Protein AF-A0A9K3LK68-F1 (afdb_monomer)

Foldseek 3Di:
DDDDDDDDDDDDDDDDDDDDDDDDDDPDDDDDPPPDPDPDDPPDDPPVVVPPPPDDDPPCQLLNLQVQLLVQPDLVSLLVSLVVNCVQQVQDLVVLDGPHDVVSLVVCVVNCNLLSLLVVLVVLLVVCPPDPPSSLSSNLSSLSVLLCNLVPPLCCQDQVNCVDVSNLSVLVRLLSNLVSLVVVCVVCVVPDPPDPPVSNLSSLLSSLSSLLSNLQALNSLVSQLVDPSNLVSLLVQLVVLVVVVPDPSSVSSLLSSLSNLLSNLQNVVVRLQVNLVSPSSVLSLLVQLPDPDLSSLLSSLSNLLSSLVDPVRLLSLLVDLSSLVSLLSLLVVLLPDPDPVCVVSSVSSLLSSLSSLLSSLLDVNSLLSCLPRPPRSLVVSLLSCLVRPPPPSSLLSSLSSLLSSLPDDVDPVSLCSVQVPLSNLVSLLCQLQPPPDLSNNQSSLSSNLSSLLNDAPPDPSPVVSLVSLLVLLLVCLPDHQQSSLLSSLQSLLSHLQDPRRLLVQLPDLSSLLSLLSLLQDPRHDPNSVLSSLSNLLSSLVDLVSLVSCLALSNLVSLLVNLVVLLVVCVPDDDPVNVSSLSSNVSSLSSVLSSLVDPVSLLSNLVNVRNLVSLVSVLPDPPDDPVSSVSSVVSSVSSVVSD

Mean predicted aligned error: 9.56 Å

Secondary structure (DSSP, 8-state):
----------------------------S--------PPPP-S---TTTTTS--S------HHHHHHHHHT--SHHHHHHHHHHHHHHTTEETTTTEE---HHHHHHHHHTTHHHHHHHHHHHHHHSTTS-HHHHHHHHHHHHHHHHHHHHH-GGGTSHHHHTSHHHHHHHHHHHHHHHHHHHHHHHHHTT-SSSSHHHHHHHHHHHHHHHHHHTTSHHHHHHHHTSTTHHHHHHHHHHHHHHH-SSHHHHHHHHHHHHHHHHHHHH-GGGHHHHHH-HHHHHHHHHGGG-S-HHHHHHHHHHHHHHTTSHHHHHHHHT-HHHHHHHHHHHHHHHH---HHHHHHHHHHHHHHHHHHHHHTTSHHHHHHHHHTTTTHHHHHHHHHHHH---HHHHHHHHHHHHHHT---S-HHHHHHHHS-HHHHHHHHHHHHH-S-HHHHHHHHHHHHHHHTT--TTSTTHHHHHHHHHHHHHHHHHH--HHHHHHHHHHHHHHHHSHHHHHHHHT-HHHHHHHHHHHH-SSS-HHHHHHHHHHHHHHTTSGGGHHHHTSHHHHHHHHHHHHHHHHHHTT--HHHHHHHHHHHHHHHHHHHHHTTSGGGHHHHHT-TTHHHHHHHHHH-TTS-HHHHHHHHHHHHHHTT--

Solvent-accessible surface area (backbone atoms only — not comparable to full-atom values): 35527 Å² total; per-residue (Å²): 132,84,87,87,85,84,89,83,87,88,86,88,86,81,87,84,90,87,82,89,84,92,77,94,82,92,85,84,91,85,89,78,86,85,74,77,86,63,82,71,77,74,91,76,66,64,78,74,69,78,71,70,84,84,73,91,71,87,78,74,48,71,66,58,43,50,54,50,44,78,65,34,83,48,69,68,50,39,45,55,37,46,52,52,46,38,56,71,34,43,53,40,85,88,79,69,42,70,74,47,55,72,70,56,56,55,47,43,68,74,71,49,44,67,58,50,49,45,51,54,52,52,50,52,69,70,59,61,86,80,54,67,66,68,46,49,58,43,50,51,49,48,39,52,56,46,31,52,45,44,71,75,35,68,73,60,38,37,60,79,50,54,70,39,65,67,52,54,46,46,69,65,43,54,64,54,52,50,53,52,46,50,55,55,45,62,69,41,62,83,72,55,91,82,84,66,72,61,62,54,54,51,50,53,34,38,51,32,45,36,49,28,36,34,16,73,27,50,60,36,13,42,66,45,66,75,36,84,62,46,63,59,49,54,29,49,56,51,50,54,36,65,76,64,69,79,51,79,69,40,56,51,38,47,50,30,47,42,50,25,46,34,28,32,32,60,45,16,59,92,48,36,52,62,55,64,67,38,58,64,39,47,50,49,57,23,60,47,53,72,55,92,48,64,74,55,37,35,41,50,24,48,28,51,27,37,38,27,68,41,77,88,30,20,51,64,49,43,73,30,65,56,50,52,49,26,45,42,47,50,51,49,54,48,74,68,62,85,49,75,84,54,44,62,57,29,51,53,25,36,48,25,37,35,49,20,51,33,42,28,22,70,40,73,82,19,25,48,45,56,48,57,40,76,84,27,44,48,57,57,45,46,51,48,40,66,78,72,48,86,52,62,69,47,35,32,36,41,34,46,27,52,29,37,55,48,62,69,76,90,55,66,74,61,49,46,67,64,68,72,33,59,67,54,53,51,51,31,43,48,34,34,74,65,46,92,45,67,75,35,15,55,40,17,38,50,26,37,30,48,52,47,49,76,53,47,58,90,45,88,62,30,62,66,49,49,50,46,53,31,53,50,44,49,49,43,76,76,78,53,67,44,70,55,46,41,40,54,28,46,24,48,23,52,39,19,67,39,75,71,31,21,68,67,56,45,68,35,62,66,40,52,54,24,45,23,52,46,47,61,38,86,74,47,42,70,65,22,38,47,23,39,37,50,21,50,31,37,28,38,72,40,76,86,23,24,64,62,58,42,33,72,68,38,46,50,21,49,44,50,50,46,48,53,49,54,64,50,66,77,73,66,62,80,77,63,47,59,61,52,49,53,45,48,51,32,43,50,52,23,55,54,41,33,64,72,42,73,90,29,36,56,54,53,38,68,38,80,60,42,60,60,50,51,51,59,54,53,68,41,83,90,54,58,68,67,62,35,51,56,48,53,56,49,48,58,54,33,64,72,62,109

Radius of gyration: 35.64 Å; Cα contacts (8 Å, |Δi|>4): 757; chains: 1; bounding box: 71×71×108 Å

Sequence (642 aa):
MECESPFKRQRKTVATSLNVHRLDASSSRYGTYCTSSYPYPPTEIDDNIAKIDHHYHHSVSIDSTIDSLKQAFTTQQRVCTLQTLLQQLRYDPSTKSCYCSPNVLSRLLQTGFVPTLCFHLASCLHNGDGDRFSSTQVIELLLQALDVAYRYIPELVHEEALTDDHRKDLLKFLPKIYQQAQYTFHNHQSAMHHNRSNNHGLTTSLILSIWHSISSSSLGSSLLLQRPETLPLISEMLSIEQRHAAAACEKEIIMAGLGLLKNLTFYGEDHRHSIVEHTDLVSTLSSLTNSPNDKTVERLSAIFRNLALSSDVRLKMAQRSDVLTALAVMVGKSIMSGDEENENNSKHILRNALSTLSNLAIETSATNLLLFHGDGILIKQLAKILLQVDDTVVRKRSIKTLRLLARDTATVSPMMILLQNHHLLEILSNCAMYDSNDGVRMEAQEAFAKCATLIRSPMEQYQSVLDALTHMTVKTIHNIPSSSADVVTRALREQASHPENRLCMGRRTELIEGLAKILSSASTSQLAKENVCATFLDLSKDPVNHLSLASPVILGALVGSLLDVHAQVSNEIASTTSRRVHLRESIVRCLLNLSQTPDTWKTMASQTSLLQSLLQFASNRSTDPNLKTQVKNVILRLAAEL

Structure (mmCIF, N/CA/C/O backbone):
data_AF-A0A9K3LK68-F1
#
_entry.id   AF-A0A9K3LK68-F1
#
loop_
_atom_site.group_PDB
_atom_site.id
_atom_site.type_symbol
_atom_site.label_atom_id
_atom_site.label_alt_id
_atom_site.label_comp_id
_atom_site.label_asym_id
_atom_site.label_entity_id
_atom_site.label_seq_id
_atom_site.pdbx_PDB_ins_code
_atom_site.Cartn_x
_atom_site.Cartn_y
_atom_site.Cartn_z
_atom_site.occupancy
_atom_site.B_iso_or_equiv
_atom_site.auth_seq_id
_atom_site.auth_comp_id
_atom_site.auth_asym_id
_atom_site.auth_atom_id
_atom_site.pdbx_PDB_model_num
ATOM 1 N N . MET A 1 1 ? -27.251 -47.153 8.536 1.00 34.69 1 MET A N 1
ATOM 2 C CA . MET A 1 1 ? -26.652 -46.519 7.335 1.00 34.69 1 MET A CA 1
ATOM 3 C C . MET A 1 1 ? -25.803 -45.315 7.773 1.00 34.69 1 MET A C 1
ATOM 5 O O . MET A 1 1 ? -26.288 -44.194 7.723 1.00 34.69 1 MET A O 1
ATOM 9 N N . GLU A 1 2 ? -24.595 -45.441 8.337 1.00 24.06 2 GLU A N 1
ATOM 10 C CA . GLU A 1 2 ? -23.555 -46.494 8.187 1.00 24.06 2 GLU A CA 1
ATOM 11 C C . GLU A 1 2 ? -23.198 -46.727 6.703 1.00 24.06 2 GLU A C 1
ATOM 13 O O . GLU A 1 2 ? -24.108 -46.921 5.906 1.00 24.06 2 GLU A O 1
ATOM 18 N N . CYS A 1 3 ? -21.949 -46.762 6.229 1.00 22.33 3 CYS A N 1
ATOM 19 C CA . CYS A 1 3 ? -20.619 -46.511 6.816 1.00 22.33 3 CYS A CA 1
ATOM 20 C C . CYS A 1 3 ? -19.630 -46.237 5.636 1.00 22.33 3 CYS A C 1
ATOM 22 O O . CYS A 1 3 ? -20.009 -46.446 4.488 1.00 22.33 3 CYS A O 1
ATOM 24 N N . GLU A 1 4 ? -18.384 -45.758 5.762 1.00 24.69 4 GLU A N 1
ATOM 25 C CA . GLU A 1 4 ? -17.511 -45.474 6.918 1.00 24.69 4 GLU A CA 1
ATOM 26 C C . GLU A 1 4 ? -16.448 -44.397 6.543 1.00 24.69 4 GLU A C 1
ATOM 28 O O . GLU A 1 4 ? -16.534 -43.761 5.495 1.00 24.69 4 GLU A O 1
ATOM 33 N N . SER A 1 5 ? -15.392 -44.236 7.352 1.00 24.59 5 SER A N 1
ATOM 34 C CA . SER A 1 5 ? -14.069 -43.748 6.909 1.00 24.59 5 SER A CA 1
ATOM 35 C C . SER A 1 5 ? -13.012 -44.811 7.234 1.00 24.59 5 SER A C 1
ATOM 37 O O . SER A 1 5 ? -13.286 -45.682 8.058 1.00 24.59 5 SER A O 1
ATOM 39 N N . PRO A 1 6 ? -11.773 -44.704 6.722 1.00 30.88 6 PRO A N 1
ATOM 40 C CA . PRO A 1 6 ? -10.675 -44.990 7.646 1.00 30.88 6 PRO A CA 1
ATOM 41 C C . PRO A 1 6 ? -9.480 -44.033 7.544 1.00 30.88 6 PRO A C 1
ATOM 43 O O . PRO A 1 6 ? -8.778 -43.951 6.539 1.00 30.88 6 PRO A O 1
ATOM 46 N N . PHE A 1 7 ? -9.158 -43.414 8.680 1.00 24.41 7 PHE A N 1
ATOM 47 C CA . PHE A 1 7 ? -7.816 -42.915 8.984 1.00 24.41 7 PHE A CA 1
ATOM 48 C C . PHE A 1 7 ? -6.870 -44.085 9.313 1.00 24.41 7 PHE A C 1
ATOM 50 O O . PHE A 1 7 ? -7.218 -44.948 10.118 1.00 24.41 7 PHE A O 1
ATOM 57 N N . LYS A 1 8 ? -5.609 -44.032 8.860 1.00 25.83 8 LYS A N 1
ATOM 58 C CA . LYS A 1 8 ? -4.489 -44.688 9.565 1.00 25.83 8 LYS A CA 1
ATOM 59 C C . LYS A 1 8 ? -3.295 -43.745 9.710 1.00 25.83 8 LYS A C 1
ATOM 61 O O . LYS A 1 8 ? -2.766 -43.220 8.739 1.00 25.83 8 LYS A O 1
ATOM 66 N N . ARG A 1 9 ? -2.869 -43.550 10.962 1.00 25.91 9 ARG A N 1
ATOM 67 C CA . ARG A 1 9 ? -1.617 -42.882 11.352 1.00 25.91 9 ARG A CA 1
ATOM 68 C C . ARG A 1 9 ? -0.477 -43.902 11.396 1.00 25.91 9 ARG A C 1
ATOM 70 O O . ARG A 1 9 ? -0.697 -45.017 11.861 1.00 25.91 9 ARG A O 1
ATOM 77 N N . GLN A 1 10 ? 0.755 -43.452 11.168 1.00 24.11 10 GLN A N 1
ATOM 78 C CA . GLN A 1 10 ? 1.887 -43.888 11.993 1.00 24.11 10 GLN A CA 1
ATOM 79 C C . GLN A 1 10 ? 2.724 -42.684 12.443 1.00 24.11 10 GLN A C 1
ATOM 81 O O . GLN A 1 10 ? 2.892 -41.711 11.714 1.00 24.11 10 GLN A O 1
ATOM 86 N N . ARG A 1 11 ? 3.205 -42.750 13.688 1.00 25.38 11 ARG A N 1
ATOM 87 C CA . ARG A 1 11 ? 4.143 -41.802 14.305 1.00 25.38 11 ARG A CA 1
ATOM 88 C C . ARG A 1 11 ? 5.536 -42.432 14.333 1.00 25.38 11 ARG A C 1
ATOM 90 O O . ARG A 1 11 ? 5.643 -43.619 14.631 1.00 25.38 11 ARG A O 1
ATOM 97 N N . LYS A 1 12 ? 6.579 -41.607 14.245 1.00 24.86 12 LYS A N 1
ATOM 98 C CA . LYS A 1 12 ? 7.787 -41.762 15.072 1.00 24.86 12 LYS A CA 1
ATOM 99 C C . LYS A 1 12 ? 8.191 -40.395 15.629 1.00 24.86 12 LYS A C 1
ATOM 101 O O . LYS A 1 12 ? 7.920 -39.364 15.020 1.00 24.86 12 LYS A O 1
ATOM 106 N N . THR A 1 13 ? 8.746 -40.395 16.834 1.00 24.20 13 THR A N 1
ATOM 107 C CA . THR A 1 13 ? 9.073 -39.210 17.645 1.00 24.20 13 THR A CA 1
ATOM 108 C C . THR A 1 13 ? 10.274 -39.554 18.533 1.00 24.20 13 THR A C 1
ATOM 110 O O . THR A 1 13 ? 10.468 -40.741 18.785 1.00 24.20 13 THR A O 1
ATOM 113 N N . VAL A 1 14 ? 10.997 -38.518 18.996 1.00 24.27 14 VAL A N 1
ATOM 114 C CA . VAL A 1 14 ? 12.146 -38.421 19.944 1.00 24.27 14 VAL A CA 1
ATOM 115 C C . VAL A 1 14 ? 13.255 -37.635 19.214 1.00 24.27 14 VAL A C 1
ATOM 117 O O . VAL A 1 14 ? 13.777 -38.123 18.220 1.00 24.27 14 VAL A O 1
ATOM 120 N N . ALA A 1 15 ? 13.410 -36.316 19.423 1.00 23.97 15 ALA A N 1
ATOM 121 C CA . ALA A 1 15 ? 14.016 -35.615 20.582 1.00 23.97 15 ALA A CA 1
ATOM 122 C C . ALA A 1 15 ? 15.521 -35.953 20.723 1.00 23.97 15 ALA A C 1
ATOM 124 O O . ALA A 1 15 ? 15.871 -37.121 20.672 1.00 23.97 15 ALA A O 1
ATOM 125 N N . THR A 1 16 ? 16.464 -35.007 20.834 1.00 25.03 16 THR A N 1
ATOM 126 C CA . THR A 1 16 ? 16.526 -33.911 21.827 1.00 25.03 16 THR A CA 1
ATOM 127 C C . THR A 1 16 ? 17.308 -32.654 21.381 1.00 25.03 16 THR A C 1
ATOM 129 O O . THR A 1 16 ? 18.432 -32.748 20.905 1.00 25.03 16 THR A O 1
ATOM 132 N N . SER A 1 17 ? 16.700 -31.486 21.629 1.00 22.98 17 SER A N 1
ATOM 133 C CA . SER A 1 17 ? 17.239 -30.231 22.214 1.00 22.98 17 SER A CA 1
ATOM 134 C C . SER A 1 17 ? 18.723 -29.815 22.107 1.00 22.98 17 SER A C 1
ATOM 136 O O . SER A 1 17 ? 19.591 -30.467 22.683 1.00 22.98 17 SER A O 1
ATOM 138 N N . LEU A 1 18 ? 18.947 -28.566 21.665 1.00 23.47 18 LEU A N 1
ATOM 139 C CA . LEU A 1 18 ? 19.725 -27.550 22.407 1.00 23.47 18 LEU A CA 1
ATOM 140 C C . LEU A 1 18 ? 19.340 -26.119 21.959 1.00 23.47 18 LEU A C 1
ATOM 142 O O . LEU A 1 18 ? 18.470 -25.955 21.106 1.00 23.47 18 LEU A O 1
ATOM 146 N N . ASN A 1 19 ? 19.868 -25.097 22.638 1.00 22.22 19 ASN A N 1
ATOM 147 C CA . ASN A 1 19 ? 19.157 -23.841 22.921 1.00 22.22 19 ASN A CA 1
ATOM 148 C C . ASN A 1 19 ? 19.700 -22.586 22.198 1.00 22.22 19 ASN A C 1
ATOM 150 O O . ASN A 1 19 ? 20.893 -22.484 21.953 1.00 22.22 19 ASN A O 1
ATOM 154 N N . VAL A 1 20 ? 18.812 -21.593 22.026 1.00 23.50 20 VAL A N 1
ATOM 155 C CA . VAL A 1 20 ? 19.079 -20.133 21.950 1.00 23.50 20 VAL A CA 1
ATOM 156 C C . VAL A 1 20 ? 20.027 -19.611 20.849 1.00 23.50 20 VAL A C 1
ATOM 158 O O . VAL A 1 20 ? 21.239 -19.593 21.005 1.00 23.50 20 VAL A O 1
ATOM 161 N N . HIS A 1 21 ? 19.447 -18.957 19.834 1.00 24.19 21 HIS A N 1
ATOM 162 C CA . HIS A 1 21 ? 19.515 -17.487 19.717 1.00 24.19 21 HIS A CA 1
ATOM 163 C C . HIS A 1 21 ? 18.398 -16.955 18.797 1.00 24.19 21 HIS A C 1
ATOM 165 O O . HIS A 1 21 ? 18.195 -17.450 17.692 1.00 24.19 21 HIS A O 1
ATOM 171 N N . ARG A 1 22 ? 17.654 -15.940 19.262 1.00 25.09 22 ARG A N 1
ATOM 172 C CA . ARG A 1 22 ? 16.717 -15.160 18.432 1.00 25.09 22 ARG A CA 1
ATOM 173 C C . ARG A 1 22 ? 17.490 -14.060 17.708 1.00 25.09 22 ARG A C 1
ATOM 175 O O . ARG A 1 22 ? 18.117 -13.251 18.384 1.00 25.09 22 ARG A O 1
ATOM 182 N N . LEU A 1 23 ? 17.341 -13.981 16.389 1.00 23.92 23 LEU A N 1
ATOM 183 C CA . LEU A 1 23 ? 17.504 -12.757 15.603 1.00 23.92 23 LEU A CA 1
ATOM 184 C C . LEU A 1 23 ? 16.428 -12.742 14.512 1.00 23.92 23 LEU A C 1
ATOM 186 O O . LEU A 1 23 ? 16.134 -13.776 13.908 1.00 23.92 23 LEU A O 1
ATOM 190 N N . ASP A 1 24 ? 15.801 -11.585 14.313 1.00 25.23 24 ASP A N 1
ATOM 191 C CA . ASP A 1 24 ? 14.660 -11.423 13.416 1.00 25.23 24 ASP A CA 1
ATOM 192 C C . ASP A 1 24 ? 15.087 -11.361 11.944 1.00 25.23 24 ASP A C 1
ATOM 194 O O . ASP A 1 24 ? 15.834 -10.474 11.538 1.00 25.23 24 ASP A O 1
ATOM 198 N N . ALA A 1 25 ? 14.549 -12.267 11.124 1.00 24.50 25 ALA A N 1
ATOM 199 C CA . ALA A 1 25 ? 14.598 -12.179 9.665 1.00 24.50 25 ALA A CA 1
ATOM 200 C C . ALA A 1 25 ? 13.417 -12.946 9.041 1.00 24.50 25 ALA A C 1
ATOM 202 O O . ALA A 1 25 ? 13.528 -14.117 8.686 1.00 24.50 25 ALA A O 1
ATOM 203 N N . SER A 1 26 ? 12.259 -12.290 8.903 1.00 23.36 26 SER A N 1
ATOM 204 C CA . SER A 1 26 ? 11.096 -12.841 8.183 1.00 23.36 26 SER A CA 1
ATOM 205 C C . SER A 1 26 ? 10.636 -11.914 7.053 1.00 23.36 26 SER A C 1
ATOM 207 O O . SER A 1 26 ? 9.525 -11.395 7.040 1.00 23.36 26 SER A O 1
ATOM 209 N N . SER A 1 27 ? 11.518 -11.729 6.065 1.00 25.81 27 SER A N 1
ATOM 210 C CA . SER A 1 27 ? 11.218 -11.031 4.807 1.00 25.81 27 SER A CA 1
ATOM 211 C C . SER A 1 27 ? 11.862 -11.723 3.596 1.00 25.81 27 SER A C 1
ATOM 213 O O . SER A 1 27 ? 12.589 -11.111 2.818 1.00 25.81 27 SER A O 1
ATOM 215 N N . SER A 1 28 ? 11.582 -13.014 3.408 1.00 28.31 28 SER A N 1
ATOM 216 C CA . SER A 1 28 ? 11.805 -13.690 2.123 1.00 28.31 28 SER A CA 1
ATOM 217 C C . SER A 1 28 ? 10.765 -14.793 1.905 1.00 28.31 28 SER A C 1
ATOM 219 O O . SER A 1 28 ? 10.823 -15.844 2.539 1.00 28.31 28 SER A O 1
ATOM 221 N N . ARG A 1 29 ? 9.767 -14.518 1.042 1.00 26.02 29 ARG A N 1
ATOM 222 C CA . ARG A 1 29 ? 8.864 -15.492 0.371 1.00 26.02 29 ARG A CA 1
ATOM 223 C C . ARG A 1 29 ? 7.774 -14.822 -0.492 1.00 26.02 29 ARG A C 1
ATOM 225 O O . ARG A 1 29 ? 6.617 -15.203 -0.424 1.00 26.02 29 ARG A O 1
ATOM 232 N N . TYR A 1 30 ? 8.137 -13.851 -1.330 1.00 26.20 30 TYR A N 1
ATOM 233 C CA . TYR A 1 30 ? 7.360 -13.466 -2.523 1.00 26.20 30 TYR A CA 1
ATOM 234 C C . TYR A 1 30 ? 8.339 -12.858 -3.533 1.00 26.20 30 TYR A C 1
ATOM 236 O O . TYR A 1 30 ? 8.723 -11.702 -3.400 1.00 26.20 30 TYR A O 1
ATOM 244 N N . GLY A 1 31 ? 8.812 -13.674 -4.478 1.00 26.28 31 GLY A N 1
ATOM 245 C CA . GLY A 1 31 ? 9.957 -13.340 -5.337 1.00 26.28 31 GLY A CA 1
ATOM 246 C C . GLY A 1 31 ? 10.103 -14.247 -6.560 1.00 26.28 31 GLY A C 1
ATOM 247 O O . GLY A 1 31 ? 11.210 -14.517 -7.006 1.00 26.28 31 GLY A O 1
ATOM 248 N N . THR A 1 32 ? 8.985 -14.739 -7.086 1.00 27.20 32 THR A N 1
ATOM 249 C CA . THR A 1 32 ? 8.877 -15.351 -8.418 1.00 27.20 32 THR A CA 1
ATOM 250 C C . THR A 1 32 ? 7.840 -14.563 -9.222 1.00 27.20 32 THR A C 1
ATOM 252 O O . THR A 1 32 ? 7.013 -13.869 -8.631 1.00 27.20 32 THR A O 1
ATOM 255 N N . TYR A 1 33 ? 7.913 -14.643 -10.557 1.00 27.27 33 TYR A N 1
ATOM 256 C CA . TYR A 1 33 ? 7.223 -13.772 -11.533 1.00 27.27 33 TYR A CA 1
ATOM 257 C C . TYR A 1 33 ? 7.859 -12.387 -11.773 1.00 27.27 33 TYR A C 1
ATOM 259 O O . TYR A 1 33 ? 7.195 -11.354 -11.735 1.00 27.27 33 TYR A O 1
ATOM 267 N N . CYS A 1 34 ? 9.141 -12.395 -12.154 1.00 28.62 34 CYS A N 1
ATOM 268 C CA . CYS A 1 34 ? 9.688 -11.430 -13.118 1.00 28.62 34 CYS A CA 1
ATOM 269 C C . CYS A 1 34 ? 10.004 -12.135 -14.449 1.00 28.62 34 CYS A C 1
ATOM 271 O O . CYS A 1 34 ? 11.118 -12.073 -14.956 1.00 28.62 34 CYS A O 1
ATOM 273 N N . THR A 1 35 ? 9.014 -12.815 -15.032 1.00 27.66 35 THR A N 1
ATOM 274 C CA . THR A 1 35 ? 9.037 -13.116 -16.467 1.00 27.66 35 THR A CA 1
ATOM 275 C C . THR A 1 35 ? 8.577 -11.866 -17.208 1.00 27.66 35 THR A C 1
ATOM 277 O O . THR A 1 35 ? 7.386 -11.557 -17.261 1.00 27.66 35 THR A O 1
ATOM 280 N N . SER A 1 36 ? 9.519 -11.112 -17.776 1.00 31.44 36 SER A N 1
ATOM 281 C CA . SER A 1 36 ? 9.177 -10.218 -18.877 1.00 31.44 36 SER A CA 1
ATOM 282 C C . SER A 1 36 ? 8.608 -11.079 -20.000 1.00 31.44 36 SER A C 1
ATOM 284 O O . SER A 1 36 ? 9.274 -11.981 -20.502 1.00 31.44 36 SER A O 1
ATOM 286 N N . SER A 1 37 ? 7.365 -10.812 -20.393 1.00 27.91 37 SER A N 1
ATOM 287 C CA . SER A 1 37 ? 6.754 -11.412 -21.574 1.00 27.91 37 SER A CA 1
ATOM 288 C C . SER A 1 37 ? 7.375 -10.804 -22.837 1.00 27.91 37 SER A C 1
ATOM 290 O O . SER A 1 37 ? 6.743 -10.020 -23.547 1.00 27.91 37 SER A O 1
ATOM 292 N N . TYR A 1 38 ? 8.642 -11.130 -23.086 1.00 40.31 38 TYR A N 1
ATOM 293 C CA . TYR A 1 38 ? 9.149 -11.194 -24.447 1.00 40.31 38 TYR A CA 1
ATOM 294 C C . TYR A 1 38 ? 8.424 -12.340 -25.160 1.00 40.31 38 TYR A C 1
ATOM 296 O O . TYR A 1 38 ? 8.078 -13.331 -24.507 1.00 40.31 38 TYR A O 1
ATOM 304 N N . PRO A 1 39 ? 8.163 -12.232 -26.472 1.00 31.55 39 PRO A N 1
ATOM 305 C CA . PRO A 1 39 ? 7.704 -13.385 -27.222 1.00 31.55 39 PRO A CA 1
ATOM 306 C C . PRO A 1 39 ? 8.767 -14.481 -27.104 1.00 31.55 39 PRO A C 1
ATOM 308 O O . PRO A 1 39 ? 9.933 -14.265 -27.443 1.00 31.55 39 PRO A O 1
ATOM 311 N N . TYR A 1 40 ? 8.361 -15.665 -26.641 1.00 30.66 40 TYR A N 1
ATOM 312 C CA . TYR A 1 40 ? 9.083 -16.875 -27.020 1.00 30.66 40 TYR A CA 1
ATOM 313 C C . TYR A 1 40 ? 9.142 -16.905 -28.557 1.00 30.66 40 TYR A C 1
ATOM 315 O O . TYR A 1 40 ? 8.167 -16.483 -29.193 1.00 30.66 40 TYR A O 1
ATOM 323 N N . PRO A 1 41 ? 10.249 -17.361 -29.173 1.00 35.03 41 PRO A N 1
ATOM 324 C CA . PRO A 1 41 ? 10.276 -17.542 -30.620 1.00 35.03 41 PRO A CA 1
ATOM 325 C C . PRO A 1 41 ? 9.083 -18.426 -31.018 1.00 35.03 41 PRO A C 1
ATOM 327 O O . PRO A 1 41 ? 8.817 -19.401 -30.308 1.00 35.03 41 PRO A O 1
ATOM 330 N N . PRO A 1 42 ? 8.336 -18.086 -32.085 1.00 32.53 42 PRO A N 1
ATOM 331 C CA . PRO A 1 42 ? 7.145 -18.836 -32.461 1.00 32.53 42 PRO A CA 1
ATOM 332 C C . PRO A 1 42 ? 7.524 -20.301 -32.688 1.00 32.53 42 PRO A C 1
ATOM 334 O O . PRO A 1 42 ? 8.313 -20.618 -33.575 1.00 32.53 42 PRO A O 1
ATOM 337 N N . THR A 1 43 ? 6.981 -21.191 -31.855 1.00 36.88 43 THR A N 1
ATOM 338 C CA . THR A 1 43 ? 7.268 -22.635 -31.894 1.00 36.88 43 THR A CA 1
ATOM 339 C C . THR A 1 43 ? 6.614 -23.347 -33.075 1.00 36.88 43 THR A C 1
ATOM 341 O O . THR A 1 43 ? 6.896 -24.517 -33.304 1.00 36.88 43 THR A O 1
ATOM 344 N N . GLU A 1 44 ? 5.782 -22.638 -33.834 1.00 36.78 44 GLU A N 1
ATOM 345 C CA . GLU A 1 44 ? 5.168 -23.086 -35.080 1.00 36.78 44 GLU A CA 1
ATOM 346 C C . GLU A 1 44 ? 5.479 -22.049 -36.169 1.00 36.78 44 GLU A C 1
ATOM 348 O O . GLU A 1 44 ? 4.715 -21.120 -36.425 1.00 36.78 44 GLU A O 1
ATOM 353 N N . ILE A 1 45 ? 6.654 -22.188 -36.785 1.00 42.53 45 ILE A N 1
ATOM 354 C CA . ILE A 1 45 ? 6.897 -21.667 -38.133 1.00 42.53 45 ILE A CA 1
ATOM 355 C C . ILE A 1 45 ? 6.464 -22.773 -39.092 1.00 42.53 45 ILE A C 1
ATOM 357 O O . ILE A 1 45 ? 6.895 -23.913 -38.929 1.00 42.53 45 ILE A O 1
ATOM 361 N N . ASP A 1 46 ? 5.645 -22.433 -40.088 1.00 40.12 46 ASP A N 1
ATOM 362 C CA . ASP A 1 46 ? 5.250 -23.340 -41.168 1.00 40.12 46 ASP A CA 1
ATOM 363 C C . ASP A 1 46 ? 6.458 -24.118 -41.727 1.00 40.12 46 ASP A C 1
ATOM 365 O O . ASP A 1 46 ? 7.379 -23.528 -42.306 1.00 40.12 46 ASP A O 1
ATOM 369 N N . ASP A 1 47 ? 6.403 -25.453 -41.661 1.00 42.34 47 ASP A N 1
ATOM 370 C CA . ASP A 1 47 ? 7.398 -26.385 -42.232 1.00 42.34 47 ASP A CA 1
ATOM 371 C C . ASP A 1 47 ? 7.621 -26.189 -43.752 1.00 42.34 47 ASP A C 1
ATOM 373 O O . ASP A 1 47 ? 8.555 -26.737 -44.348 1.00 42.34 47 ASP A O 1
ATOM 377 N N . ASN A 1 48 ? 6.759 -25.395 -44.394 1.00 43.06 48 ASN A N 1
ATOM 378 C CA . ASN A 1 48 ? 6.844 -25.001 -45.795 1.00 43.06 48 ASN A CA 1
ATOM 379 C C . ASN A 1 48 ? 7.840 -23.854 -46.059 1.00 43.06 48 ASN A C 1
ATOM 381 O O . ASN A 1 48 ? 8.362 -23.769 -47.169 1.00 43.06 48 ASN A O 1
ATOM 385 N N . ILE A 1 49 ? 8.167 -23.009 -45.071 1.00 47.47 49 ILE A N 1
ATOM 386 C CA . ILE A 1 49 ? 9.184 -21.948 -45.235 1.00 47.47 49 ILE A CA 1
ATOM 387 C C . ILE A 1 49 ? 10.603 -22.531 -45.114 1.00 47.47 49 ILE A C 1
ATOM 389 O O . ILE A 1 49 ? 11.520 -22.102 -45.813 1.00 47.47 49 ILE A O 1
ATOM 393 N N . ALA A 1 50 ? 10.786 -23.579 -44.304 1.00 44.53 50 ALA A N 1
ATOM 394 C CA . ALA A 1 50 ? 12.087 -24.215 -44.078 1.00 44.53 50 ALA A CA 1
ATOM 395 C C . ALA A 1 50 ? 12.668 -24.967 -45.299 1.00 44.53 50 ALA A C 1
ATOM 397 O O . ALA A 1 50 ? 13.838 -25.346 -45.276 1.00 44.53 50 ALA A O 1
ATOM 398 N N . LYS A 1 51 ? 11.883 -25.202 -46.363 1.00 42.41 51 LYS A N 1
ATOM 399 C CA . LYS A 1 51 ? 12.263 -26.073 -47.497 1.00 42.41 51 LYS A CA 1
ATOM 400 C C . LYS A 1 51 ? 12.657 -25.359 -48.795 1.00 42.41 51 LYS A C 1
ATOM 402 O O . LYS A 1 51 ? 13.042 -26.038 -49.743 1.00 42.41 51 LYS A O 1
ATOM 407 N N . ILE A 1 52 ? 12.590 -24.028 -48.856 1.00 45.19 52 ILE A N 1
ATOM 408 C CA . ILE A 1 52 ? 12.879 -23.264 -50.090 1.00 45.19 52 ILE A CA 1
ATOM 409 C C . ILE A 1 52 ? 14.327 -22.722 -50.129 1.00 45.19 52 ILE A C 1
ATOM 411 O O . ILE A 1 52 ? 14.869 -22.476 -51.203 1.00 45.19 52 ILE A O 1
ATOM 415 N N . ASP A 1 53 ? 15.008 -22.625 -48.984 1.00 44.03 53 ASP A N 1
ATOM 416 C CA . ASP A 1 53 ? 16.257 -21.853 -48.813 1.00 44.03 53 ASP A CA 1
ATOM 417 C C . ASP A 1 53 ? 17.560 -22.667 -49.050 1.00 44.03 53 ASP A C 1
ATOM 419 O O . ASP A 1 53 ? 18.608 -22.394 -48.463 1.00 44.03 53 ASP A O 1
ATOM 423 N N . HIS A 1 54 ? 17.515 -23.714 -49.888 1.00 41.72 54 HIS A N 1
ATOM 424 C CA . HIS A 1 54 ? 18.624 -24.675 -50.077 1.00 41.72 54 HIS A CA 1
ATOM 425 C C . HIS A 1 54 ? 19.419 -24.532 -51.391 1.00 41.72 54 HIS A C 1
ATOM 427 O O . HIS A 1 54 ? 20.142 -25.451 -51.789 1.00 41.72 54 HIS A O 1
ATOM 433 N N . HIS A 1 55 ? 19.347 -23.379 -52.065 1.00 39.34 55 HIS A N 1
ATOM 434 C CA . HIS A 1 55 ? 20.149 -23.097 -53.261 1.00 39.34 55 HIS A CA 1
ATOM 435 C C . HIS A 1 55 ? 20.977 -21.808 -53.159 1.00 39.34 55 HIS A C 1
ATOM 437 O O . HIS A 1 55 ? 20.458 -20.702 -53.193 1.00 39.34 55 HIS A O 1
ATOM 443 N N . TYR A 1 56 ? 22.301 -22.005 -53.132 1.00 41.88 56 TYR A N 1
ATOM 444 C CA . TYR A 1 56 ? 23.332 -21.071 -53.597 1.00 41.88 56 TYR A CA 1
ATOM 445 C C . TYR A 1 56 ? 23.294 -19.620 -53.081 1.00 41.88 56 TYR A C 1
ATOM 447 O O . TYR A 1 56 ? 23.122 -18.670 -53.839 1.00 41.88 56 TYR A O 1
ATOM 455 N N . HIS A 1 57 ? 23.727 -19.440 -51.833 1.00 43.19 57 HIS A N 1
ATOM 456 C CA . HIS A 1 57 ? 24.606 -18.315 -51.504 1.00 43.19 57 HIS A CA 1
ATOM 457 C C . HIS A 1 57 ? 25.841 -18.818 -50.754 1.00 43.19 57 HIS A C 1
ATOM 459 O O . HIS A 1 57 ? 25.736 -19.664 -49.867 1.00 43.19 57 HIS A O 1
ATOM 465 N N . HIS A 1 58 ? 27.021 -18.290 -51.100 1.00 45.47 58 HIS A N 1
ATOM 466 C CA . HIS A 1 58 ? 28.219 -18.456 -50.278 1.00 45.47 58 HIS A CA 1
ATOM 467 C C . HIS A 1 58 ? 27.932 -17.864 -48.895 1.00 45.47 58 HIS A C 1
ATOM 469 O O . HIS A 1 58 ? 27.892 -16.643 -48.742 1.00 45.47 58 HIS A O 1
ATOM 475 N N . SER A 1 59 ? 27.724 -18.717 -47.892 1.00 57.25 59 SER A N 1
ATOM 476 C CA . SER A 1 59 ? 27.521 -18.286 -46.512 1.00 57.25 59 SER A CA 1
ATOM 477 C C . SER A 1 59 ? 28.843 -17.762 -45.950 1.00 57.25 59 SER A C 1
ATOM 479 O O . SER A 1 59 ? 29.611 -18.505 -45.336 1.00 57.25 59 SER A O 1
ATOM 481 N N . VAL A 1 60 ? 29.119 -16.479 -46.198 1.00 71.56 60 VAL A N 1
ATOM 482 C CA . VAL A 1 60 ? 30.173 -15.714 -45.522 1.00 71.56 60 VAL A CA 1
ATOM 483 C C . VAL A 1 60 ? 30.021 -15.965 -44.022 1.00 71.56 60 VAL A C 1
ATOM 485 O O . VAL A 1 60 ? 28.933 -15.764 -43.480 1.00 71.56 60 VAL A O 1
ATOM 488 N N . SER A 1 61 ? 31.068 -16.466 -43.359 1.00 90.31 61 SER A N 1
ATOM 489 C CA . SER A 1 61 ? 30.970 -16.772 -41.929 1.00 90.31 61 SER A CA 1
ATOM 490 C C . SER A 1 61 ? 30.771 -15.481 -41.142 1.00 90.31 61 SER A C 1
ATOM 492 O O . SER A 1 61 ? 31.393 -14.464 -41.459 1.00 90.31 61 SER A O 1
ATOM 494 N N . ILE A 1 62 ? 29.974 -15.539 -40.074 1.00 92.75 62 ILE A N 1
ATOM 495 C CA . ILE A 1 62 ? 29.805 -14.417 -39.142 1.00 92.75 62 ILE A CA 1
ATOM 496 C C . ILE A 1 62 ? 31.166 -13.915 -38.628 1.00 92.75 62 ILE A C 1
ATOM 498 O O . ILE A 1 62 ? 31.391 -12.712 -38.535 1.00 92.75 62 ILE A O 1
ATOM 502 N N . ASP A 1 63 ? 32.116 -14.834 -38.420 1.00 93.88 63 ASP A N 1
ATOM 503 C CA . ASP A 1 63 ? 33.486 -14.528 -37.995 1.00 93.88 63 ASP A CA 1
ATOM 504 C C . ASP A 1 63 ? 34.214 -13.670 -39.050 1.00 93.88 63 ASP A C 1
ATOM 506 O O . ASP A 1 63 ? 34.791 -12.637 -38.722 1.00 93.88 63 ASP A O 1
ATOM 510 N N . SER A 1 64 ? 34.099 -14.025 -40.338 1.00 95.25 64 SER A N 1
ATOM 511 C CA . SER A 1 64 ? 34.706 -13.257 -41.437 1.00 95.25 64 SER A CA 1
ATOM 512 C C . SER A 1 64 ? 34.061 -11.884 -41.646 1.00 95.25 64 SER A C 1
ATOM 514 O O . SER A 1 64 ? 34.756 -10.941 -42.026 1.00 95.25 64 SER A O 1
ATOM 516 N N . THR A 1 65 ? 32.769 -11.726 -41.343 1.00 95.56 65 THR A N 1
ATOM 517 C CA . THR A 1 65 ? 32.108 -10.410 -41.329 1.00 95.56 65 THR A CA 1
ATOM 518 C C . THR A 1 65 ? 32.645 -9.540 -40.192 1.00 95.56 65 THR A C 1
ATOM 520 O O . THR A 1 65 ? 32.890 -8.352 -40.382 1.00 95.56 65 THR A O 1
ATOM 523 N N . ILE A 1 66 ? 32.884 -10.124 -39.015 1.00 95.50 66 ILE A N 1
ATOM 524 C CA . ILE A 1 66 ? 33.422 -9.411 -37.848 1.00 95.50 66 ILE A CA 1
ATOM 525 C C . ILE A 1 66 ? 34.891 -9.038 -38.057 1.00 95.50 66 ILE A C 1
ATOM 527 O O . ILE A 1 66 ? 35.288 -7.924 -37.723 1.00 95.50 66 ILE A O 1
ATOM 531 N N . ASP A 1 67 ? 35.693 -9.907 -38.669 1.00 95.81 67 ASP A N 1
ATOM 532 C CA . ASP A 1 67 ? 37.077 -9.578 -39.016 1.00 95.81 67 ASP A CA 1
ATOM 533 C C . ASP A 1 67 ? 37.158 -8.541 -40.149 1.00 95.81 67 ASP A C 1
ATOM 535 O O . ASP A 1 67 ? 38.000 -7.643 -40.094 1.00 95.81 67 ASP A O 1
ATOM 539 N N . SER A 1 68 ? 36.220 -8.568 -41.103 1.00 96.44 68 SER A N 1
ATOM 540 C CA . SER A 1 68 ? 36.045 -7.481 -42.082 1.00 96.44 68 SER A CA 1
ATOM 541 C C . SER A 1 68 ? 35.661 -6.161 -41.405 1.00 96.44 68 SER A C 1
ATOM 543 O O . SER A 1 68 ? 36.125 -5.102 -41.823 1.00 96.44 68 SER A O 1
ATOM 545 N N . LEU A 1 69 ? 34.867 -6.208 -40.326 1.00 96.44 69 LEU A N 1
ATOM 546 C CA . LEU A 1 69 ? 34.484 -5.022 -39.560 1.00 96.44 69 LEU A CA 1
ATOM 547 C C . LEU A 1 69 ? 35.693 -4.445 -38.815 1.00 96.44 69 LEU A C 1
ATOM 549 O O . LEU A 1 69 ? 35.968 -3.260 -38.964 1.00 96.44 69 LEU A O 1
ATOM 553 N N . LYS A 1 70 ? 36.488 -5.281 -38.130 1.00 95.94 70 LYS A N 1
ATOM 554 C CA . LYS A 1 70 ? 37.762 -4.873 -37.496 1.00 95.94 70 LYS A CA 1
ATOM 555 C C . LYS A 1 70 ? 38.718 -4.181 -38.483 1.00 95.94 70 LYS A C 1
ATOM 557 O O . LYS A 1 70 ? 39.492 -3.318 -38.077 1.00 95.94 70 LYS A O 1
ATOM 562 N N . GLN A 1 71 ? 38.654 -4.537 -39.769 1.00 96.38 71 GLN A N 1
ATOM 563 C CA . GLN A 1 71 ? 39.450 -3.954 -40.860 1.00 96.38 71 GLN A CA 1
ATOM 564 C C . GLN A 1 71 ? 38.742 -2.796 -41.606 1.00 96.38 71 GLN A C 1
ATOM 566 O O . GLN A 1 71 ? 39.281 -2.262 -42.576 1.00 96.38 71 GLN A O 1
ATOM 571 N N . ALA A 1 72 ? 37.546 -2.372 -41.179 1.00 94.62 72 ALA A N 1
ATOM 572 C CA . ALA A 1 72 ? 36.748 -1.344 -41.849 1.00 94.62 72 ALA A CA 1
ATOM 573 C C . ALA A 1 72 ? 37.196 0.084 -41.475 1.00 94.62 72 ALA A C 1
ATOM 575 O O . ALA A 1 72 ? 36.616 0.767 -40.618 1.00 94.62 72 ALA A O 1
ATOM 576 N N . PHE A 1 73 ? 38.238 0.562 -42.153 1.00 90.56 73 PHE A N 1
ATOM 577 C CA . PHE A 1 73 ? 38.795 1.896 -41.931 1.00 90.56 73 PHE A CA 1
ATOM 578 C C . PHE A 1 73 ? 37.898 3.018 -42.474 1.00 90.56 73 PHE A C 1
ATOM 580 O O . PHE A 1 73 ? 37.749 4.036 -41.796 1.00 90.56 73 PHE A O 1
ATOM 587 N N . THR A 1 74 ? 37.258 2.834 -43.636 1.00 91.06 74 THR A N 1
ATOM 588 C CA . THR A 1 74 ? 36.404 3.857 -44.272 1.00 91.06 74 THR A CA 1
ATOM 589 C C . THR A 1 74 ? 34.930 3.745 -43.879 1.00 91.06 74 THR A C 1
ATOM 591 O O . THR A 1 74 ? 34.432 2.670 -43.542 1.00 91.06 74 THR A O 1
ATOM 594 N N . THR A 1 75 ? 34.188 4.852 -43.987 1.00 89.94 75 THR A N 1
ATOM 595 C CA . THR A 1 75 ? 32.735 4.879 -43.747 1.00 89.94 75 THR A CA 1
ATOM 596 C C . THR A 1 75 ? 31.985 3.874 -44.624 1.00 89.94 75 THR A C 1
ATOM 598 O O . THR A 1 75 ? 31.162 3.120 -44.116 1.00 89.94 75 THR A O 1
ATOM 601 N N . GLN A 1 76 ? 32.313 3.794 -45.919 1.00 92.81 76 GLN A N 1
ATOM 602 C CA . GLN A 1 76 ? 31.664 2.863 -46.848 1.00 92.81 76 GLN A CA 1
ATOM 603 C C . GLN A 1 76 ? 31.912 1.395 -46.465 1.00 92.81 76 GLN A C 1
ATOM 605 O O . GLN A 1 76 ? 30.970 0.607 -46.454 1.00 92.81 76 GLN A O 1
ATOM 610 N N . GLN A 1 77 ? 33.144 1.033 -46.081 1.00 94.38 77 GLN A N 1
ATOM 611 C CA . GLN A 1 77 ? 33.454 -0.318 -45.591 1.00 94.38 77 GLN A CA 1
ATOM 612 C C . GLN A 1 77 ? 32.630 -0.668 -44.345 1.00 94.38 77 GLN A C 1
ATOM 614 O O . GLN A 1 77 ? 32.092 -1.774 -44.259 1.00 94.38 77 GLN A O 1
ATOM 619 N N . ARG A 1 78 ? 32.483 0.278 -43.404 1.00 94.94 78 ARG A N 1
ATOM 620 C CA . ARG A 1 78 ? 31.667 0.092 -42.192 1.00 94.94 78 ARG A CA 1
ATOM 621 C C . ARG A 1 78 ? 30.197 -0.121 -42.547 1.00 94.94 78 ARG A C 1
ATOM 623 O O . ARG A 1 78 ? 29.619 -1.093 -42.076 1.00 94.94 78 ARG A O 1
ATOM 630 N N . VAL A 1 79 ? 29.614 0.718 -43.411 1.00 94.69 79 VAL A N 1
ATOM 631 C CA . VAL A 1 79 ? 28.214 0.575 -43.861 1.00 94.69 79 VAL A CA 1
ATOM 632 C C . VAL A 1 79 ? 27.980 -0.793 -44.507 1.00 94.69 79 VAL A C 1
ATOM 634 O O . VAL A 1 79 ? 27.118 -1.533 -44.041 1.00 94.69 79 VAL A O 1
ATOM 637 N N . CYS A 1 80 ? 28.771 -1.172 -45.518 1.00 95.88 80 CYS A N 1
ATOM 638 C CA . CYS A 1 80 ? 28.590 -2.446 -46.222 1.00 95.88 80 CYS A CA 1
ATOM 639 C C . CYS A 1 80 ? 28.742 -3.659 -45.288 1.00 95.88 80 CYS A C 1
ATOM 641 O O . CYS A 1 80 ? 27.955 -4.605 -45.360 1.00 95.88 80 CYS A O 1
ATOM 643 N N . THR A 1 81 ? 29.721 -3.627 -44.379 1.00 96.31 81 THR A N 1
ATOM 644 C CA . THR A 1 81 ? 29.960 -4.737 -43.445 1.00 96.31 81 THR A CA 1
ATOM 645 C C . THR A 1 81 ? 28.863 -4.836 -42.384 1.00 96.31 81 THR A C 1
ATOM 647 O O . THR A 1 81 ? 28.390 -5.934 -42.105 1.00 96.31 81 THR A O 1
ATOM 650 N N . LEU A 1 82 ? 28.396 -3.709 -41.833 1.00 96.94 82 LEU A N 1
ATOM 651 C CA . LEU A 1 82 ? 27.302 -3.691 -40.855 1.00 96.94 82 LEU A CA 1
ATOM 652 C C . LEU A 1 82 ? 25.955 -4.090 -41.478 1.00 96.94 82 LEU A C 1
ATOM 654 O O . LEU A 1 82 ? 25.177 -4.791 -40.840 1.00 96.94 82 LEU A O 1
ATOM 658 N N . GLN A 1 83 ? 25.691 -3.716 -42.732 1.00 96.44 83 GLN A N 1
ATOM 659 C CA . GLN A 1 83 ? 24.517 -4.195 -43.471 1.00 96.44 83 GLN A CA 1
ATOM 660 C C . GLN A 1 83 ? 24.579 -5.711 -43.703 1.00 96.44 83 GLN A C 1
ATOM 662 O O . GLN A 1 83 ? 23.608 -6.409 -43.421 1.00 96.44 83 GLN A O 1
ATOM 667 N N . THR A 1 84 ? 25.735 -6.232 -44.132 1.00 96.19 84 THR A N 1
ATOM 668 C CA . THR A 1 84 ? 25.965 -7.680 -44.309 1.00 96.19 84 THR A CA 1
ATOM 669 C C . THR A 1 84 ? 25.762 -8.441 -42.995 1.00 96.19 84 THR A C 1
ATOM 671 O O . THR A 1 84 ? 25.094 -9.472 -42.962 1.00 96.19 84 THR A O 1
ATOM 674 N N . LEU A 1 85 ? 26.284 -7.901 -41.893 1.00 96.12 85 LEU A N 1
ATOM 675 C CA . LEU A 1 85 ? 26.112 -8.422 -40.540 1.00 96.12 85 LEU A CA 1
ATOM 676 C C . LEU A 1 85 ? 24.635 -8.459 -40.115 1.00 96.12 85 LEU A C 1
ATOM 678 O O . LEU A 1 85 ? 24.154 -9.500 -39.678 1.00 96.12 85 LEU A O 1
ATOM 682 N N . LEU A 1 86 ? 23.897 -7.354 -40.253 1.00 96.44 86 LEU A N 1
ATOM 683 C CA . LEU A 1 86 ? 22.475 -7.298 -39.886 1.00 96.44 86 LEU A CA 1
ATOM 684 C C . LEU A 1 86 ? 21.621 -8.233 -40.760 1.00 96.44 86 LEU A C 1
ATOM 686 O O . LEU A 1 86 ? 20.691 -8.863 -40.255 1.00 96.44 86 LEU A O 1
ATOM 690 N N . GLN A 1 87 ? 21.983 -8.406 -42.035 1.00 95.31 87 GLN A N 1
ATOM 691 C CA . GLN A 1 87 ? 21.371 -9.390 -42.930 1.00 95.31 87 GLN A CA 1
ATOM 692 C C . GLN A 1 87 ? 21.659 -10.836 -42.484 1.00 95.31 87 GLN A C 1
ATOM 694 O O . GLN A 1 87 ? 20.741 -11.653 -42.443 1.00 95.31 87 GLN A O 1
ATOM 699 N N . GLN A 1 88 ? 22.897 -11.157 -42.087 1.00 94.00 88 GLN A N 1
ATOM 700 C CA . GLN A 1 88 ? 23.262 -12.465 -41.513 1.00 94.00 88 GLN A CA 1
ATOM 701 C C . GLN A 1 88 ? 22.539 -12.746 -40.190 1.00 94.00 88 GLN A C 1
ATOM 703 O O . GLN A 1 88 ? 22.161 -13.885 -39.915 1.00 94.00 88 GLN A O 1
ATOM 708 N N . LEU A 1 89 ? 22.302 -11.706 -39.388 1.00 94.75 89 LEU A N 1
ATOM 709 C CA . LEU A 1 89 ? 21.494 -11.778 -38.172 1.00 94.75 89 LEU A CA 1
ATOM 710 C C . LEU A 1 89 ? 19.987 -11.867 -38.462 1.00 94.75 89 LEU A C 1
ATOM 712 O O . LEU A 1 89 ? 19.205 -12.097 -37.543 1.00 94.75 89 LEU A O 1
ATOM 716 N N . ARG A 1 90 ? 19.564 -11.728 -39.727 1.00 95.25 90 ARG A N 1
ATOM 717 C CA . ARG A 1 90 ? 18.151 -11.658 -40.125 1.00 95.25 90 ARG A CA 1
ATOM 718 C C . ARG A 1 90 ? 17.408 -10.615 -39.277 1.00 95.25 90 ARG A C 1
ATOM 720 O O . ARG A 1 90 ? 16.341 -10.902 -38.740 1.00 95.25 90 ARG A O 1
ATOM 727 N N . TYR A 1 91 ? 18.022 -9.442 -39.094 1.00 95.06 91 TYR A N 1
ATOM 728 C CA . TYR A 1 91 ? 17.438 -8.344 -38.330 1.00 95.06 91 TYR A CA 1
ATOM 729 C C . TYR A 1 91 ? 16.384 -7.616 -39.161 1.00 95.06 91 TYR A C 1
ATOM 731 O O . TYR A 1 91 ? 16.693 -7.029 -40.199 1.00 95.06 91 TYR A O 1
ATOM 739 N N . ASP A 1 92 ? 15.147 -7.628 -38.681 1.00 92.31 92 ASP A N 1
ATOM 740 C CA . ASP A 1 92 ? 14.062 -6.825 -39.229 1.00 92.31 92 ASP A CA 1
ATOM 741 C C . ASP A 1 92 ? 14.003 -5.475 -38.490 1.00 92.31 92 ASP A C 1
ATOM 743 O O . ASP A 1 92 ? 13.633 -5.456 -37.314 1.00 92.31 92 ASP A O 1
ATOM 747 N N . PRO A 1 93 ? 14.323 -4.334 -39.131 1.00 86.19 93 PRO A N 1
ATOM 748 C CA . PRO A 1 93 ? 14.302 -3.029 -38.473 1.00 86.19 93 PRO A CA 1
ATOM 749 C C . PRO A 1 93 ? 12.886 -2.531 -38.139 1.00 86.19 93 PRO A C 1
ATOM 751 O O . PRO A 1 93 ? 12.757 -1.606 -37.338 1.00 86.19 93 PRO A O 1
ATOM 754 N N . SER A 1 94 ? 11.832 -3.116 -38.724 1.00 84.38 94 SER A N 1
ATOM 755 C CA . SER A 1 94 ? 10.439 -2.715 -38.475 1.00 84.38 94 SER A CA 1
ATOM 756 C C . SER A 1 94 ? 9.872 -3.321 -37.187 1.00 84.38 94 SER A C 1
ATOM 758 O O . SER A 1 94 ? 9.167 -2.639 -36.445 1.00 84.38 94 SER A O 1
ATOM 760 N N . THR A 1 95 ? 10.238 -4.569 -36.877 1.00 85.88 95 THR A N 1
ATOM 761 C CA . THR A 1 95 ? 9.881 -5.260 -35.623 1.00 85.88 95 THR A CA 1
ATOM 762 C C . THR A 1 95 ? 11.027 -5.303 -34.605 1.00 85.88 95 THR A C 1
ATOM 764 O O . THR A 1 95 ? 10.840 -5.760 -33.478 1.00 85.88 95 THR A O 1
ATOM 767 N N . LYS A 1 96 ? 12.226 -4.857 -35.004 1.00 87.88 96 LYS A N 1
ATOM 768 C CA . LYS A 1 96 ? 13.506 -4.952 -34.278 1.00 87.88 96 LYS A CA 1
ATOM 769 C C . LYS A 1 96 ? 13.827 -6.374 -33.800 1.00 87.88 96 LYS A C 1
ATOM 771 O O . LYS A 1 96 ? 14.403 -6.561 -32.726 1.00 87.88 96 LYS A O 1
ATOM 776 N N . SER A 1 97 ? 13.441 -7.373 -34.591 1.00 91.06 97 SER A N 1
ATOM 777 C CA . SER A 1 97 ? 13.597 -8.791 -34.249 1.00 91.06 97 SER A CA 1
ATOM 778 C C . SER A 1 97 ? 14.796 -9.430 -34.949 1.00 91.06 97 SER A C 1
ATOM 780 O O . SER A 1 97 ? 15.031 -9.164 -36.124 1.00 91.06 97 SER A O 1
ATOM 782 N N . CYS A 1 98 ? 15.544 -10.279 -34.234 1.00 93.19 98 CYS A N 1
ATOM 783 C CA . CYS A 1 98 ? 16.581 -11.154 -34.799 1.00 93.19 98 CYS A CA 1
ATOM 784 C C . CYS A 1 98 ? 15.988 -12.547 -35.030 1.00 93.19 98 CYS A C 1
ATOM 786 O O . CYS A 1 98 ? 15.518 -13.170 -34.079 1.00 93.19 98 CYS A O 1
ATOM 788 N N . TYR A 1 99 ? 16.054 -13.055 -36.262 1.00 93.38 99 TYR A N 1
ATOM 789 C CA . TYR A 1 99 ? 15.685 -14.444 -36.597 1.00 93.38 99 TYR A CA 1
ATOM 790 C C . TYR A 1 99 ? 16.925 -15.330 -36.832 1.00 93.38 99 TYR A C 1
ATOM 792 O O . TYR A 1 99 ? 16.894 -16.340 -37.538 1.00 93.38 99 TYR A O 1
ATOM 800 N N . CYS A 1 100 ? 18.042 -14.902 -36.249 1.00 92.44 100 CYS A N 1
ATOM 801 C CA . CYS A 1 100 ? 19.315 -15.593 -36.151 1.00 92.44 100 CYS A CA 1
ATOM 802 C C . CYS A 1 100 ? 19.226 -16.865 -35.283 1.00 92.44 100 CYS A C 1
ATOM 804 O O . CYS A 1 100 ? 18.457 -16.930 -34.326 1.00 92.44 100 CYS A O 1
ATOM 806 N N . SER A 1 101 ? 20.050 -17.882 -35.570 1.00 92.31 101 SER A N 1
ATOM 807 C CA . SER A 1 101 ? 20.138 -19.058 -34.688 1.00 92.31 101 SER A CA 1
ATOM 808 C C . SER A 1 101 ? 20.959 -18.753 -33.419 1.00 92.31 101 SER A C 1
ATOM 810 O O . SER A 1 101 ? 21.905 -17.960 -33.491 1.00 92.31 101 SER A O 1
ATOM 812 N N . PRO A 1 102 ? 20.694 -19.421 -32.276 1.00 91.38 102 PRO A N 1
ATOM 813 C CA . PRO A 1 102 ? 21.473 -19.232 -31.045 1.00 91.38 102 PRO A CA 1
ATOM 814 C C . PRO A 1 102 ? 22.983 -19.461 -31.217 1.00 91.38 102 PRO A C 1
ATOM 816 O O . PRO A 1 102 ? 23.791 -18.802 -30.568 1.00 91.38 102 PRO A O 1
ATOM 819 N N . ASN A 1 103 ? 23.384 -20.329 -32.152 1.00 91.94 103 ASN A N 1
ATOM 820 C CA . ASN A 1 103 ? 24.793 -20.573 -32.476 1.00 91.94 103 ASN A CA 1
ATOM 821 C C . ASN A 1 103 ? 25.484 -19.339 -33.087 1.00 91.94 103 ASN A C 1
ATOM 823 O O . ASN A 1 103 ? 26.666 -19.116 -32.835 1.00 91.94 103 ASN A O 1
ATOM 827 N N . VAL A 1 104 ? 24.762 -18.524 -33.868 1.00 93.06 104 VAL A N 1
ATOM 828 C CA . VAL A 1 104 ? 25.290 -17.261 -34.418 1.00 93.06 104 VAL A CA 1
ATOM 829 C C . VAL A 1 104 ? 25.482 -16.245 -33.293 1.00 93.06 104 VAL A C 1
ATOM 831 O O . VAL A 1 104 ? 26.547 -15.640 -33.199 1.00 93.06 104 VAL A O 1
ATOM 834 N N . LEU A 1 105 ? 24.500 -16.119 -32.396 1.00 92.69 105 LEU A N 1
ATOM 835 C CA . LEU A 1 105 ? 24.569 -15.240 -31.223 1.00 92.69 105 LEU A CA 1
ATOM 836 C C . LEU A 1 105 ? 25.721 -15.621 -30.275 1.00 92.69 105 LEU A C 1
ATOM 838 O O . LEU A 1 105 ? 26.500 -14.760 -29.871 1.00 92.69 105 LEU A O 1
ATOM 842 N N . SER A 1 106 ? 25.905 -16.916 -29.998 1.00 90.62 106 SER A N 1
ATOM 843 C CA . SER A 1 106 ? 27.032 -17.415 -29.198 1.00 90.62 106 SER A CA 1
ATOM 844 C C . SER A 1 106 ? 28.392 -17.110 -29.851 1.00 90.62 106 SER A C 1
ATOM 846 O O . SER A 1 106 ? 29.337 -16.710 -29.168 1.00 90.62 106 SER A O 1
ATOM 848 N N . ARG A 1 107 ? 28.495 -17.195 -31.187 1.00 92.62 107 ARG A N 1
ATOM 849 C CA . ARG A 1 107 ? 29.710 -16.796 -31.922 1.00 92.62 107 ARG A CA 1
ATOM 850 C C . ARG A 1 107 ? 29.987 -15.292 -31.882 1.00 92.62 107 ARG A C 1
ATOM 852 O O . ARG A 1 107 ? 31.154 -14.910 -31.777 1.00 92.62 107 ARG A O 1
ATOM 859 N N . LEU A 1 108 ? 28.963 -14.429 -31.905 1.00 92.81 108 LEU A N 1
ATOM 860 C CA . LEU A 1 108 ? 29.160 -12.984 -31.695 1.00 92.81 108 LEU A CA 1
ATOM 861 C C . LEU A 1 108 ? 29.879 -12.717 -30.362 1.00 92.81 108 LEU A C 1
ATOM 863 O O . LEU A 1 108 ? 30.831 -11.940 -30.307 1.00 92.81 108 LEU A O 1
ATOM 867 N N . LEU A 1 109 ? 29.462 -13.396 -29.290 1.00 89.31 109 LEU A N 1
ATOM 868 C CA . LEU A 1 109 ? 30.078 -13.241 -27.971 1.00 89.31 109 LEU A CA 1
ATOM 869 C C . LEU A 1 109 ? 31.564 -13.654 -27.973 1.00 89.31 109 LEU A C 1
ATOM 871 O O . LEU A 1 109 ? 32.400 -12.947 -27.414 1.00 89.31 109 LEU A O 1
ATOM 875 N N . GLN A 1 110 ? 31.903 -14.759 -28.644 1.00 91.44 110 GLN A N 1
ATOM 876 C CA . GLN A 1 110 ? 33.263 -15.321 -28.683 1.00 91.44 110 GLN A CA 1
ATOM 877 C C . GLN A 1 110 ? 34.262 -14.510 -29.531 1.00 91.44 110 GLN A C 1
ATOM 879 O O . GLN A 1 110 ? 35.462 -14.545 -29.273 1.00 91.44 110 GLN A O 1
ATOM 884 N N . THR A 1 111 ? 33.795 -13.777 -30.542 1.00 91.44 111 THR A N 1
ATOM 885 C CA . THR A 1 111 ? 34.646 -13.108 -31.554 1.00 91.44 111 THR A CA 1
ATOM 886 C C . THR A 1 111 ? 35.115 -11.695 -31.174 1.00 91.44 111 THR A C 1
ATOM 888 O O . THR A 1 111 ? 35.818 -11.046 -31.960 1.00 91.44 111 THR A O 1
ATOM 891 N N . GLY A 1 112 ? 34.738 -11.200 -29.987 1.00 89.31 112 GLY A N 1
ATOM 892 C CA . GLY A 1 112 ? 35.018 -9.825 -29.554 1.00 89.31 112 GLY A CA 1
ATOM 893 C C . GLY A 1 112 ? 34.114 -8.782 -30.225 1.00 89.31 112 GLY A C 1
ATOM 894 O O . GLY A 1 112 ? 34.527 -7.640 -30.445 1.00 89.31 112 GLY A O 1
ATOM 895 N N . PHE A 1 113 ? 32.883 -9.169 -30.572 1.00 92.56 113 PHE A N 1
ATOM 896 C CA . PHE A 1 113 ? 31.934 -8.342 -31.318 1.00 92.56 113 PHE A CA 1
ATOM 897 C C . PHE A 1 113 ? 31.618 -6.998 -30.646 1.00 92.56 113 PHE A C 1
ATOM 899 O O . PHE A 1 113 ? 31.786 -5.950 -31.266 1.00 92.56 113 PHE A O 1
ATOM 906 N N . VAL A 1 114 ? 31.219 -7.004 -29.369 1.00 92.19 114 VAL A N 1
ATOM 907 C CA . VAL A 1 114 ? 30.841 -5.772 -28.648 1.00 92.19 114 VAL A CA 1
ATOM 908 C C . VAL A 1 114 ? 32.018 -4.792 -28.508 1.00 92.19 114 VAL A C 1
ATOM 910 O O . VAL A 1 114 ? 31.837 -3.637 -28.891 1.00 92.19 114 VAL A O 1
ATOM 913 N N . PRO A 1 115 ? 33.236 -5.201 -28.083 1.00 92.88 115 PRO A N 1
ATOM 914 C CA . PRO A 1 115 ? 34.414 -4.330 -28.133 1.00 92.88 115 PRO A CA 1
ATOM 915 C C . PRO A 1 115 ? 34.690 -3.741 -29.525 1.00 92.88 115 PRO A C 1
ATOM 917 O O . PRO A 1 115 ? 35.005 -2.557 -29.634 1.00 92.88 115 PRO A O 1
ATOM 920 N N . THR A 1 116 ? 34.508 -4.530 -30.593 1.00 94.75 116 THR A N 1
ATOM 921 C CA . THR A 1 116 ? 34.667 -4.061 -31.983 1.00 94.75 116 THR A CA 1
ATOM 922 C C . THR A 1 116 ? 33.648 -2.962 -32.316 1.00 94.75 116 THR A C 1
ATOM 924 O O . THR A 1 116 ? 34.025 -1.898 -32.808 1.00 94.75 116 THR A O 1
ATOM 927 N N . LEU A 1 117 ? 32.365 -3.160 -31.988 1.00 95.00 117 LEU A N 1
ATOM 928 C CA . LEU A 1 117 ? 31.324 -2.141 -32.180 1.00 95.00 117 LEU A CA 1
ATOM 929 C C . LEU A 1 117 ? 31.615 -0.868 -31.370 1.00 95.00 117 LEU A C 1
ATOM 931 O O . LEU A 1 117 ? 31.552 0.229 -31.925 1.00 95.00 117 LEU A O 1
ATOM 935 N N . CYS A 1 118 ? 31.998 -1.000 -30.095 1.00 93.50 118 CYS A N 1
ATOM 936 C CA . CYS A 1 118 ? 32.383 0.124 -29.236 1.00 93.50 118 CYS A CA 1
ATOM 937 C C . CYS A 1 118 ? 33.572 0.918 -29.805 1.00 93.50 118 CYS A C 1
ATOM 939 O O . CYS A 1 118 ? 33.556 2.148 -29.765 1.00 93.50 118 CYS A O 1
ATOM 941 N N . PHE A 1 119 ? 34.572 0.244 -30.382 1.00 93.75 119 PHE A N 1
ATOM 942 C CA . PHE A 1 119 ? 35.711 0.891 -31.039 1.00 93.75 119 PHE A CA 1
ATOM 943 C C . PHE A 1 119 ? 35.283 1.732 -32.253 1.00 93.75 119 PHE A C 1
ATOM 945 O O . PHE A 1 119 ? 35.653 2.906 -32.358 1.00 93.75 119 PHE A O 1
ATOM 952 N N . HIS A 1 120 ? 34.453 1.186 -33.150 1.00 93.88 120 HIS A N 1
ATOM 953 C CA . HIS A 1 120 ? 33.943 1.961 -34.288 1.00 93.88 120 HIS A CA 1
ATOM 954 C C . HIS A 1 120 ? 33.042 3.115 -33.846 1.00 93.88 120 HIS A C 1
ATOM 956 O O . HIS A 1 120 ? 33.100 4.190 -34.444 1.00 93.88 120 HIS A O 1
ATOM 962 N N . LEU A 1 121 ? 32.260 2.926 -32.784 1.00 92.88 121 LEU A N 1
ATOM 963 C CA . LEU A 1 121 ? 31.402 3.957 -32.208 1.00 92.88 121 LEU A CA 1
ATOM 964 C C . LEU A 1 121 ? 32.233 5.126 -31.654 1.00 92.88 121 LEU A C 1
ATOM 966 O O . LEU A 1 121 ? 31.967 6.281 -31.985 1.00 92.88 121 LEU A O 1
ATOM 970 N N . ALA A 1 122 ? 33.306 4.827 -30.916 1.00 91.94 122 ALA A N 1
ATOM 971 C CA . ALA A 1 122 ? 34.278 5.816 -30.455 1.00 91.94 122 ALA A CA 1
ATOM 972 C C . ALA A 1 122 ? 34.968 6.547 -31.625 1.00 91.94 122 ALA A C 1
ATOM 974 O O . ALA A 1 122 ? 35.083 7.772 -31.599 1.00 91.94 122 ALA A O 1
ATOM 975 N N . SER A 1 123 ? 35.362 5.826 -32.685 1.00 91.75 123 SER A N 1
ATOM 976 C CA . SER A 1 123 ? 35.932 6.427 -33.903 1.00 91.75 123 SER A CA 1
ATOM 977 C C . SER A 1 123 ? 34.956 7.386 -34.596 1.00 91.75 123 SER A C 1
ATOM 979 O O . SER A 1 123 ? 35.377 8.448 -35.052 1.00 91.75 123 SER A O 1
ATOM 981 N N . CYS A 1 124 ? 33.665 7.046 -34.670 1.00 90.75 124 CYS A N 1
ATOM 982 C CA . CYS A 1 124 ? 32.653 7.917 -35.276 1.00 90.75 124 CYS A CA 1
ATOM 983 C C . CYS A 1 124 ? 32.389 9.172 -34.430 1.00 90.75 124 CYS A C 1
ATOM 985 O O . CYS A 1 124 ? 32.214 10.248 -34.992 1.00 90.75 124 CYS A O 1
ATOM 987 N N . LEU A 1 125 ? 32.425 9.052 -33.097 1.00 89.31 125 LEU A N 1
ATOM 988 C CA . LEU A 1 125 ? 32.292 10.184 -32.173 1.00 89.31 125 LEU A CA 1
ATOM 989 C C . LEU A 1 125 ? 33.510 11.125 -32.175 1.00 89.31 125 LEU A C 1
ATOM 991 O O . LEU A 1 125 ? 33.357 12.307 -31.885 1.00 89.31 125 LEU A O 1
ATOM 995 N N . HIS A 1 126 ? 34.714 10.624 -32.471 1.00 88.25 126 HIS A N 1
ATOM 996 C CA . HIS A 1 126 ? 35.933 11.441 -32.467 1.00 88.25 126 HIS A CA 1
ATOM 997 C C . HIS A 1 126 ? 36.146 12.221 -33.777 1.00 88.25 126 HIS A C 1
ATOM 999 O O . HIS A 1 126 ? 36.622 13.350 -33.749 1.00 88.25 126 HIS A O 1
ATOM 1005 N N . ASN A 1 127 ? 35.748 11.658 -34.922 1.00 81.56 127 ASN A N 1
ATOM 1006 C CA . ASN A 1 127 ? 36.037 12.212 -36.254 1.00 81.56 127 ASN A CA 1
ATOM 1007 C C . ASN A 1 127 ? 34.959 13.202 -36.777 1.00 81.56 127 ASN A C 1
ATOM 1009 O O . ASN A 1 127 ? 34.793 13.359 -37.988 1.00 81.56 127 ASN A O 1
ATOM 1013 N N . GLY A 1 128 ? 34.192 13.842 -35.886 1.00 62.03 128 GLY A N 1
ATOM 1014 C CA . GLY A 1 128 ? 32.898 14.491 -36.180 1.00 62.03 128 GLY A CA 1
ATOM 1015 C C . GLY A 1 128 ? 32.885 15.777 -37.032 1.00 62.03 128 GLY A C 1
ATOM 1016 O O . GLY A 1 128 ? 31.803 16.317 -37.286 1.00 62.03 128 GLY A O 1
ATOM 1017 N N . ASP A 1 129 ? 34.041 16.271 -37.485 1.00 54.53 129 ASP A N 1
ATOM 1018 C CA . ASP A 1 129 ? 34.154 17.560 -38.190 1.00 54.53 129 ASP A CA 1
ATOM 1019 C C . ASP A 1 129 ? 34.226 17.465 -39.727 1.00 54.53 129 ASP A C 1
ATOM 1021 O O . ASP A 1 129 ? 34.051 18.479 -40.399 1.00 54.53 129 ASP A O 1
ATOM 1025 N N . GLY A 1 130 ? 34.447 16.275 -40.303 1.00 53.75 130 GLY A N 1
ATOM 1026 C CA . GLY A 1 130 ? 34.647 16.113 -41.755 1.00 53.75 130 GLY A CA 1
ATOM 1027 C C . GLY A 1 130 ? 33.378 15.856 -42.582 1.00 53.75 130 GLY A C 1
ATOM 1028 O O . GLY A 1 130 ? 33.165 16.498 -43.606 1.00 53.75 130 GLY A O 1
ATOM 1029 N N . ASP A 1 131 ? 32.538 14.907 -42.157 1.00 66.50 131 ASP A N 1
ATOM 1030 C CA . ASP A 1 131 ? 31.305 14.521 -42.860 1.00 66.50 131 ASP A CA 1
ATOM 1031 C C . ASP A 1 131 ? 30.256 14.002 -41.862 1.00 66.50 131 ASP A C 1
ATOM 1033 O O . ASP A 1 131 ? 30.331 12.886 -41.334 1.00 66.50 131 ASP A O 1
ATOM 1037 N N . ARG A 1 132 ? 29.268 14.854 -41.577 1.00 66.62 132 ARG A N 1
ATOM 1038 C CA . ARG A 1 132 ? 28.241 14.598 -40.558 1.00 66.62 132 ARG A CA 1
ATOM 1039 C C . ARG A 1 132 ? 27.103 13.701 -41.041 1.00 66.62 132 ARG A C 1
ATOM 1041 O O . ARG A 1 132 ? 26.415 13.141 -40.202 1.00 66.62 132 ARG A O 1
ATOM 1048 N N . PHE A 1 133 ? 26.896 13.539 -42.351 1.00 60.97 133 PHE A N 1
ATOM 1049 C CA . PHE A 1 133 ? 25.798 12.706 -42.859 1.00 60.97 133 PHE A CA 1
ATOM 1050 C C . PHE A 1 133 ? 26.187 11.231 -42.916 1.00 60.97 133 PHE A C 1
ATOM 1052 O O . PHE A 1 133 ? 25.435 10.375 -42.447 1.00 60.97 133 PHE A O 1
ATOM 1059 N N . SER A 1 134 ? 27.370 10.922 -43.453 1.00 66.56 134 SER A N 1
ATOM 1060 C CA . SER A 1 134 ? 27.806 9.529 -43.591 1.00 66.56 134 SER A CA 1
ATOM 1061 C C . SER A 1 134 ? 28.144 8.878 -42.240 1.00 66.56 134 SER A C 1
ATOM 1063 O O . SER A 1 134 ? 27.952 7.674 -42.059 1.00 66.56 134 SER A O 1
ATOM 1065 N N . SER A 1 135 ? 28.548 9.679 -41.247 1.00 79.75 135 SER A N 1
ATOM 1066 C CA . SER A 1 135 ? 28.744 9.229 -39.863 1.00 79.75 135 SER A CA 1
ATOM 1067 C C . SER A 1 135 ? 27.433 8.877 -39.143 1.00 79.75 135 SER A C 1
ATOM 1069 O O . SER A 1 135 ? 27.414 7.885 -38.414 1.00 79.75 135 SER A O 1
ATOM 1071 N N . THR A 1 136 ? 26.322 9.594 -39.378 1.00 86.06 136 THR A N 1
ATOM 1072 C CA . THR A 1 136 ? 25.012 9.262 -38.776 1.00 86.06 136 THR A CA 1
ATOM 1073 C C . THR A 1 136 ? 24.536 7.864 -39.175 1.00 86.06 136 THR A C 1
ATOM 1075 O O . THR A 1 136 ? 24.167 7.081 -38.303 1.00 86.06 136 THR A O 1
ATOM 1078 N N . GLN A 1 137 ? 24.620 7.504 -40.461 1.00 90.31 137 GLN A N 1
ATOM 1079 C CA . GLN A 1 137 ? 24.197 6.179 -40.936 1.00 90.31 137 GLN A CA 1
ATOM 1080 C C . GLN A 1 137 ? 25.025 5.041 -40.311 1.00 90.31 137 GLN A C 1
ATOM 1082 O O . GLN A 1 137 ? 24.478 4.000 -39.951 1.00 90.31 137 GLN A O 1
ATOM 1087 N N . VAL A 1 138 ? 26.342 5.228 -40.149 1.00 92.88 138 VAL A N 1
ATOM 1088 C CA . VAL A 1 138 ? 27.191 4.235 -39.467 1.00 92.88 138 VAL A CA 1
ATOM 1089 C C . VAL A 1 138 ? 26.807 4.102 -37.995 1.00 92.88 138 VAL A C 1
ATOM 1091 O O . VAL A 1 138 ? 26.729 2.982 -37.499 1.00 92.88 138 VAL A O 1
ATOM 1094 N N . ILE A 1 139 ? 26.533 5.210 -37.302 1.00 93.81 139 ILE A N 1
ATOM 1095 C CA . ILE A 1 139 ? 26.095 5.191 -35.900 1.00 93.81 139 ILE A CA 1
ATOM 1096 C C . ILE A 1 139 ? 24.759 4.445 -35.748 1.00 93.81 139 ILE A C 1
ATOM 1098 O O . ILE A 1 139 ? 24.650 3.598 -34.866 1.00 93.81 139 ILE A O 1
ATOM 1102 N N . GLU A 1 140 ? 23.77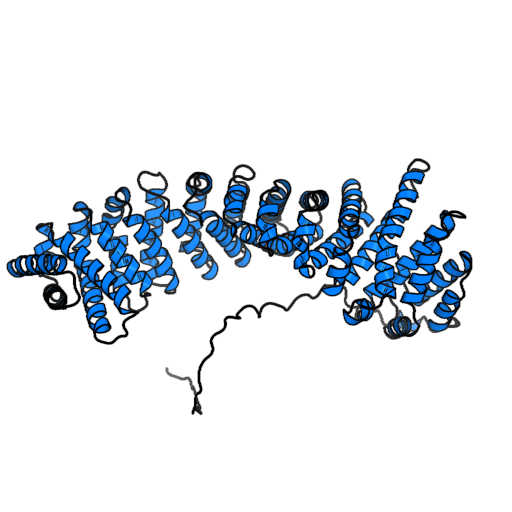6 4.690 -36.619 1.00 93.50 140 GLU A N 1
ATOM 1103 C CA . GLU A 1 140 ? 22.491 3.969 -36.614 1.00 93.50 140 GLU A CA 1
ATOM 1104 C C . GLU A 1 140 ? 22.686 2.451 -36.794 1.00 93.50 140 GLU A C 1
ATOM 1106 O O . GLU A 1 140 ? 22.157 1.664 -36.008 1.00 93.50 140 GLU A O 1
ATOM 1111 N N . LEU A 1 141 ? 23.505 2.028 -37.766 1.00 95.69 141 LEU A N 1
ATOM 1112 C CA . LEU A 1 141 ? 23.813 0.611 -38.011 1.00 95.69 141 LEU A CA 1
ATOM 1113 C C . LEU A 1 141 ? 24.588 -0.041 -36.846 1.00 95.69 141 LEU A C 1
ATOM 1115 O O . LEU A 1 141 ? 24.315 -1.187 -36.486 1.00 95.69 141 LEU A O 1
ATOM 1119 N N . LEU A 1 142 ? 25.528 0.684 -36.225 1.00 96.44 142 LEU A N 1
ATOM 1120 C CA . LEU A 1 142 ? 26.236 0.232 -35.019 1.00 96.44 142 LEU A CA 1
ATOM 1121 C C . LEU A 1 142 ? 25.271 0.059 -33.837 1.00 96.44 142 LEU A C 1
ATOM 1123 O O . LEU A 1 142 ? 25.366 -0.930 -33.112 1.00 96.44 142 LEU A O 1
ATOM 1127 N N . LEU A 1 143 ? 24.328 0.988 -33.651 1.00 96.62 143 LEU A N 1
ATOM 1128 C CA . LEU A 1 143 ? 23.309 0.902 -32.603 1.00 96.62 143 LEU A CA 1
ATOM 1129 C C . LEU A 1 143 ? 22.321 -0.246 -32.842 1.00 96.62 143 LEU A C 1
ATOM 1131 O O . LEU A 1 143 ? 21.950 -0.908 -31.880 1.00 96.62 143 LEU A O 1
ATOM 1135 N N . GLN A 1 144 ? 21.933 -0.534 -34.088 1.00 96.69 144 GLN A N 1
ATOM 1136 C CA . GLN A 1 144 ? 21.121 -1.716 -34.419 1.00 96.69 144 GLN A CA 1
ATOM 1137 C C . GLN A 1 144 ? 21.858 -3.018 -34.075 1.00 96.69 144 GLN A C 1
ATOM 1139 O O . GLN A 1 144 ? 21.291 -3.902 -33.434 1.00 96.69 144 GLN A O 1
ATOM 1144 N N . ALA A 1 145 ? 23.142 -3.119 -34.431 1.00 96.50 145 ALA A N 1
ATOM 1145 C CA . ALA A 1 145 ? 23.973 -4.275 -34.097 1.00 96.50 145 ALA A CA 1
ATOM 1146 C C . ALA A 1 145 ? 24.158 -4.450 -32.573 1.00 96.50 145 ALA A C 1
ATOM 1148 O O . ALA A 1 145 ? 24.106 -5.573 -32.067 1.00 96.50 145 ALA A O 1
ATOM 1149 N N . LEU A 1 146 ? 24.320 -3.346 -31.831 1.00 96.19 146 LEU A N 1
ATOM 1150 C CA . LEU A 1 146 ? 24.369 -3.344 -30.364 1.00 96.19 146 LEU A CA 1
ATOM 1151 C C . LEU A 1 146 ? 23.019 -3.707 -29.727 1.00 96.19 146 LEU A C 1
ATOM 1153 O O . LEU A 1 146 ? 23.007 -4.473 -28.768 1.00 96.19 146 LEU A O 1
ATOM 1157 N N . ASP A 1 147 ? 21.896 -3.203 -30.244 1.00 95.81 147 ASP A N 1
ATOM 1158 C CA . ASP A 1 147 ? 20.551 -3.541 -29.759 1.00 95.81 147 ASP A CA 1
ATOM 1159 C C . ASP A 1 147 ? 20.276 -5.041 -29.905 1.00 95.81 147 ASP A C 1
ATOM 1161 O O . ASP A 1 147 ? 19.858 -5.683 -28.944 1.00 95.81 147 ASP A O 1
ATOM 1165 N N . VAL A 1 148 ? 20.610 -5.634 -31.059 1.00 95.62 148 VAL A N 1
ATOM 1166 C CA . VAL A 1 148 ? 20.528 -7.091 -31.253 1.00 95.62 148 VAL A CA 1
ATOM 1167 C C . VAL A 1 148 ? 21.393 -7.835 -30.235 1.00 95.62 148 VAL A C 1
ATOM 1169 O O . VAL A 1 148 ? 20.912 -8.776 -29.604 1.00 95.62 148 VAL A O 1
ATOM 1172 N N . ALA A 1 149 ? 22.641 -7.407 -30.032 1.00 94.69 149 ALA A N 1
ATOM 1173 C CA . ALA A 1 149 ? 23.535 -8.043 -29.070 1.00 94.69 149 ALA A CA 1
ATOM 1174 C C . ALA A 1 149 ? 22.952 -8.006 -27.645 1.00 94.69 149 ALA A C 1
ATOM 1176 O O . ALA A 1 149 ? 22.736 -9.050 -27.035 1.00 94.69 149 ALA A O 1
ATOM 1177 N N . TYR A 1 150 ? 22.641 -6.816 -27.129 1.00 94.56 150 TYR A N 1
ATOM 1178 C CA . TYR A 1 150 ? 22.178 -6.637 -25.750 1.00 94.56 150 TYR A CA 1
ATOM 1179 C C . TYR A 1 150 ? 20.772 -7.194 -25.487 1.00 94.56 150 TYR A C 1
ATOM 1181 O O . TYR A 1 150 ? 20.477 -7.548 -24.347 1.00 94.56 150 TYR A O 1
ATOM 1189 N N . ARG A 1 151 ? 19.916 -7.305 -26.512 1.00 93.31 151 ARG A N 1
ATOM 1190 C CA . ARG A 1 151 ? 18.566 -7.877 -26.390 1.00 93.31 151 ARG A CA 1
ATOM 1191 C C . ARG A 1 151 ? 18.546 -9.406 -26.446 1.00 93.31 151 ARG A C 1
ATOM 1193 O O . ARG A 1 151 ? 17.720 -10.009 -25.766 1.00 93.31 151 ARG A O 1
ATOM 1200 N N . TYR A 1 152 ? 19.408 -10.025 -27.259 1.00 94.00 152 TYR A N 1
ATOM 1201 C CA . TYR A 1 152 ? 19.347 -11.465 -27.557 1.00 94.00 152 TYR A CA 1
ATOM 1202 C C . TYR A 1 152 ? 20.498 -12.304 -26.976 1.00 94.00 152 TYR A C 1
ATOM 1204 O O . TYR A 1 152 ? 20.447 -13.527 -27.085 1.00 94.00 152 TYR A O 1
ATOM 1212 N N . ILE A 1 153 ? 21.505 -11.691 -26.342 1.00 94.12 153 ILE A N 1
ATOM 1213 C CA . ILE A 1 153 ? 22.627 -12.388 -25.687 1.00 94.12 153 ILE A CA 1
ATOM 1214 C C . ILE A 1 153 ? 22.596 -12.080 -24.174 1.00 94.12 153 ILE A C 1
ATOM 1216 O O . ILE A 1 153 ? 23.148 -11.059 -23.752 1.00 94.12 153 ILE A O 1
ATOM 1220 N N . PRO A 1 154 ? 21.946 -12.913 -23.333 1.00 89.81 154 PRO A N 1
ATOM 1221 C CA . PRO A 1 154 ? 21.838 -12.687 -21.883 1.00 89.81 154 PRO A CA 1
ATOM 1222 C C . PRO A 1 154 ? 23.190 -12.515 -21.172 1.00 89.81 154 PRO A C 1
ATOM 1224 O O . PRO A 1 154 ? 23.316 -11.733 -20.228 1.00 89.81 154 PRO A O 1
ATOM 1227 N N . GLU A 1 155 ? 24.234 -13.170 -21.678 1.00 92.19 155 GLU A N 1
ATOM 1228 C CA . GLU A 1 155 ? 25.614 -13.073 -21.200 1.00 92.19 155 GLU A CA 1
ATOM 1229 C C . GLU A 1 155 ? 26.205 -11.657 -21.344 1.00 92.19 155 GLU A C 1
ATOM 1231 O O . GLU A 1 155 ? 27.224 -11.334 -20.727 1.00 92.19 155 GLU A O 1
ATOM 1236 N N . LEU A 1 156 ? 25.576 -10.775 -22.131 1.00 88.69 156 LEU A N 1
ATOM 1237 C CA . LEU A 1 156 ? 25.986 -9.376 -22.227 1.00 88.69 156 LEU A CA 1
ATOM 1238 C C . LEU A 1 156 ? 25.480 -8.490 -21.079 1.00 88.69 156 LEU A C 1
ATOM 1240 O O . LEU A 1 156 ? 26.099 -7.455 -20.816 1.00 88.69 156 LEU A O 1
ATOM 1244 N N . VAL A 1 157 ? 24.415 -8.907 -20.383 1.00 88.06 157 VAL A N 1
ATOM 1245 C CA . VAL A 1 157 ? 23.746 -8.145 -19.307 1.00 88.06 157 VAL A CA 1
ATOM 1246 C C . VAL A 1 157 ? 23.912 -8.758 -17.907 1.00 88.06 157 VAL A C 1
ATOM 1248 O O . VAL A 1 157 ? 23.509 -8.147 -16.915 1.00 88.06 157 VAL A O 1
ATOM 1251 N N . HIS A 1 158 ? 24.545 -9.932 -17.801 1.00 88.69 158 HIS A N 1
ATOM 1252 C CA . HIS A 1 158 ? 24.975 -10.513 -16.525 1.00 88.69 158 HIS A CA 1
ATOM 1253 C C . HIS A 1 158 ? 25.996 -9.628 -15.789 1.00 88.69 158 HIS A C 1
ATOM 1255 O O . HIS A 1 158 ? 26.817 -8.950 -16.407 1.00 88.69 158 HIS A O 1
ATOM 1261 N N . GLU A 1 159 ? 25.962 -9.654 -14.453 1.00 88.00 159 GLU A N 1
ATOM 1262 C CA . GLU A 1 159 ? 26.712 -8.707 -13.615 1.00 88.00 159 GLU A CA 1
ATOM 1263 C C . GLU A 1 159 ? 28.230 -8.837 -13.778 1.00 88.00 159 GLU A C 1
ATOM 1265 O O . GLU A 1 159 ? 28.886 -7.834 -14.040 1.00 88.00 159 GLU A O 1
ATOM 1270 N N . GLU A 1 160 ? 28.782 -10.057 -13.743 1.00 88.44 160 GLU A N 1
ATOM 1271 C CA . GLU A 1 160 ? 30.207 -10.315 -14.030 1.00 88.44 160 GLU A CA 1
ATOM 1272 C C . GLU A 1 160 ? 30.647 -9.635 -15.331 1.00 88.44 160 GLU A C 1
ATOM 1274 O O . GLU A 1 160 ? 31.676 -8.965 -15.407 1.00 88.44 160 GLU A O 1
ATOM 1279 N N . ALA A 1 161 ? 29.802 -9.753 -16.348 1.00 86.62 161 ALA A N 1
ATOM 1280 C CA . ALA A 1 161 ? 30.074 -9.309 -17.694 1.00 86.62 161 ALA A CA 1
ATOM 1281 C C . ALA A 1 161 ? 30.005 -7.771 -17.820 1.00 86.62 161 ALA A C 1
ATOM 1283 O O . ALA A 1 161 ? 30.733 -7.190 -18.619 1.00 86.62 161 ALA A O 1
ATOM 1284 N N . LEU A 1 162 ? 29.201 -7.093 -16.993 1.00 88.94 162 LEU A N 1
ATOM 1285 C CA . LEU A 1 162 ? 29.145 -5.626 -16.892 1.00 88.94 162 LEU A CA 1
ATOM 1286 C C . LEU A 1 162 ? 30.321 -5.009 -16.105 1.00 88.94 162 LEU A C 1
ATOM 1288 O O . LEU A 1 162 ? 30.490 -3.788 -16.130 1.00 88.94 162 LEU A O 1
ATOM 1292 N N . THR A 1 163 ? 31.157 -5.815 -15.436 1.00 88.44 163 THR A N 1
ATOM 1293 C CA . THR A 1 163 ? 32.385 -5.313 -14.784 1.00 88.44 163 THR A CA 1
ATOM 1294 C C . THR A 1 163 ? 33.517 -4.989 -15.769 1.00 88.44 163 THR A C 1
ATOM 1296 O O . THR A 1 163 ? 34.441 -4.263 -15.402 1.00 88.44 163 THR A O 1
ATOM 1299 N N . ASP A 1 164 ? 33.419 -5.461 -17.014 1.00 86.00 164 ASP A N 1
ATOM 1300 C CA . ASP A 1 164 ? 34.347 -5.212 -18.124 1.00 86.00 164 ASP A CA 1
ATOM 1301 C C . ASP A 1 164 ? 34.377 -3.722 -18.527 1.00 86.00 164 ASP A C 1
ATOM 1303 O O . ASP A 1 164 ? 33.344 -3.097 -18.803 1.00 86.00 164 ASP A O 1
ATOM 1307 N N . ASP A 1 165 ? 35.577 -3.137 -18.582 1.00 81.12 165 ASP A N 1
ATOM 1308 C CA . ASP A 1 165 ? 35.782 -1.722 -18.903 1.00 81.12 165 ASP A CA 1
ATOM 1309 C C . ASP A 1 165 ? 35.276 -1.352 -20.306 1.00 81.12 165 ASP A C 1
ATOM 1311 O O . ASP A 1 165 ? 34.705 -0.271 -20.481 1.00 81.12 165 ASP A O 1
ATOM 1315 N N . HIS A 1 166 ? 35.346 -2.270 -21.278 1.00 76.56 166 HIS A N 1
ATOM 1316 C CA . HIS A 1 166 ? 34.818 -2.042 -22.629 1.00 76.56 166 HIS A CA 1
ATOM 1317 C C . HIS A 1 166 ? 33.295 -1.830 -22.653 1.00 76.56 166 HIS A C 1
ATOM 1319 O O . HIS A 1 166 ? 32.761 -1.191 -23.566 1.00 76.56 166 HIS A O 1
ATOM 1325 N N . ARG A 1 167 ? 32.575 -2.334 -21.643 1.00 79.19 167 ARG A N 1
ATOM 1326 C CA . ARG A 1 167 ? 31.118 -2.166 -21.514 1.00 79.19 167 ARG A CA 1
ATOM 1327 C C . ARG A 1 167 ? 30.758 -0.922 -20.710 1.00 79.19 167 ARG A C 1
ATOM 1329 O O . ARG A 1 167 ? 29.775 -0.253 -21.029 1.00 79.19 167 ARG A O 1
ATOM 1336 N N . LYS A 1 168 ? 31.604 -0.530 -19.752 1.00 84.69 168 LYS A N 1
ATOM 1337 C CA . LYS A 1 168 ? 31.533 0.799 -19.118 1.00 84.69 168 LYS A CA 1
ATOM 1338 C C . LYS A 1 168 ? 31.762 1.914 -20.141 1.00 84.69 168 LYS A C 1
ATOM 1340 O O . LYS A 1 168 ? 31.152 2.976 -20.015 1.00 84.69 168 LYS A O 1
ATOM 1345 N N . ASP A 1 169 ? 32.594 1.679 -21.157 1.00 86.44 169 ASP A N 1
ATOM 1346 C CA . ASP A 1 169 ? 32.814 2.608 -22.271 1.00 86.44 169 ASP A CA 1
ATOM 1347 C C . ASP A 1 169 ? 31.566 2.816 -23.136 1.00 86.44 169 ASP A C 1
ATOM 1349 O O . ASP A 1 169 ? 31.239 3.963 -23.441 1.00 86.44 169 ASP A O 1
ATOM 1353 N N . LEU A 1 170 ? 30.786 1.768 -23.434 1.00 90.12 170 LEU A N 1
ATOM 1354 C CA . LEU A 1 170 ? 29.500 1.923 -24.130 1.00 90.12 170 LEU A CA 1
ATOM 1355 C C . LEU A 1 170 ? 28.574 2.910 -23.400 1.00 90.12 170 LEU A C 1
ATOM 1357 O O . LEU A 1 170 ? 27.994 3.805 -24.019 1.00 90.12 170 LEU A O 1
ATOM 1361 N N . LEU A 1 171 ? 28.506 2.818 -22.068 1.00 91.38 171 LEU A N 1
ATOM 1362 C CA . LEU A 1 171 ? 27.743 3.757 -21.241 1.00 91.38 171 LEU A CA 1
ATOM 1363 C C . LEU A 1 171 ? 28.279 5.203 -21.302 1.00 91.38 171 LEU A C 1
ATOM 1365 O O . LEU A 1 171 ? 27.522 6.131 -21.032 1.00 91.38 171 LEU A O 1
ATOM 1369 N N . LYS A 1 172 ? 29.552 5.426 -21.674 1.00 91.31 172 LYS A N 1
ATOM 1370 C CA . LYS A 1 172 ? 30.123 6.768 -21.937 1.00 91.31 172 LYS A CA 1
ATOM 1371 C C . LYS A 1 172 ? 29.736 7.305 -23.320 1.00 91.31 172 LYS A C 1
ATOM 1373 O O . LYS A 1 172 ? 29.742 8.521 -23.514 1.00 91.31 172 LYS A O 1
ATOM 1378 N N . PHE A 1 173 ? 29.447 6.428 -24.283 1.00 92.62 173 PHE A N 1
ATOM 1379 C CA . PHE A 1 173 ? 29.161 6.800 -25.671 1.00 92.62 173 PHE A CA 1
ATOM 1380 C C . PHE A 1 173 ? 27.680 7.103 -25.911 1.00 92.62 173 PHE A C 1
ATOM 1382 O O . PHE A 1 173 ? 27.376 8.096 -26.569 1.00 92.62 173 PHE A O 1
ATOM 1389 N N . LEU A 1 174 ? 26.763 6.314 -25.339 1.00 93.88 174 LEU A N 1
ATOM 1390 C CA . LEU A 1 174 ? 25.313 6.465 -25.550 1.00 93.88 174 LEU A CA 1
ATOM 1391 C C . LEU A 1 174 ? 24.776 7.892 -25.266 1.00 93.88 174 LEU A C 1
ATOM 1393 O O . LEU A 1 174 ? 24.080 8.421 -26.136 1.00 93.88 174 LEU A O 1
ATOM 1397 N N . PRO A 1 175 ? 25.160 8.586 -24.169 1.00 93.44 175 PRO A N 1
ATOM 1398 C CA . PRO A 1 175 ? 24.801 9.993 -23.953 1.00 93.44 175 PRO A CA 1
ATOM 1399 C C . PRO A 1 175 ? 25.253 10.940 -25.076 1.00 93.44 175 PRO A C 1
ATOM 1401 O O . PRO A 1 175 ? 24.491 11.795 -25.525 1.00 93.44 175 PRO A O 1
ATOM 1404 N N . LYS A 1 176 ? 26.489 10.768 -25.566 1.00 92.94 176 LYS A N 1
ATOM 1405 C CA . LYS A 1 176 ? 27.092 11.633 -26.595 1.00 92.94 176 LYS A CA 1
ATOM 1406 C C . LYS A 1 176 ? 26.436 11.440 -27.957 1.00 92.94 176 LYS A C 1
ATOM 1408 O O . LYS A 1 176 ? 26.225 12.407 -28.682 1.00 92.94 176 LYS A O 1
ATOM 1413 N N . ILE A 1 177 ? 26.087 10.197 -28.286 1.00 92.31 177 ILE A N 1
ATOM 1414 C CA . ILE A 1 177 ? 25.390 9.854 -29.531 1.00 92.31 177 ILE A CA 1
ATOM 1415 C C . ILE A 1 177 ? 24.016 10.514 -29.567 1.00 92.31 177 ILE A C 1
ATOM 1417 O O . ILE A 1 177 ? 23.656 11.108 -30.581 1.00 92.31 177 ILE A O 1
ATOM 1421 N N . TYR A 1 178 ? 23.276 10.463 -28.456 1.00 92.44 178 TYR A N 1
ATOM 1422 C CA . TYR A 1 178 ? 21.994 11.149 -28.359 1.00 92.44 178 TYR A CA 1
ATOM 1423 C C . TYR A 1 178 ? 22.143 12.664 -28.557 1.00 92.44 178 TYR A C 1
ATOM 1425 O O . TYR A 1 178 ? 21.456 13.231 -29.402 1.00 92.44 178 TYR A O 1
ATOM 1433 N N . GLN A 1 179 ? 23.091 13.307 -27.865 1.00 91.00 179 GLN A N 1
ATOM 1434 C CA . GLN A 1 179 ? 23.363 14.745 -28.021 1.00 91.00 179 GLN A CA 1
ATOM 1435 C C . GLN A 1 179 ? 23.724 15.118 -29.472 1.00 91.00 179 GLN A C 1
ATOM 1437 O O . GLN A 1 179 ? 23.226 16.112 -30.003 1.00 91.00 179 GLN A O 1
ATOM 1442 N N . GLN A 1 180 ? 24.536 14.302 -30.155 1.00 88.94 180 GLN A N 1
ATOM 1443 C CA . GLN A 1 180 ? 24.879 14.503 -31.566 1.00 88.94 180 GLN A CA 1
ATOM 1444 C C . GLN A 1 180 ? 23.666 14.323 -32.495 1.00 88.94 180 GLN A C 1
ATOM 1446 O O . GLN A 1 180 ? 23.474 15.121 -33.418 1.00 88.94 180 GLN A O 1
ATOM 1451 N N . ALA A 1 181 ? 22.832 13.307 -32.258 1.00 87.12 181 ALA A N 1
ATOM 1452 C CA . ALA A 1 181 ? 21.611 13.066 -33.025 1.00 87.12 181 ALA A CA 1
ATOM 1453 C C . ALA A 1 181 ? 20.600 14.211 -32.845 1.00 87.12 181 ALA A C 1
ATOM 1455 O O . ALA A 1 181 ? 20.064 14.721 -33.828 1.00 87.12 181 ALA A O 1
ATOM 1456 N N . GLN A 1 182 ? 20.419 14.683 -31.611 1.00 86.62 182 GLN A N 1
ATOM 1457 C CA . GLN A 1 182 ? 19.532 15.789 -31.265 1.00 86.62 182 GLN A CA 1
ATOM 1458 C C . GLN A 1 182 ? 20.004 17.121 -31.874 1.00 86.62 182 GLN A C 1
ATOM 1460 O O . GLN A 1 182 ? 19.216 17.837 -32.493 1.00 86.62 182 GLN A O 1
ATOM 1465 N N . TYR A 1 183 ? 21.302 17.439 -31.785 1.00 85.56 183 TYR A N 1
ATOM 1466 C CA . TYR A 1 183 ? 21.885 18.602 -32.466 1.00 85.56 183 TYR A CA 1
ATOM 1467 C C . TYR A 1 183 ? 21.688 18.513 -33.987 1.00 85.56 183 TYR A C 1
ATOM 1469 O O . TYR A 1 183 ? 21.350 19.502 -34.640 1.00 85.56 183 TYR A O 1
ATOM 1477 N N . THR A 1 184 ? 21.842 17.321 -34.567 1.00 82.62 184 THR A N 1
ATOM 1478 C CA . THR A 1 184 ? 21.594 17.097 -35.998 1.00 82.62 184 THR A CA 1
ATOM 1479 C C . THR A 1 184 ? 20.117 17.295 -36.348 1.00 82.62 184 THR A C 1
ATOM 1481 O O . THR A 1 184 ? 19.825 17.896 -37.380 1.00 82.62 184 THR A O 1
ATOM 1484 N N . PHE A 1 185 ? 19.186 16.859 -35.499 1.00 81.94 185 PHE A N 1
ATOM 1485 C CA . PHE A 1 185 ? 17.750 17.063 -35.689 1.00 81.94 185 PHE A CA 1
ATOM 1486 C C . PHE A 1 185 ? 17.367 18.550 -35.656 1.00 81.94 185 PHE A C 1
ATOM 1488 O O . PHE A 1 185 ? 16.807 19.047 -36.634 1.00 81.94 185 PHE A O 1
ATOM 1495 N N . HIS A 1 186 ? 17.743 19.281 -34.598 1.00 83.00 186 HIS A N 1
ATOM 1496 C CA . HIS A 1 186 ? 17.399 20.703 -34.426 1.00 83.00 186 HIS A CA 1
ATOM 1497 C C . HIS A 1 186 ? 17.878 21.576 -35.593 1.00 83.00 186 HIS A C 1
ATOM 1499 O O . HIS A 1 186 ? 17.113 22.384 -36.116 1.00 83.00 186 HIS A O 1
ATOM 1505 N N . ASN A 1 187 ? 19.112 21.376 -36.071 1.00 81.69 187 ASN A N 1
ATOM 1506 C CA . ASN A 1 187 ? 19.643 22.147 -37.203 1.00 81.69 187 ASN A CA 1
ATOM 1507 C C . ASN A 1 187 ? 18.928 21.856 -38.537 1.00 81.69 187 ASN A C 1
ATOM 1509 O O . ASN A 1 187 ? 18.927 22.700 -39.430 1.00 81.69 187 ASN A O 1
ATOM 1513 N N . HIS A 1 188 ? 18.320 20.675 -38.692 1.00 72.50 188 HIS A N 1
ATOM 1514 C CA . HIS A 1 188 ? 17.637 20.279 -39.926 1.00 72.50 188 HIS A CA 1
ATOM 1515 C C . HIS A 1 188 ? 16.121 20.486 -39.902 1.00 72.50 188 HIS A C 1
ATOM 1517 O O . HIS A 1 188 ? 15.516 20.563 -40.974 1.00 72.50 188 HIS A O 1
ATOM 1523 N N . GLN A 1 189 ? 15.513 20.626 -38.721 1.00 69.75 189 GLN A N 1
ATOM 1524 C CA . GLN A 1 189 ? 14.088 20.930 -38.578 1.00 69.75 189 GLN A CA 1
ATOM 1525 C C . GLN A 1 189 ? 13.723 22.273 -39.239 1.00 69.75 189 GLN A C 1
ATOM 1527 O O . GLN A 1 189 ? 12.653 22.393 -39.827 1.00 69.75 189 GLN A O 1
ATOM 1532 N N . SER A 1 190 ? 14.656 23.232 -39.249 1.00 61.44 190 SER A N 1
ATOM 1533 C CA . SER A 1 190 ? 14.535 24.523 -39.945 1.00 61.44 190 SER A CA 1
ATOM 1534 C C . SER A 1 190 ? 14.675 24.456 -41.476 1.00 61.44 190 SER A C 1
ATOM 1536 O O . SER A 1 190 ? 14.497 25.477 -42.134 1.00 61.44 190 SER A O 1
ATOM 1538 N N . ALA A 1 191 ? 15.042 23.304 -42.058 1.00 59.00 191 ALA A N 1
ATOM 1539 C CA . ALA A 1 191 ? 15.456 23.210 -43.464 1.00 59.00 191 ALA A CA 1
ATOM 1540 C C . ALA A 1 191 ? 14.507 22.405 -44.376 1.00 59.00 191 ALA A C 1
ATOM 1542 O O . ALA A 1 191 ? 14.364 22.759 -45.543 1.00 59.00 191 ALA A O 1
ATOM 1543 N N . MET A 1 192 ? 13.883 21.320 -43.891 1.00 54.09 192 MET A N 1
ATOM 1544 C CA . MET A 1 192 ? 13.001 20.445 -44.694 1.00 54.09 192 MET A CA 1
ATOM 1545 C C . MET A 1 192 ? 11.946 19.747 -43.821 1.00 54.09 192 MET A C 1
ATOM 1547 O O . MET A 1 192 ? 12.288 18.922 -42.976 1.00 54.09 192 MET A O 1
ATOM 1551 N N . HIS A 1 193 ? 10.657 20.006 -44.064 1.00 53.84 193 HIS A N 1
ATOM 1552 C CA . HIS A 1 193 ? 9.599 19.698 -43.089 1.00 53.84 193 HIS A CA 1
ATOM 1553 C C . HIS A 1 193 ? 9.016 18.267 -43.061 1.00 53.84 193 HIS A C 1
ATOM 1555 O O . HIS A 1 193 ? 8.269 17.986 -42.125 1.00 53.84 193 HIS A O 1
ATOM 1561 N N . HIS A 1 194 ? 9.269 17.372 -44.034 1.00 55.00 194 HIS A N 1
ATOM 1562 C CA . HIS A 1 194 ? 8.422 16.160 -44.181 1.00 55.00 194 HIS A CA 1
ATOM 1563 C C . HIS A 1 194 ? 9.084 14.766 -44.156 1.00 55.00 194 HIS A C 1
ATOM 1565 O O . HIS A 1 194 ? 8.390 13.824 -43.796 1.00 55.00 194 HIS A O 1
ATOM 1571 N N . ASN A 1 195 ? 10.385 14.591 -44.436 1.00 57.31 195 ASN A N 1
ATOM 1572 C CA . ASN A 1 195 ? 10.982 13.234 -44.536 1.00 57.31 195 ASN A CA 1
ATOM 1573 C C . ASN A 1 195 ? 12.086 12.892 -43.511 1.00 57.31 195 ASN A C 1
ATOM 1575 O O . ASN A 1 195 ? 12.617 11.787 -43.554 1.00 57.31 195 ASN A O 1
ATOM 1579 N N . ARG A 1 196 ? 12.466 13.799 -42.597 1.00 55.75 196 ARG A N 1
ATOM 1580 C CA . ARG A 1 196 ? 13.617 13.596 -41.680 1.00 55.75 196 ARG A CA 1
ATOM 1581 C C . ARG A 1 196 ? 13.270 13.278 -40.218 1.00 55.75 196 ARG A C 1
ATOM 1583 O O . ARG A 1 196 ? 14.180 13.084 -39.420 1.00 55.75 196 ARG A O 1
ATOM 1590 N N . SER A 1 197 ? 11.987 13.173 -39.863 1.00 60.12 197 SER A N 1
ATOM 1591 C CA . SER A 1 197 ? 11.569 12.922 -38.470 1.00 60.12 197 SER A CA 1
ATOM 1592 C C . SER A 1 197 ? 11.953 11.528 -37.945 1.00 60.12 197 SER A C 1
ATOM 1594 O O . SER A 1 197 ? 12.169 11.353 -36.749 1.00 60.12 197 SER A O 1
ATOM 1596 N N . ASN A 1 198 ? 12.063 10.533 -38.830 1.00 67.81 198 ASN A N 1
ATOM 1597 C CA . ASN A 1 198 ? 12.136 9.122 -38.432 1.00 67.81 198 ASN A CA 1
ATOM 1598 C C . ASN A 1 198 ? 13.503 8.708 -37.846 1.00 67.81 198 ASN A C 1
ATOM 1600 O O . ASN A 1 198 ? 13.559 7.845 -36.972 1.00 67.81 198 ASN A O 1
ATOM 1604 N N . ASN A 1 199 ? 14.603 9.330 -38.287 1.00 74.69 199 ASN A N 1
ATOM 1605 C CA . ASN A 1 199 ? 15.965 8.956 -37.878 1.00 74.69 199 ASN A CA 1
ATOM 1606 C C . ASN A 1 199 ? 16.259 9.266 -36.400 1.00 74.69 199 ASN A C 1
ATOM 1608 O O . ASN A 1 199 ? 16.900 8.467 -35.710 1.00 74.69 199 ASN A O 1
ATOM 1612 N N . HIS A 1 200 ? 15.756 10.398 -35.885 1.00 83.62 200 HIS A N 1
ATOM 1613 C CA . HIS A 1 200 ? 15.918 10.733 -34.467 1.00 83.62 200 HIS A CA 1
ATOM 1614 C C . HIS A 1 200 ? 15.183 9.717 -33.588 1.00 83.62 200 HIS A C 1
ATOM 1616 O O . HIS A 1 200 ? 15.794 9.175 -32.667 1.00 83.62 200 HIS A O 1
ATOM 1622 N N . GLY A 1 201 ? 13.920 9.408 -33.907 1.00 86.31 201 GLY A N 1
ATOM 1623 C CA . GLY A 1 201 ? 13.121 8.437 -33.155 1.00 86.31 201 GLY A CA 1
ATOM 1624 C C . GLY A 1 201 ? 13.765 7.047 -33.121 1.00 86.31 201 GLY A C 1
ATOM 1625 O O . GLY A 1 201 ? 13.881 6.443 -32.053 1.00 86.31 201 GLY A O 1
ATOM 1626 N N . LEU A 1 202 ? 14.288 6.570 -34.259 1.00 88.38 202 LEU A N 1
ATOM 1627 C CA . LEU A 1 202 ? 15.031 5.307 -34.322 1.00 88.38 202 LEU A CA 1
ATOM 1628 C C . LEU A 1 202 ? 16.260 5.318 -33.398 1.00 88.38 202 LEU A C 1
ATOM 1630 O O . LEU A 1 202 ? 16.424 4.400 -32.594 1.00 88.38 202 LEU A O 1
ATOM 1634 N N . THR A 1 203 ? 17.087 6.365 -33.468 1.00 91.31 203 THR A N 1
ATOM 1635 C CA . THR A 1 203 ? 18.290 6.500 -32.628 1.00 91.31 203 THR A CA 1
ATOM 1636 C C . THR A 1 203 ? 17.937 6.525 -31.138 1.00 91.31 203 THR A C 1
ATOM 1638 O O . THR A 1 203 ? 18.517 5.770 -30.357 1.00 91.31 203 THR A O 1
ATOM 1641 N N . THR A 1 204 ? 16.942 7.326 -30.739 1.00 92.38 204 THR A N 1
ATOM 1642 C CA . THR A 1 204 ? 16.451 7.392 -29.352 1.00 92.38 204 THR A CA 1
ATOM 1643 C C . THR A 1 204 ? 15.955 6.028 -28.869 1.00 92.38 204 THR A C 1
ATOM 1645 O O . THR A 1 204 ? 16.314 5.580 -27.780 1.00 92.38 204 THR A O 1
ATOM 1648 N N . SER A 1 205 ? 15.166 5.336 -29.696 1.00 92.38 205 SER A N 1
ATOM 1649 C CA . SER A 1 205 ? 14.608 4.022 -29.376 1.00 92.38 205 SER A CA 1
ATOM 1650 C C . SER A 1 205 ? 15.692 2.961 -29.157 1.00 92.38 205 SER A C 1
ATOM 1652 O O . SER A 1 205 ? 15.625 2.207 -28.185 1.00 92.38 205 SER A O 1
ATOM 1654 N N . LEU A 1 206 ? 16.721 2.928 -30.014 1.00 94.38 206 LEU A N 1
ATOM 1655 C CA . LEU A 1 206 ? 17.848 1.998 -29.884 1.00 94.38 206 LEU A CA 1
ATOM 1656 C C . LEU A 1 206 ? 18.653 2.263 -28.602 1.00 94.38 206 LEU A C 1
ATOM 1658 O O . LEU A 1 206 ? 18.953 1.323 -27.867 1.00 94.38 206 LEU A O 1
ATOM 1662 N N . ILE A 1 207 ? 18.937 3.531 -28.278 1.00 96.06 207 ILE A N 1
ATOM 1663 C CA . ILE A 1 207 ? 19.642 3.909 -27.040 1.00 96.06 207 ILE A CA 1
ATOM 1664 C C . ILE A 1 207 ? 18.850 3.463 -25.801 1.00 96.06 207 ILE A C 1
ATOM 1666 O O . ILE A 1 207 ? 19.408 2.800 -24.923 1.00 96.06 207 ILE A O 1
ATOM 1670 N N . LEU A 1 208 ? 17.545 3.757 -25.749 1.00 95.94 208 LEU A N 1
ATOM 1671 C CA . LEU A 1 208 ? 16.679 3.329 -24.646 1.00 95.94 208 LEU A CA 1
ATOM 1672 C C . LEU A 1 208 ? 16.564 1.804 -24.545 1.00 95.94 208 LEU A C 1
ATOM 1674 O O . LEU A 1 208 ? 16.502 1.284 -23.434 1.00 95.94 208 LEU A O 1
ATOM 1678 N N . SER A 1 209 ? 16.556 1.079 -25.666 1.00 94.94 209 SER A N 1
ATOM 1679 C CA . SER A 1 209 ? 16.512 -0.389 -25.676 1.00 94.94 209 SER A CA 1
ATOM 1680 C C . SER A 1 209 ? 17.805 -1.019 -25.141 1.00 94.94 209 SER A C 1
ATOM 1682 O O . SER A 1 209 ? 17.751 -1.936 -24.314 1.00 94.94 209 SER A O 1
ATOM 1684 N N . ILE A 1 210 ? 18.969 -0.488 -25.531 1.00 96.25 210 ILE A N 1
ATOM 1685 C CA . ILE A 1 210 ? 20.272 -0.922 -25.007 1.00 96.25 210 ILE A CA 1
ATOM 1686 C C . ILE A 1 210 ? 20.353 -0.635 -23.500 1.00 96.25 210 ILE A C 1
ATOM 1688 O O . ILE A 1 210 ? 20.665 -1.537 -22.721 1.00 96.25 210 ILE A O 1
ATOM 1692 N N . TRP A 1 211 ? 19.993 0.575 -23.053 1.00 97.44 211 TRP A N 1
ATOM 1693 C CA . TRP A 1 211 ? 19.933 0.902 -21.622 1.00 97.44 211 TRP A CA 1
ATOM 1694 C C . TRP A 1 211 ? 18.925 0.039 -20.856 1.00 97.44 211 TRP A C 1
ATOM 1696 O O . TRP A 1 211 ? 19.246 -0.441 -19.771 1.00 97.44 211 TRP A O 1
ATOM 1706 N N . HIS A 1 212 ? 17.731 -0.207 -21.404 1.00 96.50 212 HIS A N 1
ATOM 1707 C CA . HIS A 1 212 ? 16.728 -1.081 -20.791 1.00 96.50 212 HIS A CA 1
ATOM 1708 C C . HIS A 1 212 ? 17.285 -2.494 -20.579 1.00 96.50 212 HIS A C 1
ATOM 1710 O O . HIS A 1 212 ? 17.143 -3.048 -19.489 1.00 96.50 212 HIS A O 1
ATOM 1716 N N . SER A 1 213 ? 17.988 -3.032 -21.575 1.00 95.88 213 SER A N 1
ATOM 1717 C CA . SER A 1 213 ? 18.633 -4.344 -21.494 1.00 95.88 213 SER A CA 1
ATOM 1718 C C . SER A 1 213 ? 19.731 -4.366 -20.423 1.00 95.88 213 SER A C 1
ATOM 1720 O O . SER A 1 213 ? 19.724 -5.242 -19.560 1.00 95.88 213 SER A O 1
ATOM 1722 N N . ILE A 1 214 ? 20.608 -3.354 -20.387 1.00 96.12 214 ILE A N 1
ATOM 1723 C CA . ILE A 1 214 ? 21.656 -3.214 -19.356 1.00 96.12 214 ILE A CA 1
ATOM 1724 C C . ILE A 1 214 ? 21.051 -3.081 -17.949 1.00 96.12 214 ILE A C 1
ATOM 1726 O O . ILE A 1 214 ? 21.536 -3.709 -17.015 1.00 96.12 214 ILE A O 1
ATOM 1730 N 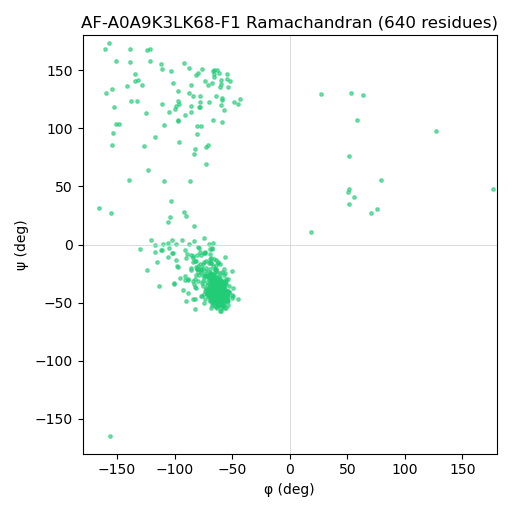N . SER A 1 215 ? 19.958 -2.332 -17.784 1.00 96.94 215 SER A N 1
ATOM 1731 C CA . SER A 1 215 ? 19.292 -2.127 -16.485 1.00 96.94 215 SER A CA 1
ATOM 1732 C C . SER A 1 215 ? 18.620 -3.376 -15.889 1.00 96.94 215 SER A C 1
ATOM 1734 O O . SER A 1 215 ? 18.098 -3.302 -14.781 1.00 96.94 215 SER A O 1
ATOM 1736 N N . SER A 1 216 ? 18.618 -4.520 -16.584 1.00 95.62 216 SER A N 1
ATOM 1737 C CA . SER A 1 216 ? 17.982 -5.767 -16.121 1.00 95.62 216 SER A CA 1
ATOM 1738 C C . SER A 1 216 ? 18.646 -6.427 -14.896 1.00 95.62 216 SER A C 1
ATOM 1740 O O . SER A 1 216 ? 18.116 -7.406 -14.371 1.00 95.62 216 SER A O 1
ATOM 1742 N N . SER A 1 217 ? 19.769 -5.882 -14.415 1.00 95.06 217 SER A N 1
ATOM 1743 C CA . SER A 1 217 ? 20.484 -6.300 -13.202 1.00 95.06 217 SER A CA 1
ATOM 1744 C C . SER A 1 217 ? 20.685 -5.150 -12.201 1.00 95.06 217 SER A C 1
ATOM 1746 O O . SER A 1 217 ? 20.502 -3.971 -12.533 1.00 95.06 217 SER A O 1
ATOM 1748 N N . SER A 1 218 ? 21.084 -5.485 -10.965 1.00 95.31 218 SER A N 1
ATOM 1749 C CA . SER A 1 218 ? 21.396 -4.494 -9.924 1.00 95.31 218 SER A CA 1
ATOM 1750 C C . SER A 1 218 ? 22.616 -3.674 -10.317 1.00 95.31 218 SER A C 1
ATOM 1752 O O . SER A 1 218 ? 22.543 -2.441 -10.366 1.00 95.31 218 SER A O 1
ATOM 1754 N N . LEU A 1 219 ? 23.698 -4.350 -10.718 1.00 95.12 219 LEU A N 1
ATOM 1755 C CA . LEU A 1 219 ? 24.902 -3.675 -11.190 1.00 95.12 219 LEU A CA 1
ATOM 1756 C C . LEU A 1 219 ? 24.621 -2.787 -12.410 1.00 95.12 219 LEU A C 1
ATOM 1758 O O . LEU A 1 219 ? 25.059 -1.640 -12.434 1.00 95.12 219 LEU A O 1
ATOM 1762 N N . GLY A 1 220 ? 23.860 -3.266 -13.398 1.00 95.81 220 GLY A N 1
ATOM 1763 C CA . GLY A 1 220 ? 23.540 -2.486 -14.595 1.00 95.81 220 GLY A CA 1
ATOM 1764 C C . GLY A 1 220 ? 22.691 -1.243 -14.319 1.00 95.81 220 GLY A C 1
ATOM 1765 O O . GLY A 1 220 ? 22.970 -0.175 -14.863 1.00 95.81 220 GLY A O 1
ATOM 1766 N N . SER A 1 221 ? 21.709 -1.339 -13.416 1.00 96.94 221 SER A N 1
ATOM 1767 C CA . SER A 1 221 ? 20.952 -0.169 -12.947 1.00 96.94 221 SER A CA 1
ATOM 1768 C C . SER A 1 221 ? 21.831 0.819 -12.172 1.00 96.94 221 SER A C 1
ATOM 1770 O O . SER A 1 221 ? 21.741 2.023 -12.403 1.00 96.94 221 SER A O 1
ATOM 1772 N N . SER A 1 222 ? 22.723 0.326 -11.306 1.00 95.88 222 SER A N 1
ATOM 1773 C CA . SER A 1 222 ? 23.671 1.154 -10.546 1.00 95.88 222 SER A CA 1
ATOM 1774 C C . SER A 1 222 ? 24.652 1.889 -11.471 1.00 95.88 222 SER A C 1
ATOM 1776 O O . SER A 1 222 ? 24.781 3.107 -11.390 1.00 95.88 222 SER A O 1
ATOM 1778 N N . LEU A 1 223 ? 25.259 1.191 -12.438 1.00 95.12 223 LEU A N 1
ATOM 1779 C CA . LEU A 1 223 ? 26.170 1.775 -13.435 1.00 95.12 223 LEU A CA 1
ATOM 1780 C C . LEU A 1 223 ? 25.510 2.844 -14.316 1.00 95.12 223 LEU A C 1
ATOM 1782 O O . LEU A 1 223 ? 26.201 3.742 -14.793 1.00 95.12 223 LEU A O 1
ATOM 1786 N N . LEU A 1 224 ? 24.198 2.751 -14.553 1.00 96.56 224 LEU A N 1
ATOM 1787 C CA . LEU A 1 224 ? 23.428 3.775 -15.260 1.00 96.56 224 LEU A CA 1
ATOM 1788 C C . LEU A 1 224 ? 23.131 4.985 -14.361 1.00 96.56 224 LEU A C 1
ATOM 1790 O O . LEU A 1 224 ? 23.302 6.120 -14.803 1.00 96.56 224 LEU A O 1
ATOM 1794 N N . LEU A 1 225 ? 22.723 4.760 -13.109 1.00 96.25 225 LEU A N 1
ATOM 1795 C CA . LEU A 1 225 ? 22.322 5.814 -12.164 1.00 96.25 225 LEU A CA 1
ATOM 1796 C C . LEU A 1 225 ? 23.504 6.579 -11.549 1.00 96.25 225 LEU A C 1
ATOM 1798 O O . LEU A 1 225 ? 23.349 7.741 -11.191 1.00 96.25 225 LEU A O 1
ATOM 1802 N N . GLN A 1 226 ? 24.698 5.982 -11.509 1.00 94.81 226 GLN A N 1
ATOM 1803 C CA . GLN A 1 226 ? 25.949 6.662 -11.141 1.00 94.81 226 GLN A CA 1
ATOM 1804 C C . GLN A 1 226 ? 26.380 7.746 -12.145 1.00 94.81 226 GLN A C 1
ATOM 1806 O O . GLN A 1 226 ? 27.289 8.524 -11.853 1.00 94.81 226 GLN A O 1
ATOM 1811 N N . ARG A 1 227 ? 25.770 7.800 -13.337 1.00 93.88 227 ARG A N 1
ATOM 1812 C CA . ARG A 1 227 ? 26.100 8.791 -14.366 1.00 93.88 227 ARG A CA 1
ATOM 1813 C C . ARG A 1 227 ? 25.129 9.971 -14.282 1.00 93.88 227 ARG A C 1
ATOM 1815 O O . ARG A 1 227 ? 23.926 9.757 -14.461 1.00 93.88 227 ARG A O 1
ATOM 1822 N N . PRO A 1 228 ? 25.610 11.209 -14.063 1.00 93.25 228 PRO A N 1
ATOM 1823 C CA . PRO A 1 228 ? 24.733 12.363 -13.879 1.00 93.25 228 PRO A CA 1
ATOM 1824 C C . PRO A 1 228 ? 23.898 12.688 -15.126 1.00 93.25 228 PRO A C 1
ATOM 1826 O O . PRO A 1 228 ? 22.858 13.327 -15.008 1.00 93.25 228 PRO A O 1
ATOM 1829 N N . GLU A 1 229 ? 24.312 12.240 -16.316 1.00 94.94 229 GLU A N 1
ATOM 1830 C CA . GLU A 1 229 ? 23.610 12.505 -17.574 1.00 94.94 229 GLU A CA 1
ATOM 1831 C C . GLU A 1 229 ? 22.405 11.577 -17.814 1.00 94.94 229 GLU A C 1
ATOM 1833 O O . GLU A 1 229 ? 21.512 11.930 -18.582 1.00 94.94 229 GLU A O 1
ATOM 1838 N N . THR A 1 230 ? 22.338 10.403 -17.173 1.00 95.50 230 THR A N 1
ATOM 1839 C CA . THR A 1 230 ? 21.332 9.372 -17.499 1.00 95.50 230 THR A CA 1
ATOM 1840 C C . THR A 1 230 ? 19.898 9.844 -17.249 1.00 95.50 230 THR A C 1
ATOM 1842 O O . THR A 1 230 ? 19.047 9.721 -18.129 1.00 95.50 230 THR A O 1
ATOM 1845 N N . LEU A 1 231 ? 19.607 10.388 -16.061 1.00 96.62 231 LEU A N 1
ATOM 1846 C CA . LEU A 1 231 ? 18.246 10.814 -15.705 1.00 96.62 231 LEU A CA 1
ATOM 1847 C C . LEU A 1 231 ? 17.768 12.048 -16.498 1.00 96.62 231 LEU A C 1
ATOM 1849 O O . LEU A 1 231 ? 16.648 11.979 -17.013 1.00 96.62 231 LEU A O 1
ATOM 1853 N N . PRO A 1 232 ? 18.585 13.108 -16.694 1.00 95.75 232 PRO A N 1
ATOM 1854 C CA . PRO A 1 232 ? 18.251 14.205 -17.602 1.00 95.75 232 PRO A CA 1
ATOM 1855 C C . PRO A 1 232 ? 17.917 13.736 -19.016 1.00 95.75 232 PRO A C 1
ATOM 1857 O O . PRO A 1 232 ? 16.891 14.135 -19.562 1.00 95.75 232 PRO A O 1
ATOM 1860 N N . LEU A 1 233 ? 18.722 12.833 -19.586 1.00 95.50 233 LEU A N 1
ATOM 1861 C CA . LEU A 1 233 ? 18.493 12.338 -20.942 1.00 95.50 233 LEU A CA 1
ATOM 1862 C C . LEU A 1 233 ? 17.212 11.507 -21.051 1.00 95.50 233 LEU A C 1
ATOM 1864 O O . LEU A 1 233 ? 16.430 11.732 -21.968 1.00 95.50 233 LEU A O 1
ATOM 1868 N N . ILE A 1 234 ? 16.931 10.608 -20.101 1.00 96.12 234 ILE A N 1
ATOM 1869 C CA . ILE A 1 234 ? 15.656 9.867 -20.090 1.00 96.12 234 ILE A CA 1
ATOM 1870 C C . ILE A 1 234 ? 14.463 10.831 -19.955 1.00 96.12 234 ILE A C 1
ATOM 18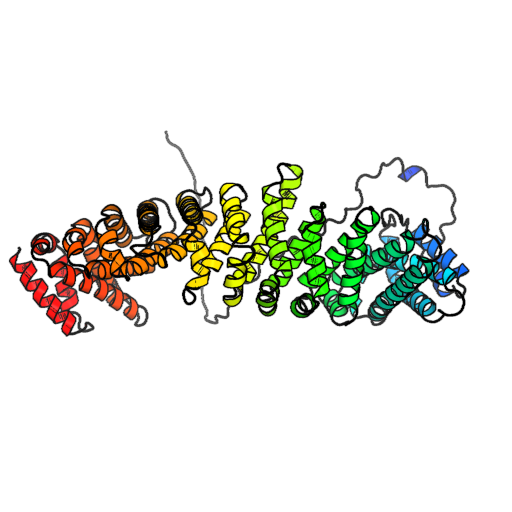72 O O . ILE A 1 234 ? 13.447 10.653 -20.629 1.00 96.12 234 ILE A O 1
ATOM 1876 N N . SER A 1 235 ? 14.586 11.862 -19.111 1.00 95.75 235 SER A N 1
ATOM 1877 C CA . SER A 1 235 ? 13.563 12.899 -18.935 1.00 95.75 235 SER A CA 1
ATOM 1878 C C . SER A 1 235 ? 13.293 13.657 -20.232 1.00 95.75 235 SER A C 1
ATOM 1880 O O . SER A 1 235 ? 12.136 13.851 -20.604 1.00 95.75 235 SER A O 1
ATOM 1882 N N . GLU A 1 236 ? 14.349 14.070 -20.929 1.00 93.94 236 GLU A N 1
ATOM 1883 C CA . GLU A 1 236 ? 14.270 14.803 -22.189 1.00 93.94 236 GLU A CA 1
ATOM 1884 C C . GLU A 1 236 ? 13.677 13.945 -23.312 1.00 93.94 236 GLU A C 1
ATOM 1886 O O . GLU A 1 236 ? 12.726 14.377 -23.962 1.00 93.94 236 GLU A O 1
ATOM 1891 N N . MET A 1 237 ? 14.164 12.709 -23.476 1.00 93.38 237 MET A N 1
ATOM 1892 C CA . MET A 1 237 ? 13.635 11.740 -24.441 1.00 93.38 237 MET A CA 1
ATOM 1893 C C . MET A 1 237 ? 12.122 11.559 -24.260 1.00 93.38 237 MET A C 1
ATOM 1895 O O . MET A 1 237 ? 11.360 11.739 -25.203 1.00 93.38 237 MET A O 1
ATOM 1899 N N . LEU A 1 238 ? 11.659 11.276 -23.036 1.00 93.31 238 LEU A N 1
ATOM 1900 C CA . LEU A 1 238 ? 10.227 11.113 -22.757 1.00 93.31 238 LEU A CA 1
ATOM 1901 C C . LEU A 1 238 ? 9.428 12.416 -22.949 1.00 93.31 238 LEU A C 1
ATOM 1903 O O . LEU A 1 238 ? 8.280 12.366 -23.392 1.00 93.31 238 LEU A O 1
ATOM 1907 N N . SER A 1 239 ? 10.026 13.573 -22.645 1.00 90.88 239 SER A N 1
ATOM 1908 C CA . SER A 1 239 ? 9.388 14.890 -22.798 1.00 90.88 239 SER A CA 1
ATOM 1909 C C . SER A 1 239 ? 9.166 15.285 -24.256 1.00 90.88 239 SER A C 1
ATOM 1911 O O . SER A 1 239 ? 8.173 15.946 -24.556 1.00 90.88 239 SER A O 1
ATOM 1913 N N . ILE A 1 240 ? 10.093 14.930 -25.152 1.00 85.38 240 ILE A N 1
ATOM 1914 C CA . ILE A 1 240 ? 9.980 15.202 -26.590 1.00 85.38 240 ILE A CA 1
ATOM 1915 C C . ILE A 1 240 ? 8.850 14.348 -27.171 1.00 85.38 240 ILE A C 1
ATOM 1917 O O . ILE A 1 240 ? 7.887 14.894 -27.706 1.00 85.38 240 ILE A O 1
ATOM 1921 N N . GLU A 1 241 ? 8.900 13.030 -26.972 1.00 83.94 241 GLU A N 1
ATOM 1922 C CA . GLU A 1 241 ? 7.899 12.096 -27.508 1.00 83.94 241 GLU A CA 1
ATOM 1923 C C . GLU A 1 241 ? 6.480 12.390 -27.000 1.00 83.94 241 GLU A C 1
ATOM 1925 O O . GLU A 1 241 ? 5.516 12.327 -27.762 1.00 83.94 241 GLU A O 1
ATOM 1930 N N . GLN A 1 242 ? 6.331 12.791 -25.731 1.00 82.94 242 GLN A N 1
ATOM 1931 C CA . GLN A 1 242 ? 5.029 13.167 -25.175 1.00 82.94 242 GLN A CA 1
ATOM 1932 C C . GLN A 1 242 ? 4.379 14.362 -25.897 1.00 82.94 242 GLN A C 1
ATOM 1934 O O . GLN A 1 242 ? 3.152 14.436 -25.948 1.00 82.94 242 GLN A O 1
ATOM 1939 N N . ARG A 1 243 ? 5.165 15.298 -26.444 1.00 81.31 243 ARG A N 1
ATOM 1940 C CA . ARG A 1 243 ? 4.630 16.451 -27.194 1.00 81.31 243 ARG A CA 1
ATOM 1941 C C . ARG A 1 243 ? 4.185 16.080 -28.605 1.00 81.31 243 ARG A C 1
ATOM 1943 O O . ARG A 1 243 ? 3.408 16.830 -29.191 1.00 81.31 243 ARG A O 1
ATOM 1950 N N . HIS A 1 244 ? 4.691 14.973 -29.145 1.00 75.56 244 HIS A N 1
ATOM 1951 C CA . HIS A 1 244 ? 4.447 14.572 -30.526 1.00 75.56 244 HIS A CA 1
ATOM 1952 C C . HIS A 1 244 ? 3.366 13.485 -30.653 1.00 75.56 244 HIS A C 1
ATOM 1954 O O . HIS A 1 244 ? 2.566 13.609 -31.574 1.00 75.56 244 HIS A O 1
ATOM 1960 N N . ALA A 1 245 ? 3.278 12.567 -29.672 1.00 61.16 245 ALA A N 1
ATOM 1961 C CA . ALA A 1 245 ? 2.254 11.563 -29.282 1.00 61.16 245 ALA A CA 1
ATOM 1962 C C . ALA A 1 245 ? 1.121 11.071 -30.240 1.00 61.16 245 ALA A C 1
ATOM 1964 O O . ALA A 1 245 ? 0.204 10.380 -29.781 1.00 61.16 245 ALA A O 1
ATOM 1965 N N . ALA A 1 246 ? 1.143 11.383 -31.532 1.00 59.88 246 ALA A N 1
ATOM 1966 C CA . ALA A 1 246 ? 0.159 11.016 -32.546 1.00 59.88 246 ALA A CA 1
ATOM 1967 C C . ALA A 1 246 ? 0.648 9.900 -33.494 1.00 59.88 246 ALA A C 1
ATOM 1969 O O . ALA A 1 246 ? -0.156 9.358 -34.255 1.00 59.88 246 ALA A O 1
ATOM 1970 N N . ALA A 1 247 ? 1.935 9.538 -33.465 1.00 63.47 247 ALA A N 1
ATOM 1971 C CA . ALA A 1 247 ? 2.549 8.566 -34.366 1.00 63.47 247 ALA A CA 1
ATOM 1972 C C . ALA A 1 247 ? 2.953 7.250 -33.671 1.00 63.47 247 ALA A C 1
ATOM 1974 O O . ALA A 1 247 ? 3.301 7.183 -32.493 1.00 63.47 247 ALA A O 1
ATOM 1975 N N . ALA A 1 248 ? 2.950 6.156 -34.438 1.00 63.12 248 ALA A N 1
ATOM 1976 C CA . ALA A 1 248 ? 3.187 4.810 -33.908 1.00 63.12 248 ALA A CA 1
ATOM 1977 C C . ALA A 1 248 ? 4.607 4.589 -33.338 1.00 63.12 248 ALA A C 1
ATOM 1979 O O . ALA A 1 248 ? 4.769 3.799 -32.409 1.00 63.12 248 ALA A O 1
ATOM 1980 N N . CYS A 1 249 ? 5.621 5.288 -33.864 1.00 59.44 249 CYS A N 1
ATOM 1981 C CA . CYS A 1 249 ? 7.017 5.176 -33.414 1.00 59.44 249 CYS A CA 1
ATOM 1982 C C . CYS A 1 249 ? 7.209 5.697 -31.975 1.00 59.44 249 CYS A C 1
ATOM 1984 O O . CYS A 1 249 ? 7.914 5.091 -31.167 1.00 59.44 249 CYS A O 1
ATOM 1986 N N . GLU A 1 250 ? 6.494 6.764 -31.623 1.00 71.12 250 GLU A N 1
ATOM 1987 C CA . GLU A 1 250 ? 6.592 7.478 -30.342 1.00 71.12 250 GLU A CA 1
ATOM 1988 C C . GLU A 1 250 ? 6.119 6.588 -29.177 1.00 71.12 250 GLU A C 1
ATOM 1990 O O . GLU A 1 250 ? 6.701 6.567 -28.087 1.00 71.12 250 GLU A O 1
ATOM 1995 N N . LYS A 1 251 ? 5.108 5.743 -29.439 1.00 83.88 251 LYS A N 1
ATOM 1996 C CA . LYS A 1 251 ? 4.626 4.713 -28.505 1.00 83.88 251 LYS A CA 1
ATOM 1997 C C . LYS A 1 251 ? 5.742 3.754 -28.092 1.00 83.88 251 LYS A C 1
ATOM 1999 O O . LYS A 1 251 ? 5.784 3.334 -26.936 1.00 83.88 251 LYS A O 1
ATOM 2004 N N . GLU A 1 252 ? 6.633 3.389 -29.009 1.00 86.94 252 GLU A N 1
ATOM 2005 C CA . GLU A 1 252 ? 7.725 2.463 -28.717 1.00 86.94 252 GLU A CA 1
ATOM 2006 C C . GLU A 1 252 ? 8.793 3.113 -27.831 1.00 86.94 252 GLU A C 1
ATOM 2008 O O . GLU A 1 252 ? 9.233 2.502 -26.858 1.00 86.94 252 GLU A O 1
ATOM 2013 N N . ILE A 1 253 ? 9.155 4.368 -28.113 1.00 90.69 253 ILE A N 1
ATOM 2014 C CA . ILE A 1 253 ? 10.155 5.128 -27.349 1.00 90.69 253 ILE A CA 1
ATOM 2015 C C . ILE A 1 253 ? 9.666 5.352 -25.912 1.00 90.69 253 ILE A C 1
ATOM 2017 O O . ILE A 1 253 ? 10.390 5.047 -24.960 1.00 90.69 253 ILE A O 1
ATOM 2021 N N . ILE A 1 254 ? 8.400 5.753 -25.735 1.00 92.75 254 ILE A N 1
ATOM 2022 C CA . ILE A 1 254 ? 7.760 5.856 -24.414 1.00 92.75 254 ILE A CA 1
ATOM 2023 C C . ILE A 1 254 ? 7.779 4.501 -23.691 1.00 92.75 254 ILE A C 1
ATOM 2025 O O . ILE A 1 254 ? 8.151 4.423 -22.518 1.00 92.75 254 ILE A O 1
ATOM 2029 N N . MET A 1 255 ? 7.420 3.406 -24.369 1.00 93.38 255 MET A N 1
ATOM 2030 C CA . MET A 1 255 ? 7.398 2.078 -23.747 1.00 93.38 255 MET A CA 1
ATOM 2031 C C . MET A 1 255 ? 8.799 1.569 -23.380 1.00 93.38 255 MET A C 1
ATOM 2033 O O . MET A 1 255 ? 8.940 0.937 -22.328 1.00 93.38 255 MET A O 1
ATOM 2037 N N . ALA A 1 256 ? 9.826 1.856 -24.183 1.00 93.25 256 ALA A N 1
ATOM 2038 C CA . ALA A 1 256 ? 11.223 1.542 -23.885 1.00 93.25 256 ALA A CA 1
ATOM 2039 C C . ALA A 1 256 ? 11.730 2.347 -22.677 1.00 93.25 256 ALA A C 1
ATOM 2041 O O . ALA A 1 256 ? 12.249 1.755 -21.730 1.00 93.25 256 ALA A O 1
ATOM 2042 N N . GLY A 1 257 ? 11.483 3.661 -22.644 1.00 96.62 257 GLY A N 1
ATOM 2043 C CA . GLY A 1 257 ? 11.855 4.534 -21.525 1.00 96.62 257 GLY A CA 1
ATOM 2044 C C . GLY A 1 257 ? 11.155 4.167 -20.212 1.00 96.62 257 GLY A C 1
ATOM 2045 O O . GLY A 1 257 ? 11.799 4.101 -19.166 1.00 96.62 257 GLY A O 1
ATOM 2046 N N . LEU A 1 258 ? 9.865 3.815 -20.250 1.00 97.19 258 LEU A N 1
ATOM 2047 C CA . LEU A 1 258 ? 9.156 3.285 -19.077 1.00 97.19 258 LEU A CA 1
ATOM 2048 C C . LEU A 1 258 ? 9.622 1.871 -18.687 1.00 97.19 258 LEU A C 1
ATOM 2050 O O . LEU A 1 258 ? 9.580 1.517 -17.511 1.00 97.19 258 LEU A O 1
ATOM 2054 N N . GLY A 1 259 ? 10.079 1.055 -19.641 1.00 96.94 259 GLY A N 1
ATOM 2055 C CA . GLY A 1 259 ? 10.734 -0.224 -19.348 1.00 96.94 259 GLY A CA 1
ATOM 2056 C C . GLY A 1 259 ? 12.028 -0.014 -18.563 1.00 96.94 259 GLY A C 1
ATOM 2057 O O . GLY A 1 259 ? 12.200 -0.578 -17.484 1.00 96.94 259 GLY A O 1
ATOM 2058 N N . LEU A 1 260 ? 12.895 0.867 -19.069 1.00 97.94 260 LEU A N 1
ATOM 2059 C CA . LEU A 1 260 ? 14.133 1.288 -18.418 1.00 97.94 260 LEU A CA 1
ATOM 2060 C C . LEU A 1 260 ? 13.866 1.832 -17.008 1.00 97.94 260 LEU A C 1
ATOM 2062 O O . LEU A 1 260 ? 14.401 1.305 -16.041 1.00 97.94 260 LEU A O 1
ATOM 2066 N N . LEU A 1 261 ? 12.977 2.816 -16.851 1.00 98.44 261 LEU A N 1
ATOM 2067 C CA . LEU A 1 261 ? 12.670 3.400 -15.539 1.00 98.44 261 LEU A CA 1
ATOM 2068 C C . LEU A 1 261 ? 12.041 2.397 -14.560 1.00 98.44 261 LEU A C 1
ATOM 2070 O O . LEU A 1 261 ? 12.317 2.460 -13.361 1.00 98.44 261 LEU A O 1
ATOM 2074 N N . LYS A 1 262 ? 11.237 1.437 -15.035 1.00 98.19 262 LYS A N 1
ATOM 2075 C CA . LYS A 1 262 ? 10.738 0.338 -14.194 1.00 98.19 262 LYS A CA 1
ATOM 2076 C C . LYS A 1 262 ? 11.900 -0.488 -13.637 1.00 98.19 262 LYS A C 1
ATOM 2078 O O . LYS A 1 262 ? 11.881 -0.801 -12.449 1.00 98.19 262 LYS A O 1
ATOM 2083 N N . ASN A 1 263 ? 12.894 -0.816 -14.462 1.00 98.12 263 ASN A N 1
ATOM 2084 C CA . ASN A 1 263 ? 14.078 -1.558 -14.033 1.00 98.12 263 ASN A CA 1
ATOM 2085 C C . ASN A 1 263 ? 14.947 -0.724 -13.080 1.00 98.12 263 ASN A C 1
ATOM 2087 O O . ASN A 1 263 ? 15.222 -1.185 -11.977 1.00 98.12 263 ASN A O 1
ATOM 2091 N N . LEU A 1 264 ? 15.272 0.527 -13.435 1.00 98.25 264 LEU A N 1
ATOM 2092 C CA . LEU A 1 264 ? 16.061 1.436 -12.591 1.00 98.25 264 LEU A CA 1
ATOM 2093 C C . LEU A 1 264 ? 15.426 1.639 -11.205 1.00 98.25 264 LEU A C 1
ATOM 2095 O O . LEU A 1 264 ? 16.124 1.608 -10.199 1.00 98.25 264 LEU A O 1
ATOM 2099 N N . THR A 1 265 ? 14.099 1.779 -11.124 1.00 98.12 265 THR A N 1
ATOM 2100 C CA . THR A 1 265 ? 13.391 1.910 -9.835 1.00 98.12 265 THR A CA 1
ATOM 2101 C C . THR A 1 265 ? 13.220 0.591 -9.081 1.00 98.12 265 THR A C 1
ATOM 2103 O O . THR A 1 265 ? 13.013 0.609 -7.866 1.00 98.12 265 THR A O 1
ATOM 2106 N N . PHE A 1 266 ? 13.286 -0.555 -9.764 1.00 97.75 266 PHE A N 1
ATOM 2107 C CA . PHE A 1 266 ? 13.214 -1.875 -9.138 1.00 97.75 266 PHE A CA 1
ATOM 2108 C C . PHE A 1 266 ? 14.574 -2.313 -8.583 1.00 97.75 266 PHE A C 1
ATOM 2110 O O . PHE A 1 266 ? 14.665 -2.595 -7.396 1.00 97.75 266 PHE A O 1
ATOM 2117 N N . TYR A 1 267 ? 15.608 -2.325 -9.426 1.00 96.75 267 TYR A N 1
ATOM 2118 C CA . TYR A 1 267 ? 16.949 -2.829 -9.121 1.00 96.75 267 TYR A CA 1
ATOM 2119 C C . TYR A 1 267 ? 17.887 -1.772 -8.514 1.00 96.75 267 TYR A C 1
ATOM 2121 O O . TYR A 1 267 ? 18.770 -2.119 -7.733 1.00 96.75 267 TYR A O 1
ATOM 2129 N N . GLY A 1 268 ? 17.711 -0.491 -8.853 1.00 93.62 268 GLY A N 1
ATOM 2130 C CA . GLY A 1 268 ? 18.487 0.630 -8.312 1.00 93.62 268 GLY A CA 1
ATOM 2131 C C . GLY A 1 268 ? 17.905 1.170 -7.005 1.00 93.62 268 GLY A C 1
ATOM 2132 O O . GLY A 1 268 ? 17.600 2.359 -6.923 1.00 93.62 268 GLY A O 1
ATOM 2133 N N . GLU A 1 269 ? 17.706 0.307 -6.002 1.00 92.81 269 GLU A N 1
ATOM 2134 C CA . GLU A 1 269 ? 16.984 0.653 -4.764 1.00 92.81 269 GLU A CA 1
ATOM 2135 C C . GLU A 1 269 ? 17.559 1.894 -4.063 1.00 92.81 269 GLU A C 1
ATOM 2137 O O . GLU A 1 269 ? 16.807 2.823 -3.761 1.00 92.81 269 GLU A O 1
ATOM 2142 N N . ASP A 1 270 ? 18.885 1.955 -3.912 1.00 93.50 270 ASP A N 1
ATOM 2143 C CA . ASP A 1 270 ? 19.605 3.052 -3.245 1.00 93.50 270 ASP A CA 1
ATOM 2144 C C . ASP A 1 270 ? 19.484 4.404 -3.972 1.00 93.50 270 ASP A C 1
ATOM 2146 O O . ASP A 1 270 ? 19.663 5.462 -3.374 1.00 93.50 270 ASP A O 1
ATOM 2150 N N . HIS A 1 271 ? 19.150 4.388 -5.265 1.00 94.81 271 HIS A N 1
ATOM 2151 C CA . HIS A 1 271 ? 19.125 5.558 -6.150 1.00 94.81 271 HIS A CA 1
ATOM 2152 C C . HIS A 1 271 ? 17.699 6.089 -6.406 1.00 94.81 271 HIS A C 1
ATOM 2154 O O . HIS A 1 271 ? 17.505 7.044 -7.162 1.00 94.81 271 HIS A O 1
ATOM 2160 N N . ARG A 1 272 ? 16.671 5.507 -5.765 1.00 96.88 272 ARG A N 1
ATOM 2161 C CA . ARG A 1 272 ? 15.268 5.962 -5.885 1.00 96.88 272 ARG A CA 1
ATOM 2162 C C . ARG A 1 272 ? 15.089 7.433 -5.495 1.00 96.88 272 ARG A C 1
ATOM 2164 O O . ARG A 1 272 ? 14.242 8.111 -6.077 1.00 96.88 272 ARG A O 1
ATOM 2171 N N . HIS A 1 273 ? 15.895 7.933 -4.555 1.00 96.62 273 HIS A N 1
ATOM 2172 C CA . HIS A 1 273 ? 15.898 9.341 -4.155 1.00 96.62 273 HIS A CA 1
ATOM 2173 C C . HIS A 1 273 ? 16.304 10.267 -5.307 1.00 96.62 273 HIS A C 1
ATOM 2175 O O . HIS A 1 273 ? 15.582 11.220 -5.589 1.00 96.62 273 HIS A O 1
ATOM 2181 N N . SER A 1 274 ? 17.374 9.935 -6.036 1.00 96.56 274 SER A N 1
ATOM 2182 C CA . SER A 1 274 ? 17.890 10.731 -7.155 1.00 96.56 274 SER A CA 1
ATOM 2183 C C . SER A 1 274 ? 16.878 10.801 -8.308 1.00 96.56 274 SER A C 1
ATOM 2185 O O . SER A 1 274 ? 16.721 11.839 -8.947 1.00 96.56 274 SER A O 1
ATOM 2187 N N . ILE A 1 275 ? 16.125 9.715 -8.535 1.00 97.38 275 ILE A N 1
ATOM 2188 C CA . ILE A 1 275 ? 15.043 9.664 -9.534 1.00 97.38 275 ILE A CA 1
ATOM 2189 C C . ILE A 1 275 ? 13.894 10.619 -9.170 1.00 97.38 275 ILE A C 1
ATOM 2191 O O . ILE A 1 275 ? 13.337 11.262 -10.058 1.00 97.38 275 ILE A O 1
ATOM 2195 N N . VAL A 1 276 ? 13.537 10.738 -7.885 1.00 97.50 276 VAL A N 1
ATOM 2196 C CA . VAL A 1 276 ? 12.449 11.632 -7.435 1.00 97.50 276 VAL A CA 1
ATOM 2197 C C . VAL A 1 276 ? 12.894 13.088 -7.283 1.00 97.50 276 VAL A C 1
ATOM 2199 O O . VAL A 1 276 ? 12.077 13.995 -7.450 1.00 97.50 276 VAL A O 1
ATOM 2202 N N . GLU A 1 277 ? 14.179 13.328 -7.031 1.00 96.44 277 GLU A N 1
ATOM 2203 C CA . GLU A 1 277 ? 14.778 14.667 -7.046 1.00 96.44 277 GLU A CA 1
ATOM 2204 C C . GLU A 1 277 ? 14.889 15.256 -8.458 1.00 96.44 277 GLU A C 1
ATOM 2206 O O . GLU A 1 277 ? 14.863 16.477 -8.604 1.00 96.44 277 GLU A O 1
ATOM 2211 N N . HIS A 1 278 ? 14.927 14.424 -9.505 1.00 97.00 278 HIS A N 1
ATOM 2212 C CA . HIS A 1 278 ? 14.890 14.889 -10.890 1.00 97.00 278 HIS A CA 1
ATOM 2213 C C . HIS A 1 278 ? 13.485 15.398 -11.271 1.00 97.00 278 HIS A C 1
ATOM 2215 O O . HIS A 1 278 ? 12.657 14.670 -11.830 1.00 97.00 278 HIS A O 1
ATOM 2221 N N . THR A 1 279 ? 13.195 16.664 -10.951 1.00 96.06 279 THR A N 1
ATOM 2222 C CA . THR A 1 279 ? 11.820 17.184 -10.906 1.00 96.06 279 THR A CA 1
ATOM 2223 C C . THR A 1 279 ? 11.039 17.002 -12.198 1.00 96.06 279 THR A C 1
ATOM 2225 O O . THR A 1 279 ? 9.869 16.621 -12.138 1.00 96.06 279 THR A O 1
ATOM 2228 N N . ASP A 1 280 ? 11.688 17.227 -13.336 1.00 96.19 280 ASP A N 1
ATOM 2229 C CA . ASP A 1 280 ? 11.062 17.230 -14.661 1.00 96.19 280 ASP A CA 1
ATOM 2230 C C . ASP A 1 280 ? 10.747 15.812 -15.150 1.00 96.19 280 ASP A C 1
ATOM 2232 O O . ASP A 1 280 ? 9.771 15.598 -15.872 1.00 96.19 280 ASP A O 1
ATOM 2236 N N . LEU A 1 281 ? 11.506 14.822 -14.669 1.00 97.06 281 LEU A N 1
ATOM 2237 C CA . LEU A 1 281 ? 11.273 13.411 -14.973 1.00 97.06 281 LEU A CA 1
ATOM 2238 C C . LEU A 1 281 ? 9.994 12.951 -14.279 1.00 97.06 281 LEU A C 1
ATOM 2240 O O . LEU A 1 281 ? 9.133 12.338 -14.903 1.00 97.06 281 LEU A O 1
ATOM 2244 N N . VAL A 1 282 ? 9.831 13.310 -13.004 1.00 97.75 282 VAL A N 1
ATOM 2245 C CA . VAL A 1 282 ? 8.610 13.019 -12.243 1.00 97.75 282 VAL A CA 1
ATOM 2246 C C . VAL A 1 282 ? 7.398 13.764 -12.817 1.00 97.75 282 VAL A C 1
ATOM 2248 O O . VAL A 1 282 ? 6.318 13.177 -12.883 1.00 97.75 282 VAL A O 1
ATOM 2251 N N . SER A 1 283 ? 7.568 14.999 -13.306 1.00 96.75 283 SER A N 1
ATOM 2252 C CA . SER A 1 283 ? 6.507 15.741 -14.010 1.00 96.75 283 SER A CA 1
ATOM 2253 C C . SER A 1 283 ? 6.064 15.016 -15.286 1.00 96.75 283 SER A C 1
ATOM 2255 O O . SER A 1 283 ? 4.871 14.798 -15.494 1.00 96.75 283 SER A O 1
ATOM 2257 N N . THR A 1 284 ? 7.030 14.582 -16.102 1.00 96.00 284 THR A N 1
ATOM 2258 C CA . THR A 1 284 ? 6.809 13.849 -17.362 1.00 96.00 284 THR A CA 1
ATOM 2259 C C . THR A 1 284 ? 6.171 12.478 -17.121 1.00 96.00 284 THR A C 1
ATOM 2261 O O . THR A 1 284 ? 5.266 12.054 -17.839 1.00 96.00 284 THR A O 1
ATOM 2264 N N . LEU A 1 285 ? 6.590 11.780 -16.064 1.00 97.06 285 LEU A N 1
ATOM 2265 C CA . LEU A 1 285 ? 5.951 10.544 -15.621 1.00 97.06 285 LEU A CA 1
ATOM 2266 C C . LEU A 1 285 ? 4.501 10.797 -15.185 1.00 97.06 285 LEU A C 1
ATOM 2268 O O . LEU A 1 285 ? 3.606 10.060 -15.589 1.00 97.06 285 LEU A O 1
ATOM 2272 N N . SER A 1 286 ? 4.237 11.857 -14.422 1.00 97.50 286 SER A N 1
ATOM 2273 C CA . SER A 1 286 ? 2.885 12.188 -13.957 1.00 97.50 286 SER A CA 1
ATOM 2274 C C . SER A 1 286 ? 1.935 12.522 -15.113 1.00 97.50 286 SER A C 1
ATOM 2276 O O . SER A 1 286 ? 0.818 12.000 -15.157 1.00 97.50 286 SER A O 1
ATOM 2278 N N . SER A 1 287 ? 2.375 13.307 -16.101 1.00 95.56 287 SER A N 1
ATOM 2279 C CA . SER A 1 287 ? 1.572 13.649 -17.286 1.00 95.56 287 SER A CA 1
ATOM 2280 C C . SER A 1 287 ? 1.279 12.441 -18.191 1.00 95.56 287 SER A C 1
ATOM 2282 O O . SER A 1 287 ? 0.208 12.383 -18.801 1.00 95.56 287 SER A O 1
ATOM 2284 N N . LEU A 1 288 ? 2.162 11.431 -18.238 1.00 95.06 288 LEU A N 1
ATOM 2285 C CA . LEU A 1 288 ? 1.941 10.187 -18.996 1.00 95.06 288 LEU A CA 1
ATOM 2286 C C . LEU A 1 288 ? 0.750 9.348 -18.484 1.00 95.06 288 LEU A C 1
ATOM 2288 O O . LEU A 1 288 ? 0.266 8.488 -19.222 1.00 95.06 288 LEU A O 1
ATOM 2292 N N . THR A 1 289 ? 0.194 9.623 -17.295 1.00 94.69 289 THR A N 1
ATOM 2293 C CA . THR A 1 289 ? -1.074 8.999 -16.844 1.00 94.69 289 THR A CA 1
ATOM 2294 C C . THR A 1 289 ? -2.266 9.305 -17.745 1.00 94.69 289 THR A C 1
ATOM 2296 O O . THR A 1 289 ? -3.213 8.516 -17.813 1.00 94.69 289 THR A O 1
ATOM 2299 N N . ASN A 1 290 ? -2.215 10.413 -18.486 1.00 91.69 290 ASN A N 1
ATOM 2300 C CA . ASN A 1 290 ? -3.253 10.784 -19.439 1.00 91.69 290 ASN A CA 1
ATOM 2301 C C . ASN A 1 290 ? -3.175 9.998 -20.757 1.00 91.69 290 ASN A C 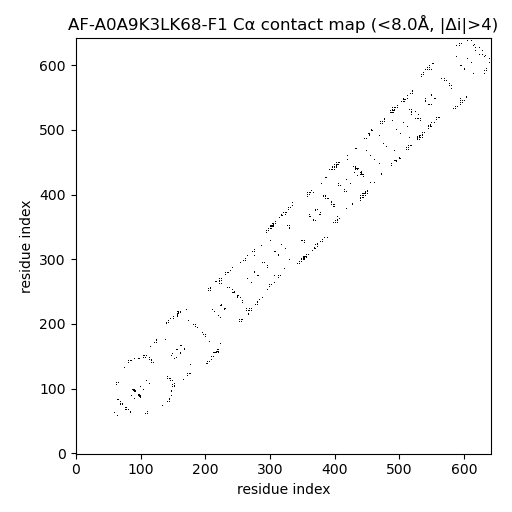1
ATOM 2303 O O . ASN A 1 290 ? -4.113 10.083 -21.544 1.00 91.69 290 ASN A O 1
ATOM 2307 N N . SER A 1 291 ? -2.138 9.176 -20.968 1.00 90.44 291 SER A N 1
ATOM 2308 C CA . SER A 1 291 ? -2.025 8.307 -22.145 1.00 90.44 291 SER A CA 1
ATOM 2309 C C . SER A 1 291 ? -3.286 7.442 -22.348 1.00 90.44 291 SER A C 1
ATOM 2311 O O . SER A 1 291 ? -3.832 6.929 -21.363 1.00 90.44 291 SER A O 1
ATOM 2313 N N . PRO A 1 292 ? -3.741 7.246 -23.603 1.00 87.31 292 PRO A N 1
ATOM 2314 C CA . PRO A 1 292 ? -4.820 6.316 -23.940 1.00 87.31 292 PRO A CA 1
ATOM 2315 C C . PRO A 1 292 ? -4.351 4.850 -24.021 1.00 87.31 292 PRO A C 1
ATOM 2317 O O . PRO A 1 292 ? -5.150 3.968 -24.303 1.00 87.31 292 PRO A O 1
ATOM 2320 N N . ASN A 1 293 ? -3.056 4.569 -23.828 1.00 89.12 293 ASN A N 1
ATOM 2321 C CA . ASN A 1 293 ? -2.511 3.213 -23.863 1.00 89.12 293 ASN A CA 1
ATOM 2322 C C . ASN A 1 293 ? -2.388 2.644 -22.444 1.00 89.12 293 ASN A C 1
ATOM 2324 O O . ASN A 1 293 ? -1.446 2.986 -21.728 1.00 89.12 293 ASN A O 1
ATOM 2328 N N . ASP A 1 294 ? -3.260 1.712 -22.064 1.00 90.12 294 ASP A N 1
ATOM 2329 C CA . ASP A 1 294 ? -3.244 1.114 -20.720 1.00 90.12 294 ASP A CA 1
ATOM 2330 C C . ASP A 1 294 ? -1.901 0.467 -20.363 1.00 90.12 294 ASP A C 1
ATOM 2332 O O . ASP A 1 294 ? -1.445 0.599 -19.232 1.00 90.12 294 ASP A O 1
ATOM 2336 N N . LYS A 1 295 ? -1.179 -0.119 -21.330 1.00 92.00 295 LYS A N 1
ATOM 2337 C CA . LYS A 1 295 ? 0.177 -0.664 -21.102 1.00 92.00 295 LYS A CA 1
ATOM 2338 C C . LYS A 1 295 ? 1.210 0.411 -20.710 1.00 92.00 295 LYS A C 1
ATOM 2340 O O . LYS A 1 295 ? 2.171 0.104 -20.005 1.00 92.00 295 LYS A O 1
ATOM 2345 N N . THR A 1 296 ? 1.020 1.666 -21.133 1.00 93.50 296 THR A N 1
ATOM 2346 C CA . THR A 1 296 ? 1.821 2.819 -20.673 1.00 93.50 296 THR A CA 1
ATOM 2347 C C . THR A 1 296 ? 1.494 3.117 -19.209 1.00 93.50 296 THR A C 1
ATOM 2349 O O . THR A 1 296 ? 2.401 3.212 -18.383 1.00 93.50 296 THR A O 1
ATOM 2352 N N . VAL A 1 297 ? 0.202 3.203 -18.871 1.00 94.94 297 VAL A N 1
ATOM 2353 C CA . VAL A 1 297 ? -0.277 3.498 -17.509 1.00 94.94 297 VAL A CA 1
ATOM 2354 C C . VAL A 1 297 ? 0.088 2.374 -16.528 1.00 94.94 297 VAL A C 1
ATOM 2356 O O . VAL A 1 297 ? 0.489 2.647 -15.398 1.00 94.94 297 VAL A O 1
ATOM 2359 N N . GLU A 1 298 ? 0.050 1.115 -16.961 1.00 95.38 298 GLU A N 1
ATOM 2360 C CA . GLU A 1 298 ? 0.457 -0.059 -16.186 1.00 95.38 298 GLU A CA 1
ATOM 2361 C C . GLU A 1 298 ? 1.949 -0.002 -15.821 1.00 95.38 298 GLU A C 1
ATOM 2363 O O . GLU A 1 298 ? 2.291 -0.054 -14.634 1.00 95.38 298 GLU A O 1
ATOM 2368 N N . ARG A 1 299 ? 2.845 0.204 -16.802 1.00 96.38 299 ARG A N 1
ATOM 2369 C CA . ARG A 1 299 ? 4.291 0.368 -16.544 1.00 96.38 299 ARG A CA 1
ATOM 2370 C C . ARG A 1 299 ? 4.574 1.559 -15.629 1.00 96.38 299 ARG A C 1
ATOM 2372 O O . ARG A 1 299 ? 5.352 1.433 -14.685 1.00 96.38 299 ARG A O 1
ATOM 2379 N N . LEU A 1 300 ? 3.899 2.681 -15.864 1.00 97.56 300 LEU A N 1
ATOM 2380 C CA . LEU A 1 300 ? 4.000 3.884 -15.043 1.00 97.56 300 LEU A CA 1
ATOM 2381 C C . LEU A 1 300 ? 3.538 3.647 -13.593 1.00 97.56 300 LEU A C 1
ATOM 2383 O O . LEU A 1 300 ? 4.207 4.070 -12.651 1.00 97.56 300 LEU A O 1
ATOM 2387 N N . SER A 1 301 ? 2.447 2.904 -13.389 1.00 98.12 301 SER A N 1
ATOM 2388 C CA . SER A 1 301 ? 1.968 2.536 -12.049 1.00 98.12 301 SER A CA 1
ATOM 2389 C C . SER A 1 301 ? 2.992 1.679 -11.292 1.00 98.12 301 SER A C 1
ATOM 2391 O O . SER A 1 301 ? 3.173 1.846 -10.085 1.00 98.12 301 SER A O 1
ATOM 2393 N N . ALA A 1 302 ? 3.715 0.797 -11.996 1.00 98.31 302 ALA A N 1
ATOM 2394 C CA . ALA A 1 302 ? 4.781 -0.011 -11.413 1.00 98.31 302 ALA A CA 1
ATOM 2395 C C . ALA A 1 302 ? 5.999 0.840 -11.010 1.00 98.31 302 ALA A C 1
ATOM 2397 O O . ALA A 1 302 ? 6.564 0.596 -9.944 1.00 98.31 302 ALA A O 1
ATOM 2398 N N . ILE A 1 303 ? 6.360 1.860 -11.802 1.00 98.69 303 ILE A N 1
ATOM 2399 C CA . ILE A 1 303 ? 7.413 2.836 -11.467 1.00 98.69 303 ILE A CA 1
ATOM 2400 C C . ILE A 1 303 ? 7.065 3.573 -10.167 1.00 98.69 303 ILE A C 1
ATOM 2402 O O . ILE A 1 303 ? 7.843 3.523 -9.214 1.00 98.69 303 ILE A O 1
ATOM 2406 N N . PHE A 1 304 ? 5.880 4.192 -10.076 1.00 98.62 304 PHE A N 1
ATOM 2407 C CA . PHE A 1 304 ? 5.472 4.906 -8.857 1.00 98.62 304 PHE A CA 1
ATOM 2408 C C . PHE A 1 304 ? 5.406 3.988 -7.630 1.00 98.62 304 PHE A C 1
ATOM 2410 O O . PHE A 1 304 ? 5.872 4.366 -6.552 1.00 98.62 304 PHE A O 1
ATOM 2417 N N . ARG A 1 305 ? 4.914 2.754 -7.797 1.00 98.56 305 ARG A N 1
ATOM 2418 C CA . ARG A 1 305 ? 4.903 1.748 -6.729 1.00 98.56 305 ARG A CA 1
ATOM 2419 C C . ARG A 1 305 ? 6.312 1.443 -6.228 1.00 98.56 305 ARG A C 1
ATOM 2421 O O . ARG A 1 305 ? 6.504 1.391 -5.017 1.00 98.56 305 ARG A O 1
ATOM 2428 N N . ASN A 1 306 ? 7.261 1.219 -7.139 1.00 98.56 306 ASN A N 1
ATOM 2429 C CA . ASN A 1 306 ? 8.648 0.903 -6.803 1.00 98.56 306 ASN A CA 1
ATOM 2430 C C . ASN A 1 306 ? 9.328 2.073 -6.072 1.00 98.56 306 ASN A C 1
ATOM 2432 O O . ASN A 1 306 ? 9.963 1.854 -5.046 1.00 98.56 306 ASN A O 1
ATOM 2436 N N . LEU A 1 307 ? 9.138 3.313 -6.542 1.00 98.50 307 LEU A N 1
ATOM 2437 C CA . LEU A 1 307 ? 9.660 4.516 -5.880 1.00 98.50 307 LEU A CA 1
ATOM 2438 C C . LEU A 1 307 ? 9.152 4.648 -4.436 1.00 98.50 307 LEU A C 1
ATOM 2440 O O . LEU A 1 307 ? 9.946 4.831 -3.515 1.00 98.50 307 LEU A O 1
ATOM 2444 N N . ALA A 1 308 ? 7.847 4.460 -4.215 1.00 98.25 308 ALA A N 1
ATOM 2445 C CA .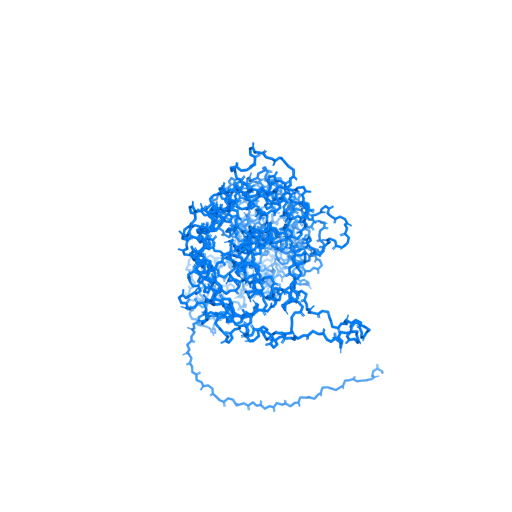 ALA A 1 308 ? 7.239 4.569 -2.889 1.00 98.25 308 ALA A CA 1
ATOM 2446 C C . ALA A 1 308 ? 7.640 3.446 -1.906 1.00 98.25 308 ALA A C 1
ATOM 2448 O O . ALA A 1 308 ? 7.316 3.535 -0.717 1.00 98.25 308 ALA A O 1
ATOM 2449 N N . LEU A 1 309 ? 8.344 2.392 -2.348 1.00 97.12 309 LEU A N 1
ATOM 2450 C CA . LEU A 1 309 ? 8.921 1.402 -1.428 1.00 97.12 309 LEU A CA 1
ATOM 2451 C C . LEU A 1 309 ? 9.958 2.046 -0.496 1.00 97.12 309 LEU A C 1
ATOM 2453 O O . LEU A 1 309 ? 9.994 1.690 0.681 1.00 97.12 309 LEU A O 1
ATOM 2457 N N . SER A 1 310 ? 10.728 3.028 -0.976 1.00 96.75 310 SER A N 1
ATOM 2458 C CA . SER A 1 310 ? 11.783 3.692 -0.199 1.00 96.75 310 SER A CA 1
ATOM 2459 C C . SER A 1 310 ? 11.213 4.723 0.780 1.00 96.75 310 SER A C 1
ATOM 2461 O O . SER A 1 310 ? 10.410 5.575 0.398 1.00 96.75 310 SER A O 1
ATOM 2463 N N . SER A 1 311 ? 11.582 4.653 2.062 1.00 96.19 311 SER A N 1
ATOM 2464 C CA . SER A 1 311 ? 10.994 5.503 3.115 1.00 96.19 311 SER A CA 1
ATOM 2465 C C . SER A 1 311 ? 11.354 6.984 2.991 1.00 96.19 311 SER A C 1
ATOM 2467 O O . SER A 1 311 ? 10.503 7.841 3.204 1.00 96.19 311 SER A O 1
ATOM 2469 N N . ASP A 1 312 ? 12.589 7.266 2.593 1.00 95.38 312 ASP A N 1
ATOM 2470 C CA . ASP A 1 312 ? 13.166 8.585 2.310 1.00 95.38 312 ASP A CA 1
ATOM 2471 C C . ASP A 1 312 ? 12.515 9.305 1.110 1.00 95.38 312 ASP A C 1
ATOM 2473 O O . ASP A 1 312 ? 12.572 10.531 0.998 1.00 95.38 312 ASP A O 1
ATOM 2477 N N . VAL A 1 313 ? 11.853 8.547 0.232 1.00 97.12 313 VAL A N 1
ATOM 2478 C CA . VAL A 1 313 ? 11.224 9.044 -0.999 1.00 97.12 313 VAL A CA 1
ATOM 2479 C C . VAL A 1 313 ? 9.732 9.355 -0.823 1.00 97.12 313 VAL A C 1
ATOM 2481 O O . VAL A 1 313 ? 9.207 10.251 -1.487 1.00 97.12 313 VAL A O 1
ATOM 2484 N N . ARG A 1 314 ? 9.036 8.668 0.096 1.00 97.56 314 ARG A N 1
ATOM 2485 C CA . ARG A 1 314 ? 7.571 8.775 0.274 1.00 97.56 314 ARG A CA 1
ATOM 2486 C C . ARG A 1 314 ? 7.091 10.206 0.501 1.00 97.56 314 ARG A C 1
ATOM 2488 O O . ARG A 1 314 ? 6.167 10.644 -0.178 1.00 97.56 314 ARG A O 1
ATOM 2495 N N . LEU A 1 315 ? 7.718 10.950 1.413 1.00 97.19 315 LEU A N 1
ATOM 2496 C CA . LEU A 1 315 ? 7.298 12.327 1.688 1.00 97.19 315 LEU A CA 1
ATOM 2497 C C . LEU A 1 315 ? 7.512 13.238 0.468 1.00 97.19 315 LEU A C 1
ATOM 2499 O O . LEU A 1 315 ? 6.600 13.976 0.106 1.00 97.19 315 LEU A O 1
ATOM 2503 N N . LYS A 1 316 ? 8.660 13.122 -0.217 1.00 97.62 316 LYS A N 1
ATOM 2504 C CA . LYS A 1 316 ? 8.958 13.885 -1.443 1.00 97.62 316 LYS A CA 1
ATOM 2505 C C . LYS A 1 316 ? 7.927 13.608 -2.545 1.00 97.62 316 LYS A C 1
ATOM 2507 O O . LYS A 1 316 ? 7.464 14.537 -3.196 1.00 97.62 316 LYS A O 1
ATOM 2512 N N . MET A 1 317 ? 7.506 12.351 -2.718 1.00 98.19 317 MET A N 1
ATOM 2513 C CA . MET A 1 317 ? 6.423 11.993 -3.647 1.00 98.19 317 MET A CA 1
ATOM 2514 C C . MET A 1 317 ? 5.057 12.545 -3.218 1.00 98.19 317 MET A C 1
ATOM 2516 O O . MET A 1 317 ? 4.286 12.973 -4.070 1.00 98.19 317 MET A O 1
ATOM 2520 N N . ALA A 1 318 ? 4.738 12.550 -1.922 1.00 97.62 318 ALA A N 1
ATOM 2521 C CA . ALA A 1 318 ? 3.458 13.057 -1.422 1.00 97.62 318 ALA A CA 1
ATOM 2522 C C . ALA A 1 318 ? 3.354 14.594 -1.456 1.00 97.62 318 ALA A C 1
ATOM 2524 O O . ALA A 1 318 ? 2.259 15.132 -1.592 1.00 97.62 318 ALA A O 1
ATOM 2525 N N . GLN A 1 319 ? 4.481 15.308 -1.373 1.00 97.38 319 GLN A N 1
ATOM 2526 C CA . GLN A 1 319 ? 4.560 16.769 -1.530 1.00 97.38 319 GLN A CA 1
ATOM 2527 C C . GLN A 1 319 ? 4.281 17.243 -2.965 1.00 97.38 319 GLN A C 1
ATOM 2529 O O . GLN A 1 319 ? 4.074 18.434 -3.194 1.00 97.38 319 GLN A O 1
ATOM 2534 N N . ARG A 1 320 ? 4.257 16.323 -3.933 1.00 97.62 320 ARG A N 1
ATOM 2535 C CA . ARG A 1 320 ? 4.098 16.610 -5.356 1.00 97.62 320 ARG A CA 1
ATOM 2536 C C . ARG A 1 320 ? 2.652 16.448 -5.817 1.00 97.62 320 ARG A C 1
ATOM 2538 O O . ARG A 1 320 ? 2.136 15.340 -5.956 1.00 97.62 320 ARG A O 1
ATOM 2545 N N . SER A 1 321 ? 1.991 17.576 -6.079 1.00 97.38 321 SER A N 1
ATOM 2546 C CA . SER A 1 321 ? 0.587 17.616 -6.508 1.00 97.38 321 SER A CA 1
ATOM 2547 C C . SER A 1 321 ? 0.345 16.917 -7.849 1.00 97.38 321 SER A C 1
ATOM 2549 O O . SER A 1 321 ? -0.716 16.323 -8.031 1.00 97.38 321 SER A O 1
ATOM 2551 N N . ASP A 1 322 ? 1.320 16.926 -8.758 1.00 97.81 322 ASP A N 1
ATOM 2552 C CA . ASP A 1 322 ? 1.280 16.209 -10.033 1.00 97.81 322 ASP A CA 1
ATOM 2553 C C . ASP A 1 322 ? 1.292 14.686 -9.833 1.00 97.81 322 ASP A C 1
ATOM 2555 O O . ASP A 1 322 ? 0.465 13.993 -10.425 1.00 97.81 322 ASP A O 1
ATOM 2559 N N . VAL A 1 323 ? 2.128 14.175 -8.922 1.00 98.44 323 VAL A N 1
ATOM 2560 C CA . VAL A 1 323 ? 2.169 12.747 -8.551 1.00 98.44 323 VAL A CA 1
ATOM 2561 C C . VAL A 1 323 ? 0.856 12.313 -7.896 1.00 98.44 323 VAL A C 1
ATOM 2563 O O . VAL A 1 323 ? 0.315 11.258 -8.230 1.00 98.44 323 VAL A O 1
ATOM 2566 N N . LEU A 1 324 ? 0.298 13.125 -6.993 1.00 98.38 324 LEU A N 1
ATOM 2567 C CA . LEU A 1 324 ? -0.994 12.815 -6.373 1.00 98.38 324 LEU A CA 1
ATOM 2568 C C . LEU A 1 324 ? -2.151 12.857 -7.386 1.00 98.38 324 LEU A C 1
ATOM 2570 O O . LEU A 1 324 ? -3.012 11.974 -7.354 1.00 98.38 324 LEU A O 1
ATOM 2574 N N . THR A 1 325 ? -2.123 13.803 -8.332 1.00 98.00 325 THR A N 1
ATOM 2575 C CA . THR A 1 325 ? -3.103 13.885 -9.430 1.00 98.00 325 THR A CA 1
ATOM 2576 C C . THR A 1 325 ? -3.002 12.652 -10.324 1.00 98.00 325 THR A C 1
ATOM 2578 O O . THR A 1 325 ? -4.010 12.009 -10.609 1.00 98.00 325 THR A O 1
ATOM 2581 N N . ALA A 1 326 ? -1.783 12.269 -10.710 1.00 98.00 326 ALA A N 1
ATOM 2582 C CA . ALA A 1 326 ? -1.494 11.072 -11.490 1.00 98.00 326 ALA A CA 1
ATOM 2583 C C . ALA A 1 326 ? -2.042 9.799 -10.816 1.00 98.00 326 ALA A C 1
ATOM 2585 O O . ALA A 1 326 ? -2.721 8.999 -11.462 1.00 98.00 326 ALA A O 1
ATOM 2586 N N . LEU A 1 327 ? -1.827 9.633 -9.506 1.00 98.12 327 LEU A N 1
ATOM 2587 C CA . LEU A 1 327 ? -2.388 8.510 -8.746 1.00 98.12 327 LEU A CA 1
ATOM 2588 C C . LEU A 1 327 ? -3.924 8.561 -8.681 1.00 98.12 327 LEU A C 1
ATOM 2590 O O . LEU A 1 327 ? -4.568 7.529 -8.870 1.00 98.12 327 LEU A O 1
ATOM 2594 N N . ALA A 1 328 ? -4.529 9.736 -8.481 1.00 97.00 328 ALA A N 1
ATOM 2595 C CA . ALA A 1 328 ? -5.985 9.894 -8.502 1.00 97.00 328 ALA A CA 1
ATOM 2596 C C . ALA A 1 328 ? -6.596 9.551 -9.877 1.00 97.00 328 ALA A C 1
ATOM 2598 O O . ALA A 1 328 ? -7.647 8.910 -9.936 1.00 97.00 328 ALA A O 1
ATOM 2599 N N . VAL A 1 329 ? -5.922 9.919 -10.974 1.00 95.94 329 VAL A N 1
ATOM 2600 C CA . VAL A 1 329 ? -6.316 9.589 -12.355 1.00 95.94 329 VAL A CA 1
ATOM 2601 C C . VAL A 1 329 ? -6.183 8.091 -12.631 1.00 95.94 329 VAL A C 1
ATOM 2603 O O . VAL A 1 329 ? -7.130 7.502 -13.146 1.00 95.94 329 VAL A O 1
ATOM 2606 N N . MET A 1 330 ? -5.072 7.448 -12.248 1.00 96.25 330 MET A N 1
ATOM 2607 C CA . MET A 1 330 ? -4.907 5.988 -12.379 1.00 96.25 330 MET A CA 1
ATOM 2608 C C . MET A 1 330 ? -6.024 5.223 -11.669 1.00 96.25 330 MET A C 1
ATOM 2610 O O . MET A 1 330 ? -6.597 4.285 -12.227 1.00 96.25 330 MET A O 1
ATOM 2614 N N . VAL A 1 331 ? -6.341 5.633 -10.439 1.00 95.31 331 VAL A N 1
ATOM 2615 C CA . VAL A 1 331 ? -7.400 5.008 -9.647 1.00 95.31 331 VAL A CA 1
ATOM 2616 C C . VAL A 1 331 ? -8.776 5.267 -10.271 1.00 95.31 331 VAL A C 1
ATOM 2618 O O . VAL A 1 331 ? -9.561 4.334 -10.392 1.00 95.31 331 VAL A O 1
ATOM 2621 N N . GLY A 1 332 ? -9.059 6.495 -10.717 1.00 92.38 332 GLY A N 1
ATOM 2622 C CA . GLY A 1 332 ? -10.348 6.864 -11.309 1.00 92.38 332 GLY A CA 1
ATOM 2623 C C . GLY A 1 332 ? -10.627 6.233 -12.680 1.00 92.38 332 GLY A C 1
ATOM 2624 O O . GLY A 1 332 ? -11.729 5.731 -12.892 1.00 92.38 332 GLY A O 1
ATOM 2625 N N . LYS A 1 333 ? -9.645 6.219 -13.597 1.00 87.88 333 LYS A N 1
ATOM 2626 C CA . LYS A 1 333 ? -9.777 5.623 -14.945 1.00 87.88 333 LYS A CA 1
ATOM 2627 C C . LYS A 1 333 ? -10.199 4.155 -14.870 1.00 87.88 333 LYS A C 1
ATOM 2629 O O . LYS A 1 333 ? -11.142 3.742 -15.534 1.00 87.88 333 LYS A O 1
ATOM 2634 N N . SER A 1 334 ? -9.528 3.406 -14.001 1.00 79.88 334 SER A N 1
ATOM 2635 C CA . SER A 1 334 ? -9.677 1.958 -13.840 1.00 79.88 334 SER A CA 1
ATOM 2636 C C . SER A 1 334 ? -11.071 1.510 -13.363 1.00 79.88 334 SER A C 1
ATOM 2638 O O . SER A 1 334 ? -11.423 0.344 -13.502 1.00 79.88 334 SER A O 1
ATOM 2640 N N . ILE A 1 335 ? -11.871 2.423 -12.802 1.00 80.31 335 ILE A N 1
ATOM 2641 C CA . ILE A 1 335 ? -13.249 2.164 -12.348 1.00 80.31 335 ILE A CA 1
ATOM 2642 C C . ILE A 1 335 ? -14.260 2.321 -13.504 1.00 80.31 335 ILE A C 1
ATOM 2644 O O . ILE A 1 335 ? -15.377 1.823 -13.424 1.00 80.31 335 ILE A O 1
ATOM 2648 N N . MET A 1 336 ? -13.888 3.029 -14.577 1.00 77.19 336 MET A N 1
ATOM 2649 C CA . MET A 1 336 ? -14.795 3.418 -15.667 1.00 77.19 336 MET A CA 1
ATOM 2650 C C . MET A 1 336 ? -14.666 2.539 -16.924 1.00 77.19 336 MET A C 1
ATOM 2652 O O . MET A 1 336 ? -15.457 2.698 -17.850 1.00 77.19 336 MET A O 1
ATOM 2656 N N . SER A 1 337 ? -13.686 1.632 -16.982 1.00 72.19 337 SER A N 1
ATOM 2657 C CA . SER A 1 337 ? -13.493 0.709 -18.107 1.00 72.19 337 SER A CA 1
ATOM 2658 C C . SER A 1 337 ? -14.510 -0.437 -18.048 1.00 72.19 337 SER A C 1
ATOM 2660 O O . SER A 1 337 ? -14.332 -1.371 -17.268 1.00 72.19 337 SER A O 1
ATOM 2662 N N . GLY A 1 338 ? -15.559 -0.364 -18.871 1.00 73.06 338 GLY A N 1
ATOM 2663 C CA . GLY A 1 338 ? -16.563 -1.427 -19.018 1.00 73.06 338 GLY A CA 1
ATOM 2664 C C . GLY A 1 338 ? -16.136 -2.607 -19.903 1.00 73.06 338 GLY A C 1
ATOM 2665 O O . GLY A 1 338 ? -16.902 -3.555 -20.042 1.00 73.06 338 GLY A O 1
ATOM 2666 N N . ASP A 1 339 ? -14.944 -2.554 -20.505 1.00 78.69 339 ASP A N 1
ATOM 2667 C CA . ASP A 1 339 ? -14.455 -3.579 -21.432 1.00 78.69 339 ASP A CA 1
ATOM 2668 C C . ASP A 1 339 ? -13.784 -4.738 -20.675 1.00 78.69 339 ASP A C 1
ATOM 2670 O O . ASP A 1 339 ? -12.748 -4.549 -20.027 1.00 78.69 339 ASP A O 1
ATOM 2674 N N . GLU A 1 340 ? -14.320 -5.955 -20.809 1.00 75.56 340 GLU A N 1
ATOM 2675 C CA . GLU A 1 340 ? -13.804 -7.160 -20.135 1.00 75.56 340 GLU A CA 1
ATOM 2676 C C . GLU A 1 340 ? -12.322 -7.445 -20.456 1.00 75.56 340 GLU A C 1
ATOM 2678 O O . GLU A 1 340 ? -11.557 -7.855 -19.583 1.00 75.56 340 GLU A O 1
ATOM 2683 N N . GLU A 1 341 ? -11.870 -7.169 -21.686 1.00 74.00 341 GLU A N 1
ATOM 2684 C CA . GLU A 1 341 ? -10.474 -7.392 -22.095 1.00 74.00 341 GLU A CA 1
ATOM 2685 C C . GLU A 1 341 ? -9.491 -6.431 -21.390 1.00 74.00 341 GLU A C 1
ATOM 2687 O O . GLU A 1 341 ? -8.373 -6.819 -21.034 1.00 74.00 341 GLU A O 1
ATOM 2692 N N . ASN A 1 342 ? -9.920 -5.196 -21.101 1.00 76.56 342 ASN A N 1
ATOM 2693 C CA . ASN A 1 342 ? -9.111 -4.201 -20.385 1.00 76.56 342 ASN A CA 1
ATOM 2694 C C . ASN A 1 342 ? -9.153 -4.384 -18.856 1.00 76.56 342 ASN A C 1
ATOM 2696 O O . ASN A 1 342 ? -8.293 -3.852 -18.145 1.00 76.56 342 ASN A O 1
ATOM 2700 N N . GLU A 1 343 ? -10.091 -5.181 -18.335 1.00 81.81 343 GLU A N 1
ATOM 2701 C CA . GLU A 1 343 ? -10.307 -5.385 -16.898 1.00 81.81 343 GLU A CA 1
ATOM 2702 C C . GLU A 1 343 ? -9.044 -5.904 -16.178 1.00 81.81 343 GLU A C 1
ATOM 2704 O O . GLU A 1 343 ? -8.729 -5.486 -15.060 1.00 81.81 343 GLU A O 1
ATOM 2709 N N . ASN A 1 344 ? -8.252 -6.765 -16.828 1.00 82.75 344 ASN A N 1
ATOM 2710 C CA . ASN A 1 344 ? -7.001 -7.278 -16.260 1.00 82.75 344 ASN A CA 1
ATOM 2711 C C . ASN A 1 344 ? -5.914 -6.195 -16.143 1.00 82.75 344 ASN A C 1
ATOM 2713 O O . ASN A 1 344 ? -5.282 -6.075 -15.089 1.00 82.75 344 ASN A O 1
ATOM 2717 N N . ASN A 1 345 ? -5.723 -5.363 -17.172 1.00 83.00 345 ASN A N 1
ATOM 2718 C CA . ASN A 1 345 ? -4.765 -4.249 -17.125 1.00 83.00 345 ASN A CA 1
ATOM 2719 C C . ASN A 1 345 ? -5.184 -3.224 -16.058 1.00 83.00 345 ASN A C 1
ATOM 2721 O O . ASN A 1 345 ? -4.364 -2.808 -15.235 1.00 83.00 345 ASN A O 1
ATOM 2725 N N . SER A 1 346 ? -6.482 -2.905 -16.006 1.00 88.69 346 SER A N 1
ATOM 2726 C CA . SER A 1 346 ? -7.109 -2.071 -14.975 1.00 88.69 346 SER A CA 1
ATOM 2727 C C . SER A 1 346 ? -6.826 -2.595 -13.554 1.00 88.69 346 SER A C 1
ATOM 2729 O O . SER A 1 346 ? -6.320 -1.855 -12.701 1.00 88.69 346 SER A O 1
ATOM 2731 N N . LYS A 1 347 ? -6.999 -3.904 -13.301 1.00 92.19 347 LYS A N 1
ATOM 2732 C CA . LYS A 1 347 ? -6.634 -4.547 -12.020 1.00 92.19 347 LYS A CA 1
ATOM 2733 C C . LYS A 1 347 ? -5.154 -4.362 -11.669 1.00 92.19 347 LYS A C 1
ATOM 2735 O O . LYS A 1 347 ? -4.836 -4.099 -10.505 1.00 92.19 347 LYS A O 1
ATOM 2740 N N . HIS A 1 348 ? -4.232 -4.479 -12.628 1.00 93.44 348 HIS A N 1
ATOM 2741 C CA . HIS A 1 348 ? -2.799 -4.261 -12.381 1.00 93.44 348 HIS A CA 1
ATOM 2742 C C . HIS A 1 348 ? -2.475 -2.796 -12.043 1.00 93.44 348 HIS A C 1
ATOM 2744 O O . HIS A 1 348 ? -1.761 -2.550 -11.063 1.00 93.44 348 HIS A O 1
ATOM 2750 N N . ILE A 1 349 ? -3.057 -1.839 -12.775 1.00 95.75 349 ILE A N 1
ATOM 2751 C CA . ILE A 1 349 ? -2.944 -0.395 -12.507 1.00 95.75 349 ILE A CA 1
ATOM 2752 C C . ILE A 1 349 ? -3.457 -0.073 -11.096 1.00 95.75 349 ILE A C 1
ATOM 2754 O O . ILE A 1 349 ? -2.713 0.496 -10.293 1.00 95.75 349 ILE A O 1
ATOM 2758 N N . LEU A 1 350 ? -4.673 -0.511 -10.741 1.00 95.81 350 LEU A N 1
ATOM 2759 C CA . LEU A 1 350 ? -5.264 -0.316 -9.409 1.00 95.81 350 LEU A CA 1
ATOM 2760 C C . LEU A 1 350 ? -4.393 -0.898 -8.300 1.00 95.81 350 LEU A C 1
ATOM 2762 O O . LEU A 1 350 ? -4.075 -0.212 -7.328 1.00 95.81 350 LEU A O 1
ATOM 2766 N N . ARG A 1 351 ? -3.970 -2.160 -8.436 1.00 97.06 351 ARG A N 1
ATOM 2767 C CA . ARG A 1 351 ? -3.139 -2.838 -7.431 1.00 97.06 351 ARG A CA 1
ATOM 2768 C C . ARG A 1 351 ? -1.831 -2.081 -7.185 1.00 97.06 351 ARG A C 1
ATOM 2770 O O . ARG A 1 351 ? -1.426 -1.963 -6.025 1.00 97.06 351 ARG A O 1
ATOM 2777 N N . ASN A 1 352 ? -1.187 -1.558 -8.228 1.00 98.12 352 ASN A N 1
ATOM 2778 C CA . ASN A 1 352 ? 0.047 -0.777 -8.111 1.00 98.12 352 ASN A CA 1
ATOM 2779 C C . ASN A 1 352 ? -0.199 0.631 -7.536 1.00 98.12 352 ASN A C 1
ATOM 2781 O O . ASN A 1 352 ? 0.489 1.024 -6.591 1.00 98.12 352 ASN A O 1
ATOM 2785 N N . ALA A 1 353 ? -1.196 1.366 -8.036 1.00 98.25 353 ALA A N 1
ATOM 2786 C CA . ALA A 1 353 ? -1.535 2.711 -7.563 1.00 98.25 353 ALA A CA 1
ATOM 2787 C C . ALA A 1 353 ? -1.963 2.708 -6.084 1.00 98.25 353 ALA A C 1
ATOM 2789 O O . ALA A 1 353 ? -1.462 3.503 -5.291 1.00 98.25 353 ALA A O 1
ATOM 2790 N N . LEU A 1 354 ? -2.793 1.746 -5.668 1.00 98.25 354 LEU A N 1
ATOM 2791 C CA . LEU A 1 354 ? -3.189 1.574 -4.266 1.00 98.25 354 LEU A CA 1
ATOM 2792 C C . LEU A 1 354 ? -2.025 1.136 -3.373 1.00 98.25 354 LEU A C 1
ATOM 2794 O O . LEU A 1 354 ? -1.955 1.565 -2.226 1.00 98.25 354 LEU A O 1
ATOM 2798 N N . SER A 1 355 ? -1.087 0.327 -3.879 1.00 98.38 355 SER A N 1
ATOM 2799 C CA . SER A 1 355 ? 0.158 0.039 -3.153 1.00 98.38 355 SER A CA 1
ATOM 2800 C C . SER A 1 355 ? 1.034 1.280 -2.997 1.00 98.38 355 SER A C 1
ATOM 2802 O O . SER A 1 355 ? 1.613 1.461 -1.931 1.00 98.38 355 SER A O 1
ATOM 2804 N N . THR A 1 356 ? 1.085 2.152 -4.007 1.00 98.69 356 THR A N 1
ATOM 2805 C CA . THR A 1 356 ? 1.760 3.455 -3.912 1.00 98.69 356 THR A CA 1
ATOM 2806 C C . THR A 1 356 ? 1.109 4.295 -2.816 1.00 98.69 356 THR A C 1
ATOM 2808 O O . THR A 1 356 ? 1.776 4.632 -1.845 1.00 98.69 356 THR A O 1
ATOM 2811 N N . LEU A 1 357 ? -0.204 4.540 -2.897 1.00 98.44 357 LEU A N 1
ATOM 2812 C CA . LEU A 1 357 ? -0.958 5.326 -1.910 1.00 98.44 357 LEU A CA 1
ATOM 2813 C C . LEU A 1 357 ? -0.843 4.758 -0.486 1.00 98.44 357 LEU A C 1
ATOM 2815 O O . LEU A 1 357 ? -0.584 5.513 0.447 1.00 98.44 357 LEU A O 1
ATOM 2819 N N . SER A 1 358 ? -0.959 3.435 -0.317 1.00 97.81 358 SER A N 1
ATOM 2820 C CA . SER A 1 358 ? -0.710 2.756 0.961 1.00 97.81 358 SER A CA 1
ATOM 2821 C C . SER A 1 358 ? 0.703 3.015 1.484 1.00 97.81 358 SER A C 1
ATOM 2823 O O . SER A 1 358 ? 0.857 3.278 2.669 1.00 97.81 358 SER A O 1
ATOM 2825 N N . ASN A 1 359 ? 1.734 2.938 0.636 1.00 98.25 359 ASN A N 1
ATOM 2826 C CA . ASN A 1 359 ? 3.113 3.175 1.061 1.00 98.25 359 ASN A CA 1
ATOM 2827 C C . ASN A 1 359 ? 3.345 4.641 1.447 1.00 98.25 359 ASN A C 1
ATOM 2829 O O . ASN A 1 359 ? 3.971 4.890 2.474 1.00 98.25 359 ASN A O 1
ATOM 2833 N N . LEU A 1 360 ? 2.804 5.596 0.681 1.00 97.94 360 LEU A N 1
ATOM 2834 C CA . LEU A 1 360 ? 2.847 7.021 1.024 1.00 97.94 360 LEU A CA 1
ATOM 2835 C C . LEU A 1 360 ? 2.160 7.276 2.380 1.00 97.94 360 LEU A C 1
ATOM 2837 O O . LEU A 1 360 ? 2.755 7.897 3.252 1.00 97.94 360 LEU A O 1
ATOM 2841 N N . ALA A 1 361 ? 0.974 6.703 2.612 1.00 95.88 361 ALA A N 1
ATOM 2842 C CA . ALA A 1 361 ? 0.205 6.843 3.856 1.00 95.88 361 ALA A CA 1
ATOM 2843 C C . ALA A 1 361 ? 0.820 6.151 5.098 1.00 95.88 361 ALA A C 1
ATOM 2845 O O . ALA A 1 361 ? 0.280 6.267 6.198 1.00 95.88 361 ALA A O 1
ATOM 2846 N N . ILE A 1 362 ? 1.939 5.422 4.969 1.00 94.81 362 ILE A N 1
ATOM 2847 C CA . ILE A 1 362 ? 2.713 4.964 6.142 1.00 94.81 362 ILE A CA 1
ATOM 2848 C C . ILE A 1 362 ? 3.336 6.163 6.870 1.00 94.81 362 ILE A C 1
ATOM 2850 O O . ILE A 1 362 ? 3.482 6.121 8.094 1.00 94.81 362 ILE A O 1
ATOM 2854 N N . GLU A 1 363 ? 3.709 7.195 6.111 1.00 92.56 363 GLU A N 1
ATOM 2855 C CA . GLU A 1 363 ? 4.380 8.396 6.588 1.00 92.56 363 GLU A CA 1
ATOM 2856 C C . GLU A 1 363 ? 3.348 9.421 7.084 1.00 92.56 363 GLU A C 1
ATOM 2858 O O . GLU A 1 363 ? 2.553 9.951 6.308 1.00 92.56 363 GLU A O 1
ATOM 2863 N N . THR A 1 364 ? 3.357 9.712 8.389 1.00 88.56 364 THR A N 1
ATOM 2864 C CA . THR A 1 364 ? 2.377 10.599 9.042 1.00 88.56 364 THR A CA 1
ATOM 2865 C C . THR A 1 364 ? 2.311 11.971 8.372 1.00 88.56 364 THR A C 1
ATOM 2867 O O . THR A 1 364 ? 1.227 12.516 8.172 1.00 88.56 364 THR A O 1
ATOM 2870 N N . SER A 1 365 ? 3.463 12.518 7.975 1.00 89.56 365 SER A N 1
ATOM 2871 C CA . SER A 1 365 ? 3.536 13.820 7.304 1.00 89.56 365 SER A CA 1
ATOM 2872 C C . SER A 1 365 ? 2.938 13.815 5.885 1.00 89.56 365 SER A C 1
ATOM 2874 O O . SER A 1 365 ? 2.446 14.846 5.424 1.00 89.56 365 SER A O 1
ATOM 2876 N N . ALA A 1 366 ? 2.892 12.657 5.217 1.00 92.81 366 ALA A N 1
ATOM 2877 C CA . ALA A 1 366 ? 2.279 12.483 3.900 1.00 92.81 366 ALA A CA 1
ATOM 2878 C C . ALA A 1 366 ? 0.751 12.300 3.956 1.00 92.81 366 ALA A C 1
ATOM 2880 O O . ALA A 1 366 ? 0.054 12.716 3.030 1.00 92.81 366 ALA A O 1
ATOM 2881 N N . THR A 1 367 ? 0.211 11.726 5.038 1.00 91.69 367 THR A N 1
ATOM 2882 C CA . THR A 1 367 ? -1.237 11.487 5.213 1.00 91.69 367 THR A CA 1
ATOM 2883 C C . THR A 1 367 ? -2.082 12.742 4.992 1.00 91.69 367 THR A C 1
ATOM 2885 O O . THR A 1 367 ? -3.105 12.684 4.313 1.00 91.69 367 THR A O 1
ATOM 2888 N N . ASN A 1 368 ? -1.629 13.897 5.481 1.00 89.19 368 ASN A N 1
ATOM 2889 C CA . ASN A 1 368 ? -2.368 15.155 5.345 1.00 89.19 368 ASN A CA 1
ATOM 2890 C C . ASN A 1 368 ? -2.423 15.619 3.884 1.00 89.19 368 ASN A C 1
ATOM 2892 O O . ASN A 1 368 ? -3.477 16.024 3.398 1.00 89.19 368 ASN A O 1
ATOM 2896 N N . LEU A 1 369 ? -1.307 15.494 3.163 1.00 93.44 369 LEU A N 1
ATOM 2897 C CA . LEU A 1 369 ? -1.210 15.835 1.743 1.00 93.44 369 LEU A CA 1
ATOM 2898 C C . LEU A 1 369 ? -2.143 14.946 0.906 1.00 93.44 369 LEU A C 1
ATOM 2900 O O . LEU A 1 369 ? -2.861 15.446 0.045 1.00 93.44 369 LEU A O 1
ATOM 2904 N N . LEU A 1 370 ? -2.211 13.649 1.223 1.00 94.50 370 LEU A N 1
ATOM 2905 C CA . LEU A 1 370 ? -3.124 12.690 0.589 1.00 94.50 370 LEU A CA 1
ATOM 2906 C C . LEU A 1 370 ? -4.607 12.980 0.887 1.00 94.50 370 LEU A C 1
ATOM 2908 O O . LEU A 1 370 ? -5.449 12.799 0.010 1.00 94.50 370 LEU A O 1
ATOM 2912 N N . LEU A 1 371 ? -4.933 13.422 2.106 1.00 92.19 371 LEU A N 1
ATOM 2913 C CA . LEU A 1 371 ? -6.306 13.735 2.522 1.00 92.19 371 LEU A CA 1
ATOM 2914 C C . LEU A 1 371 ? -6.851 15.009 1.868 1.00 92.19 371 LEU A C 1
ATOM 2916 O O . LEU A 1 371 ? -7.988 15.013 1.399 1.00 92.19 371 LEU A O 1
ATOM 2920 N N . PHE A 1 372 ? -6.046 16.074 1.821 1.00 90.50 372 PHE A N 1
ATOM 2921 C CA . PHE A 1 372 ? -6.460 17.372 1.279 1.00 90.50 372 PHE A CA 1
ATOM 2922 C C . PHE A 1 372 ? -6.319 17.487 -0.246 1.00 90.50 372 PHE A C 1
ATOM 2924 O O . PHE A 1 372 ? -6.905 18.392 -0.839 1.00 90.50 372 PHE A O 1
ATOM 2931 N N . HIS A 1 373 ? -5.579 16.593 -0.909 1.00 94.75 373 HIS A N 1
ATOM 2932 C CA . HIS A 1 373 ? -5.384 16.668 -2.357 1.00 94.75 373 HIS A CA 1
ATOM 2933 C C . HIS A 1 373 ? -6.714 16.614 -3.135 1.00 94.75 373 HIS A C 1
ATOM 2935 O O . HIS A 1 373 ? -7.512 15.686 -2.969 1.00 94.75 373 HIS A O 1
ATOM 2941 N N . GLY A 1 374 ? -6.928 17.607 -4.008 1.00 91.88 374 GLY A N 1
ATOM 2942 C CA . GLY A 1 374 ? -8.097 17.702 -4.888 1.00 91.88 374 GLY A CA 1
ATOM 2943 C C . GLY A 1 374 ? -9.433 17.672 -4.141 1.00 91.88 374 GLY A C 1
ATOM 2944 O O . GLY A 1 374 ? -10.339 16.949 -4.554 1.00 91.88 374 GLY A O 1
ATOM 2945 N N . ASP A 1 375 ? -9.531 18.360 -3.000 1.00 90.38 375 ASP A N 1
ATOM 2946 C CA . ASP A 1 375 ? -10.706 18.366 -2.117 1.00 90.38 375 ASP A CA 1
ATOM 2947 C C . ASP A 1 375 ? -11.177 16.945 -1.755 1.00 90.38 375 ASP A C 1
ATOM 2949 O O . ASP A 1 375 ? -12.349 16.571 -1.900 1.00 90.38 375 ASP A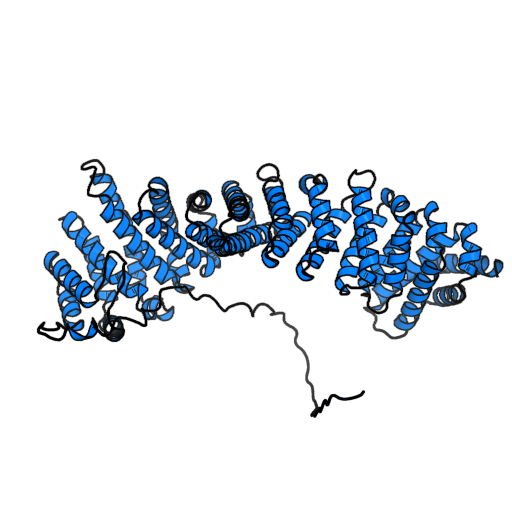 O 1
ATOM 2953 N N . GLY A 1 376 ? -10.221 16.106 -1.345 1.00 91.56 376 GLY A N 1
ATOM 2954 C CA . GLY A 1 376 ? -10.456 14.713 -0.974 1.00 91.56 376 GLY A CA 1
ATOM 2955 C C . GLY A 1 376 ? -10.798 13.801 -2.156 1.00 91.56 376 GLY A C 1
ATOM 2956 O O . GLY A 1 376 ? -11.491 12.797 -1.964 1.00 91.56 376 GLY A O 1
ATOM 2957 N N . ILE A 1 377 ? -10.343 14.110 -3.381 1.00 94.25 377 ILE A N 1
ATOM 2958 C CA . ILE A 1 377 ? -10.609 13.272 -4.567 1.00 94.25 377 ILE A CA 1
ATOM 2959 C C . ILE A 1 377 ? -10.152 11.825 -4.357 1.00 94.25 377 ILE A C 1
ATOM 2961 O O . ILE A 1 377 ? -10.888 10.902 -4.699 1.00 94.25 377 ILE A O 1
ATOM 2965 N N . LEU A 1 378 ? -9.000 11.610 -3.714 1.00 94.62 378 LEU A N 1
ATOM 2966 C CA . LEU A 1 378 ? -8.493 10.272 -3.399 1.00 94.62 378 LEU A CA 1
ATOM 2967 C C . LEU A 1 378 ? -9.463 9.489 -2.500 1.00 94.62 378 LEU A C 1
ATOM 2969 O O . LEU A 1 378 ? -9.723 8.318 -2.763 1.00 94.62 378 LEU A O 1
ATOM 2973 N N . ILE A 1 379 ? -10.074 10.137 -1.504 1.00 94.25 379 ILE A N 1
ATOM 2974 C CA . ILE A 1 379 ? -11.071 9.513 -0.621 1.00 94.25 379 ILE A CA 1
ATOM 2975 C C . ILE A 1 379 ? -12.347 9.156 -1.391 1.00 94.25 379 ILE A C 1
ATOM 2977 O O . ILE A 1 379 ? -12.864 8.048 -1.248 1.00 94.25 379 ILE A O 1
ATOM 2981 N N . LYS A 1 380 ? -12.819 10.056 -2.265 1.00 94.06 380 LYS A N 1
ATOM 2982 C CA . LYS A 1 380 ? -13.982 9.818 -3.139 1.00 94.06 380 LYS A CA 1
ATOM 2983 C C . LYS A 1 380 ? -13.745 8.632 -4.087 1.00 94.06 380 LYS A C 1
ATOM 2985 O O . LYS A 1 380 ? -14.650 7.824 -4.279 1.00 94.06 380 LYS A O 1
ATOM 2990 N N . GLN A 1 381 ? -12.541 8.493 -4.647 1.00 95.25 381 GLN A N 1
ATOM 2991 C CA . GLN A 1 381 ? -12.195 7.351 -5.501 1.00 95.25 381 GLN A CA 1
ATOM 2992 C C . GLN A 1 381 ? -12.045 6.049 -4.698 1.00 95.25 381 GLN A C 1
ATOM 2994 O O . GLN A 1 381 ? -12.573 5.021 -5.112 1.00 95.25 381 GLN A O 1
ATOM 2999 N N . LEU A 1 382 ? -11.403 6.081 -3.523 1.00 96.12 382 LEU A N 1
ATOM 3000 C CA . LEU A 1 382 ? -11.304 4.915 -2.636 1.00 96.12 382 LEU A CA 1
ATOM 3001 C C . LEU A 1 382 ? -12.691 4.391 -2.234 1.00 96.12 382 LEU A C 1
ATOM 3003 O O . LEU A 1 382 ? -12.905 3.184 -2.286 1.00 96.12 382 LEU A O 1
ATOM 3007 N N . ALA A 1 383 ? -13.642 5.276 -1.914 1.00 95.44 383 ALA A N 1
ATOM 3008 C CA . ALA A 1 383 ? -15.030 4.906 -1.625 1.00 95.44 383 ALA A CA 1
ATOM 3009 C C . ALA A 1 383 ? -15.708 4.190 -2.811 1.00 95.44 383 ALA A C 1
ATOM 3011 O O . ALA A 1 383 ? -16.298 3.126 -2.628 1.00 95.44 383 ALA A O 1
ATOM 3012 N N . LYS A 1 384 ? -15.566 4.722 -4.036 1.00 95.75 384 LYS A N 1
ATOM 3013 C CA . LYS A 1 384 ? -16.103 4.094 -5.258 1.00 95.75 384 LYS A CA 1
ATOM 3014 C C . LYS A 1 384 ? -15.555 2.686 -5.484 1.00 95.75 384 LYS A C 1
ATOM 3016 O O . LYS A 1 384 ? -16.330 1.789 -5.792 1.00 95.75 384 LYS A O 1
ATOM 3021 N N . ILE A 1 385 ? -14.254 2.468 -5.272 1.00 95.56 385 ILE A N 1
ATOM 3022 C CA . ILE A 1 385 ? -13.632 1.140 -5.422 1.00 95.56 385 ILE A CA 1
ATOM 3023 C C . ILE A 1 385 ? -14.307 0.097 -4.525 1.00 95.56 385 ILE A C 1
ATOM 3025 O O . ILE A 1 385 ? -14.533 -1.025 -4.967 1.00 95.56 385 ILE A O 1
ATOM 3029 N N . LEU A 1 386 ? -14.639 0.451 -3.279 1.00 96.25 386 LEU A N 1
ATOM 3030 C CA . LEU A 1 386 ? -15.263 -0.488 -2.338 1.00 96.25 386 LEU A CA 1
ATOM 3031 C C . LEU A 1 386 ? -16.692 -0.875 -2.731 1.00 96.25 386 LEU A C 1
ATOM 3033 O O . LEU A 1 386 ? -17.130 -1.965 -2.378 1.00 96.25 386 LEU A O 1
ATOM 3037 N N . LEU A 1 387 ? -17.390 -0.005 -3.465 1.00 95.19 387 LEU A N 1
ATOM 3038 C CA . LEU A 1 387 ? -18.741 -0.254 -3.968 1.00 95.19 387 LEU A CA 1
ATOM 3039 C C . LEU A 1 387 ? -18.769 -0.944 -5.341 1.00 95.19 387 LEU A C 1
ATOM 3041 O O . LEU A 1 387 ? -19.733 -1.640 -5.638 1.00 95.19 387 LEU A O 1
ATOM 3045 N N . GLN A 1 388 ? -17.763 -0.710 -6.191 1.00 93.69 388 GLN A N 1
ATOM 3046 C CA . GLN A 1 388 ? -17.838 -1.018 -7.628 1.00 93.69 388 GLN A CA 1
ATOM 3047 C C . GLN A 1 388 ? -16.851 -2.096 -8.104 1.00 93.69 388 GLN A C 1
ATOM 3049 O O . GLN A 1 388 ? -17.028 -2.613 -9.202 1.00 93.69 388 GLN A O 1
ATOM 3054 N N . VAL A 1 389 ? -15.821 -2.452 -7.323 1.00 93.06 389 VAL A N 1
ATOM 3055 C CA . VAL A 1 389 ? -14.767 -3.386 -7.766 1.00 93.06 389 VAL A CA 1
ATOM 3056 C C . VAL A 1 389 ? -14.831 -4.716 -7.011 1.00 93.06 389 VAL A C 1
ATOM 3058 O O . VAL A 1 389 ? -14.636 -4.764 -5.793 1.00 93.06 389 VAL A O 1
ATOM 3061 N N . ASP A 1 390 ? -15.015 -5.825 -7.739 1.00 92.56 390 ASP A N 1
ATOM 3062 C CA . ASP A 1 390 ? -15.075 -7.152 -7.109 1.00 92.56 390 ASP A CA 1
ATOM 3063 C C . ASP A 1 390 ? -13.693 -7.773 -6.776 1.00 92.56 390 ASP A C 1
ATOM 3065 O O . ASP A 1 390 ? -13.574 -8.758 -6.045 1.00 92.56 390 ASP A O 1
ATOM 3069 N N . ASP A 1 391 ? -12.593 -7.173 -7.237 1.00 94.81 391 ASP A N 1
ATOM 3070 C CA . ASP A 1 391 ? -11.254 -7.666 -6.910 1.00 94.81 391 ASP A CA 1
ATOM 3071 C C . ASP A 1 391 ? -10.933 -7.500 -5.408 1.00 94.81 391 ASP A C 1
ATOM 3073 O O . ASP A 1 391 ? -10.667 -6.406 -4.902 1.00 94.81 391 ASP A O 1
ATOM 3077 N N . THR A 1 392 ? -10.919 -8.623 -4.685 1.00 96.62 392 THR A N 1
ATOM 3078 C CA . THR A 1 392 ? -10.666 -8.672 -3.232 1.00 96.62 392 THR A CA 1
ATOM 3079 C C . THR A 1 392 ? -9.310 -8.086 -2.819 1.00 96.62 392 THR A C 1
ATOM 3081 O O . THR A 1 392 ? -9.191 -7.512 -1.733 1.00 96.62 392 THR A O 1
ATOM 3084 N N . VAL A 1 393 ? -8.279 -8.180 -3.670 1.00 96.69 393 VAL A N 1
ATOM 3085 C CA . VAL A 1 393 ? -6.945 -7.619 -3.397 1.00 96.69 393 VAL A CA 1
ATOM 3086 C C . VAL A 1 393 ? -6.981 -6.098 -3.523 1.00 96.69 393 VAL A C 1
ATOM 3088 O O . VAL A 1 393 ? -6.385 -5.404 -2.697 1.00 96.69 393 VAL A O 1
ATOM 3091 N N . VAL A 1 394 ? -7.700 -5.579 -4.519 1.00 96.94 394 VAL A N 1
ATOM 3092 C CA . VAL A 1 394 ? -7.970 -4.150 -4.702 1.00 96.94 394 VAL A CA 1
ATOM 3093 C C . VAL A 1 394 ? -8.791 -3.611 -3.528 1.00 96.94 394 VAL A C 1
ATOM 3095 O O . VAL A 1 394 ? -8.304 -2.701 -2.856 1.00 96.94 394 VAL A O 1
ATOM 3098 N N . ARG A 1 395 ? -9.953 -4.202 -3.191 1.00 97.50 395 ARG A N 1
ATOM 3099 C CA . ARG A 1 395 ? -10.771 -3.765 -2.035 1.00 97.50 395 ARG A CA 1
ATOM 3100 C C . ARG A 1 395 ? -9.951 -3.736 -0.745 1.00 97.50 395 ARG A C 1
ATOM 3102 O O . ARG A 1 395 ? -9.913 -2.712 -0.062 1.00 97.50 395 ARG A O 1
ATOM 3109 N N . LYS A 1 396 ? -9.202 -4.807 -0.447 1.00 97.88 396 LYS A N 1
ATOM 3110 C CA . LYS A 1 396 ? -8.338 -4.861 0.743 1.00 97.88 396 LYS A CA 1
ATOM 3111 C C . LYS A 1 396 ? -7.267 -3.764 0.751 1.00 97.88 396 LYS A C 1
ATOM 3113 O O . LYS A 1 396 ? -7.041 -3.149 1.791 1.00 97.88 396 LYS A O 1
ATOM 3118 N N . ARG A 1 397 ? -6.606 -3.491 -0.383 1.00 97.62 397 ARG A N 1
ATOM 3119 C CA . ARG A 1 397 ? -5.601 -2.412 -0.481 1.00 97.62 397 ARG A CA 1
ATOM 3120 C C . ARG A 1 397 ? -6.228 -1.027 -0.319 1.00 97.62 397 ARG A C 1
ATOM 3122 O O . ARG A 1 397 ? -5.638 -0.193 0.359 1.00 97.62 397 ARG A O 1
ATOM 3129 N N . SER A 1 398 ? -7.419 -0.792 -0.863 1.00 97.88 398 SER A N 1
ATOM 3130 C CA . SER A 1 398 ? -8.157 0.464 -0.672 1.00 97.88 398 SER A CA 1
ATOM 3131 C C . SER A 1 398 ? -8.485 0.718 0.798 1.00 97.88 398 SER A C 1
ATOM 3133 O O . SER A 1 398 ? -8.202 1.795 1.318 1.00 97.88 398 SER A O 1
ATOM 3135 N N . ILE A 1 399 ? -8.993 -0.295 1.501 1.00 98.06 399 ILE A N 1
ATOM 3136 C CA . ILE A 1 399 ? -9.313 -0.202 2.931 1.00 98.06 399 ILE A CA 1
ATOM 3137 C C . ILE A 1 399 ? -8.048 -0.030 3.775 1.00 98.06 399 ILE A C 1
ATOM 3139 O O . ILE A 1 399 ? -8.031 0.802 4.679 1.00 98.06 399 ILE A O 1
ATOM 3143 N N . LYS A 1 400 ? -6.961 -0.744 3.452 1.00 97.44 400 LYS A N 1
ATOM 3144 C CA . LYS A 1 400 ? -5.659 -0.538 4.099 1.00 97.44 400 LYS A CA 1
ATOM 3145 C C . LYS A 1 400 ? -5.178 0.908 3.945 1.00 97.44 400 LYS A C 1
ATOM 3147 O O . LYS A 1 400 ? -4.710 1.492 4.918 1.00 97.44 400 LYS A O 1
ATOM 3152 N N . THR A 1 401 ? -5.319 1.497 2.756 1.00 97.06 401 THR A N 1
ATOM 3153 C CA . THR A 1 401 ? -5.000 2.913 2.522 1.00 97.06 401 THR A CA 1
ATOM 3154 C C . THR A 1 401 ? -5.862 3.815 3.411 1.00 97.06 401 THR A C 1
ATOM 3156 O O . THR A 1 401 ? -5.309 4.630 4.141 1.00 97.06 401 THR A O 1
ATOM 3159 N N . LEU A 1 402 ? -7.187 3.621 3.452 1.00 96.06 402 LEU A N 1
ATOM 3160 C CA . LEU A 1 402 ? -8.088 4.386 4.333 1.00 96.06 402 LEU A CA 1
ATOM 3161 C C . LEU A 1 402 ? -7.713 4.258 5.821 1.00 96.06 402 LEU A C 1
ATOM 3163 O O . LEU A 1 402 ? -7.681 5.254 6.540 1.00 96.06 402 LEU A O 1
ATOM 3167 N N . ARG A 1 403 ? -7.356 3.053 6.281 1.00 95.31 403 ARG A N 1
ATOM 3168 C CA . ARG A 1 403 ? -6.893 2.791 7.652 1.00 95.31 403 ARG A CA 1
ATOM 3169 C C . ARG A 1 403 ? -5.601 3.530 7.998 1.00 95.31 403 ARG A C 1
ATOM 3171 O O . ARG A 1 403 ? -5.456 4.012 9.119 1.00 95.31 403 ARG A O 1
ATOM 3178 N N . LEU A 1 404 ? -4.657 3.588 7.059 1.00 94.50 404 LEU A N 1
ATOM 3179 C CA . LEU A 1 404 ? -3.401 4.318 7.227 1.00 94.50 404 LEU A CA 1
ATOM 3180 C C . LEU A 1 404 ? -3.638 5.834 7.255 1.00 94.50 404 LEU A C 1
ATOM 3182 O O . LEU A 1 404 ? -3.083 6.514 8.114 1.00 94.50 404 LEU A O 1
ATOM 3186 N N . LEU A 1 405 ? -4.543 6.345 6.416 1.00 92.31 405 LEU A N 1
ATOM 3187 C CA . LEU A 1 405 ? -4.961 7.750 6.452 1.00 92.31 405 LEU A CA 1
ATOM 3188 C C . LEU A 1 405 ? -5.707 8.116 7.751 1.00 92.31 405 LEU A C 1
ATOM 3190 O O . LEU A 1 405 ? -5.608 9.245 8.215 1.00 92.31 405 LEU A O 1
ATOM 3194 N N . ALA A 1 406 ? -6.383 7.158 8.390 1.00 89.44 406 ALA A N 1
ATOM 3195 C CA . ALA A 1 406 ? -6.992 7.324 9.710 1.00 89.44 406 ALA A CA 1
ATOM 3196 C C . ALA A 1 406 ? -6.012 7.119 10.891 1.00 89.44 406 ALA A C 1
ATOM 3198 O O . ALA A 1 406 ? -6.442 7.122 12.044 1.00 89.44 406 ALA A O 1
ATOM 3199 N N . ARG A 1 407 ? -4.711 6.868 10.657 1.00 83.88 407 ARG A N 1
ATOM 3200 C CA . ARG A 1 407 ? -3.781 6.392 11.702 1.00 83.88 407 ARG A CA 1
ATOM 3201 C C . ARG A 1 407 ? -3.469 7.428 12.785 1.00 83.88 407 ARG A C 1
ATOM 3203 O O . ARG A 1 407 ? -3.424 7.046 13.961 1.00 83.88 407 ARG A O 1
ATOM 3210 N N . ASP A 1 408 ? -3.209 8.676 12.407 1.00 70.94 408 ASP A N 1
ATOM 3211 C CA . ASP A 1 408 ? -2.790 9.719 13.346 1.00 70.94 408 ASP A CA 1
ATOM 3212 C C . ASP A 1 408 ? -3.984 10.406 14.016 1.00 70.94 408 ASP A C 1
ATOM 3214 O O . ASP A 1 408 ? -4.990 10.712 13.386 1.00 70.94 408 ASP A O 1
ATOM 3218 N N . THR A 1 409 ? -3.856 10.621 15.321 1.00 61.84 409 THR A N 1
ATOM 3219 C CA . THR A 1 409 ? -4.849 11.277 16.179 1.00 61.84 409 THR A CA 1
ATOM 3220 C C . THR A 1 409 ? -4.321 12.571 16.786 1.00 61.84 409 THR A C 1
ATOM 3222 O O . THR A 1 409 ? -5.077 13.275 17.449 1.00 61.84 409 THR A O 1
ATOM 3225 N N . ALA A 1 410 ? -3.033 12.883 16.602 1.00 63.22 410 ALA A N 1
ATOM 3226 C CA . ALA A 1 410 ? -2.426 14.113 17.101 1.00 63.22 410 ALA A CA 1
ATOM 3227 C C . ALA A 1 410 ? -2.867 15.342 16.288 1.00 63.22 410 ALA A C 1
ATOM 3229 O O . ALA A 1 410 ? -2.907 16.453 16.815 1.00 63.22 410 ALA A O 1
ATOM 3230 N N . THR A 1 411 ? -3.236 15.149 15.019 1.00 61.81 411 THR A N 1
ATOM 3231 C CA . THR A 1 411 ? -3.708 16.209 14.126 1.00 61.81 411 THR A CA 1
ATOM 3232 C C . THR A 1 411 ? -5.210 16.065 13.840 1.00 61.81 411 THR A C 1
ATOM 3234 O O . THR A 1 411 ? -5.648 15.241 13.046 1.00 61.81 411 THR A O 1
ATOM 3237 N N . VAL A 1 412 ? -6.034 16.892 14.497 1.00 60.00 412 VAL A N 1
ATOM 3238 C CA . VAL A 1 412 ? -7.511 16.825 14.392 1.00 60.00 412 VAL A CA 1
ATOM 3239 C C . VAL A 1 412 ? -8.029 17.314 13.030 1.00 60.00 412 VAL A C 1
ATOM 3241 O O . VAL A 1 412 ? -9.003 16.780 12.506 1.00 60.00 412 VAL A O 1
ATOM 3244 N N . SER A 1 413 ? -7.376 18.319 12.435 1.00 64.00 413 SER A N 1
ATOM 3245 C CA . SER A 1 413 ? -7.843 18.985 11.205 1.00 64.00 413 SER A CA 1
ATOM 3246 C C . SER A 1 413 ? -7.898 18.078 9.955 1.00 64.00 413 SER A C 1
ATOM 3248 O O . SER A 1 413 ? -8.953 18.054 9.321 1.00 64.00 413 SER A O 1
ATOM 3250 N N . PRO A 1 414 ? -6.856 17.296 9.600 1.00 59.41 414 PRO A N 1
ATOM 3251 C CA . PRO A 1 414 ? -6.884 16.408 8.429 1.00 59.41 414 PRO A CA 1
ATOM 3252 C C . PRO A 1 414 ? -7.971 15.338 8.518 1.00 59.41 414 PRO A C 1
ATOM 3254 O O . PRO A 1 414 ? -8.621 15.002 7.527 1.00 59.41 414 PRO A O 1
ATOM 3257 N N . MET A 1 415 ? -8.203 14.822 9.726 1.00 68.56 415 MET A N 1
ATOM 3258 C CA . MET A 1 415 ? -9.137 13.726 9.940 1.00 68.56 415 MET A CA 1
ATOM 3259 C C . MET A 1 415 ? -10.603 14.127 9.713 1.00 68.56 415 MET A C 1
ATOM 3261 O O . MET A 1 415 ? -11.430 13.264 9.416 1.00 68.56 415 MET A O 1
ATOM 3265 N N . MET A 1 416 ? -10.931 15.424 9.776 1.00 73.81 416 MET A N 1
ATOM 3266 C CA . MET A 1 416 ? -12.287 15.919 9.510 1.00 73.81 416 MET A CA 1
ATOM 3267 C C . MET A 1 416 ? -12.811 15.495 8.132 1.00 73.81 416 MET A C 1
ATOM 3269 O O . MET A 1 416 ? -13.988 15.174 8.030 1.00 73.81 416 MET A O 1
ATOM 3273 N N . ILE A 1 417 ? -11.961 15.383 7.101 1.00 77.88 417 ILE A N 1
ATOM 3274 C CA . ILE A 1 417 ? -12.387 14.924 5.763 1.00 77.88 417 ILE A CA 1
ATOM 3275 C C . ILE A 1 417 ? -12.908 13.477 5.791 1.00 77.88 417 ILE A C 1
ATOM 3277 O O . ILE A 1 417 ? -13.883 13.158 5.111 1.00 77.88 417 ILE A O 1
ATOM 3281 N N . LEU A 1 418 ? -12.283 12.596 6.582 1.00 80.62 418 LEU A N 1
ATOM 3282 C CA . LEU A 1 418 ? -12.752 11.216 6.750 1.00 80.62 418 LEU A CA 1
ATOM 3283 C C . LEU A 1 418 ? -14.005 11.158 7.628 1.00 80.62 418 LEU A C 1
ATOM 3285 O O . LEU A 1 418 ? -14.932 10.417 7.315 1.00 80.62 418 LEU A O 1
ATOM 3289 N N . LEU A 1 419 ? -14.031 11.932 8.717 1.00 82.06 419 LEU A N 1
ATOM 3290 C CA . LEU A 1 419 ? -15.099 11.879 9.717 1.00 82.06 419 LEU A CA 1
ATOM 3291 C C . LEU A 1 419 ? -16.398 12.560 9.268 1.00 82.06 419 LEU A C 1
ATOM 3293 O O . LEU A 1 419 ? -17.474 12.087 9.615 1.00 82.06 419 LEU A O 1
ATOM 3297 N N . GLN A 1 420 ? -16.323 13.629 8.474 1.00 84.88 420 GLN A N 1
ATOM 3298 C CA . GLN A 1 420 ? -17.498 14.306 7.910 1.00 84.88 420 GLN A CA 1
ATOM 3299 C C . GLN A 1 420 ? -18.133 13.514 6.756 1.00 84.88 420 GLN A C 1
ATOM 3301 O O . GLN A 1 420 ? -19.288 13.749 6.403 1.00 84.88 420 GLN A O 1
ATOM 3306 N N . ASN A 1 421 ? -17.411 12.553 6.170 1.00 88.88 421 ASN A N 1
ATOM 3307 C CA . ASN A 1 421 ? -17.923 11.716 5.094 1.00 88.88 421 ASN A CA 1
ATOM 3308 C C . ASN A 1 421 ? -18.748 10.542 5.654 1.00 88.88 421 ASN A C 1
ATOM 3310 O O . ASN A 1 421 ? -18.288 9.401 5.709 1.00 88.88 421 ASN A O 1
ATOM 3314 N N . HIS A 1 422 ? -19.992 10.839 6.045 1.00 92.06 422 HIS A N 1
ATOM 3315 C CA . HIS A 1 422 ? -20.992 9.864 6.511 1.00 92.06 422 HIS A CA 1
ATOM 3316 C C . HIS A 1 422 ? -21.059 8.606 5.638 1.00 92.06 422 HIS A C 1
ATOM 3318 O O . HIS A 1 422 ? -21.013 7.487 6.146 1.00 92.06 422 HIS A O 1
ATOM 3324 N N . HIS A 1 423 ? -21.097 8.791 4.317 1.00 94.00 423 HIS A N 1
ATOM 3325 C CA . HIS A 1 423 ? -21.205 7.698 3.357 1.00 94.00 423 HIS A CA 1
ATOM 3326 C C . HIS A 1 423 ? -19.959 6.796 3.347 1.00 94.00 423 HIS A C 1
ATOM 3328 O O . HIS A 1 423 ? -20.073 5.580 3.236 1.00 94.00 423 HIS A O 1
ATOM 3334 N N . LEU A 1 424 ? -18.755 7.345 3.546 1.00 94.81 424 LEU A N 1
ATOM 3335 C CA . LEU A 1 424 ? -17.544 6.531 3.703 1.00 94.81 424 LEU A CA 1
ATOM 3336 C C . LEU A 1 424 ? -17.592 5.660 4.968 1.00 94.81 424 LEU A C 1
ATOM 3338 O O . LEU A 1 424 ? -17.156 4.510 4.929 1.00 94.81 424 LEU A O 1
ATOM 3342 N N . LEU A 1 425 ? -18.107 6.191 6.080 1.00 95.38 425 LEU A N 1
ATOM 3343 C CA . LEU A 1 425 ? -18.252 5.435 7.329 1.00 95.38 425 LEU A CA 1
ATOM 3344 C C . LEU A 1 425 ? -19.282 4.306 7.187 1.00 95.38 425 LEU A C 1
ATOM 3346 O O . LEU A 1 425 ? -19.047 3.207 7.686 1.00 95.38 425 LEU A O 1
ATOM 3350 N N . GLU A 1 426 ? -20.372 4.556 6.462 1.00 96.31 426 GLU A N 1
ATOM 3351 C CA . GLU A 1 426 ? -21.372 3.556 6.074 1.00 96.31 426 GLU A CA 1
ATOM 3352 C C . GLU A 1 426 ? -20.777 2.464 5.166 1.00 96.31 426 GLU A C 1
ATOM 3354 O O . GLU A 1 426 ? -20.950 1.277 5.435 1.00 96.31 426 GLU A O 1
ATOM 3359 N N . ILE A 1 427 ? -20.012 2.830 4.131 1.00 97.19 427 ILE A N 1
ATOM 3360 C CA . ILE A 1 427 ? -19.305 1.861 3.274 1.00 97.19 427 ILE A CA 1
ATOM 3361 C C . ILE A 1 427 ? -18.351 1.004 4.116 1.00 97.19 427 ILE A C 1
ATOM 3363 O O . ILE A 1 427 ? -18.360 -0.221 4.010 1.00 97.19 427 ILE A O 1
ATOM 3367 N N . LEU A 1 428 ? -17.539 1.627 4.977 1.00 97.25 428 LEU A N 1
ATOM 3368 C CA . LEU A 1 428 ? -16.575 0.914 5.815 1.00 97.25 428 LEU A CA 1
ATOM 3369 C C . LEU A 1 428 ? -17.253 -0.017 6.827 1.00 97.25 428 LEU A C 1
ATOM 3371 O O . LEU A 1 428 ? -16.768 -1.133 7.020 1.00 97.25 428 LEU A O 1
ATOM 3375 N N . SER A 1 429 ? -18.365 0.394 7.443 1.00 97.00 429 SER A N 1
ATOM 3376 C CA . SER A 1 429 ? -19.118 -0.467 8.360 1.00 97.00 429 SER A CA 1
ATOM 3377 C C . SER A 1 429 ? -19.775 -1.633 7.613 1.00 97.00 429 SER A C 1
ATOM 3379 O O . SER A 1 429 ? -19.670 -2.778 8.055 1.00 97.00 429 SER A O 1
ATOM 3381 N N . ASN A 1 430 ? -20.354 -1.386 6.435 1.00 96.94 430 ASN A N 1
ATOM 3382 C CA . ASN A 1 430 ? -20.932 -2.428 5.591 1.00 96.94 430 ASN A CA 1
ATOM 3383 C C . ASN A 1 430 ? -19.871 -3.429 5.110 1.00 96.94 430 ASN A C 1
ATOM 3385 O O . ASN A 1 430 ? -20.084 -4.633 5.240 1.00 96.94 430 ASN A O 1
ATOM 3389 N N . CYS A 1 431 ? -18.690 -2.980 4.671 1.00 96.88 431 CYS A N 1
ATOM 3390 C CA . CYS A 1 431 ? -17.565 -3.874 4.370 1.00 96.88 431 CYS A CA 1
ATOM 3391 C C . CYS A 1 431 ? -17.109 -4.667 5.610 1.00 96.88 431 CYS A C 1
ATOM 3393 O O . CYS A 1 431 ? -16.880 -5.871 5.517 1.00 96.88 431 CYS A O 1
ATOM 3395 N N . ALA A 1 432 ? -17.015 -4.030 6.782 1.00 95.81 432 ALA A N 1
ATOM 3396 C CA . ALA A 1 432 ? -16.614 -4.666 8.043 1.00 95.81 432 ALA A CA 1
ATOM 3397 C C . ALA A 1 432 ? -17.588 -5.757 8.519 1.00 95.81 432 ALA A C 1
ATOM 3399 O O . ALA A 1 432 ? -17.174 -6.737 9.151 1.00 95.81 432 ALA A O 1
ATOM 3400 N N . MET A 1 433 ? -18.875 -5.596 8.209 1.00 93.50 433 MET A N 1
ATOM 3401 C CA . MET A 1 433 ? -19.939 -6.517 8.594 1.00 93.50 433 MET A CA 1
ATOM 3402 C C . MET A 1 433 ? -20.223 -7.587 7.532 1.00 93.50 433 MET A C 1
ATOM 3404 O O . MET A 1 433 ? -20.465 -8.738 7.906 1.00 93.50 433 MET A O 1
ATOM 3408 N N . TYR A 1 434 ? -20.201 -7.246 6.240 1.00 94.69 434 TYR A N 1
ATOM 3409 C CA . TYR A 1 434 ? -20.855 -8.030 5.182 1.00 94.69 434 TYR A CA 1
ATOM 3410 C C . TYR A 1 434 ? -19.992 -8.375 3.957 1.00 94.69 434 TYR A C 1
ATOM 3412 O O . TYR A 1 434 ? -20.482 -9.124 3.116 1.00 94.69 434 TYR A O 1
ATOM 3420 N N . ASP A 1 435 ? -18.737 -7.911 3.831 1.00 95.88 435 ASP A N 1
ATOM 3421 C CA . ASP A 1 435 ? -17.903 -8.310 2.678 1.00 95.88 435 ASP A CA 1
ATOM 3422 C C . ASP A 1 435 ? -17.718 -9.839 2.633 1.00 95.88 435 ASP A C 1
ATOM 3424 O O . ASP A 1 435 ? -17.495 -10.488 3.663 1.00 95.88 435 ASP A O 1
ATOM 3428 N N . SER A 1 436 ? -17.802 -10.430 1.441 1.00 94.75 436 SER A N 1
ATOM 3429 C CA . SER A 1 436 ? -17.662 -11.874 1.239 1.00 94.75 436 SER A CA 1
ATOM 3430 C C . SER A 1 436 ? -16.285 -12.403 1.656 1.00 94.75 436 SER A C 1
ATOM 3432 O O . SER A 1 436 ? -16.171 -13.556 2.067 1.00 94.75 436 SER A O 1
ATOM 3434 N N . ASN A 1 437 ? -15.242 -11.569 1.617 1.00 95.62 437 ASN A N 1
ATOM 3435 C CA . ASN A 1 437 ? -13.878 -11.963 1.940 1.00 95.62 437 ASN A CA 1
ATOM 3436 C C . ASN A 1 437 ? -13.469 -11.576 3.372 1.00 95.62 437 ASN A C 1
ATOM 3438 O O . ASN A 1 437 ? -13.356 -10.401 3.718 1.00 95.62 437 ASN A O 1
ATOM 3442 N N . ASP A 1 438 ? -13.129 -12.572 4.190 1.00 92.88 438 ASP A N 1
ATOM 3443 C CA . ASP A 1 438 ? -12.649 -12.411 5.571 1.00 92.88 438 ASP A CA 1
ATOM 3444 C C . ASP A 1 438 ? -11.470 -11.438 5.693 1.00 92.88 438 ASP A C 1
ATOM 3446 O O . ASP A 1 438 ? -11.415 -10.613 6.605 1.00 92.88 438 ASP A O 1
ATOM 3450 N N . GLY A 1 439 ? -10.531 -11.497 4.747 1.00 94.88 439 GLY A N 1
ATOM 3451 C CA . GLY A 1 439 ? -9.363 -10.626 4.711 1.00 94.88 439 GLY A CA 1
ATOM 3452 C C . GLY A 1 439 ? -9.693 -9.166 4.399 1.00 94.88 439 GLY A C 1
ATOM 3453 O O . GLY A 1 439 ? -8.904 -8.304 4.788 1.00 94.88 439 GLY A O 1
ATOM 3454 N N . VAL A 1 440 ? -10.818 -8.902 3.727 1.00 96.94 440 VAL A N 1
ATOM 3455 C CA . VAL A 1 440 ? -11.373 -7.564 3.479 1.00 96.94 440 VAL A CA 1
ATOM 3456 C C . VAL A 1 440 ? -12.173 -7.102 4.703 1.00 96.94 440 VAL A C 1
ATOM 3458 O O . VAL A 1 440 ? -11.902 -6.010 5.203 1.00 96.94 440 VAL A O 1
ATOM 3461 N N . ARG A 1 441 ? -13.054 -7.951 5.266 1.00 95.50 441 ARG A N 1
ATOM 3462 C CA . ARG A 1 441 ? -13.808 -7.652 6.505 1.00 95.50 441 ARG A CA 1
ATOM 3463 C C . ARG A 1 441 ? -12.891 -7.257 7.660 1.00 95.50 441 ARG A C 1
ATOM 3465 O O . ARG A 1 441 ? -13.135 -6.247 8.308 1.00 95.50 441 ARG A O 1
ATOM 3472 N N . MET A 1 442 ? -11.818 -8.011 7.902 1.00 94.06 442 MET A N 1
ATOM 3473 C CA . MET A 1 442 ? -10.863 -7.732 8.984 1.00 94.06 442 MET A CA 1
ATOM 3474 C C . MET A 1 442 ? -10.152 -6.380 8.816 1.00 94.06 442 MET A C 1
ATOM 3476 O O . MET A 1 442 ? -10.028 -5.620 9.774 1.00 94.06 442 MET A O 1
ATOM 3480 N N . GLU A 1 443 ? -9.714 -6.047 7.598 1.00 96.56 443 GLU A N 1
ATOM 3481 C CA . GLU A 1 443 ? -9.087 -4.749 7.314 1.00 96.56 443 GLU A CA 1
ATOM 3482 C C . GLU A 1 443 ? -10.111 -3.605 7.469 1.00 96.56 443 GLU A C 1
ATOM 3484 O O . GLU A 1 443 ? -9.774 -2.540 7.989 1.00 96.56 443 GLU A O 1
ATOM 3489 N N . ALA A 1 444 ? -11.373 -3.840 7.080 1.00 97.19 444 ALA A N 1
ATOM 3490 C CA . ALA A 1 444 ? -12.473 -2.881 7.203 1.00 97.19 444 ALA A CA 1
ATOM 3491 C C . ALA A 1 444 ? -12.847 -2.624 8.659 1.00 97.19 444 ALA A C 1
ATOM 3493 O O . ALA A 1 444 ? -13.037 -1.474 9.042 1.00 97.19 444 ALA A O 1
ATOM 3494 N N . GLN A 1 445 ? -12.879 -3.672 9.484 1.00 96.12 445 GLN A N 1
ATOM 3495 C CA . GLN A 1 445 ? -13.055 -3.553 10.927 1.00 96.12 445 GLN A CA 1
ATOM 3496 C C . GLN A 1 445 ? -11.944 -2.707 11.543 1.00 96.12 445 GLN A C 1
ATOM 3498 O O . GLN A 1 445 ? -12.248 -1.823 12.333 1.00 96.12 445 GLN A O 1
ATOM 3503 N N . GLU A 1 446 ? -10.674 -2.903 11.168 1.00 96.00 446 GLU A N 1
ATOM 3504 C CA . GLU A 1 446 ? -9.592 -2.052 11.677 1.00 96.00 446 GLU A CA 1
ATOM 3505 C C . GLU A 1 446 ? -9.701 -0.591 11.209 1.00 96.00 446 GLU A C 1
ATOM 3507 O O . GLU A 1 446 ? -9.474 0.316 12.014 1.00 96.00 446 GLU A O 1
ATOM 3512 N N . ALA A 1 447 ? -10.043 -0.355 9.937 1.00 96.06 447 ALA A N 1
ATOM 3513 C CA . ALA A 1 447 ? -10.246 0.986 9.386 1.00 96.06 447 ALA A CA 1
ATOM 3514 C C . ALA A 1 447 ? -11.404 1.710 10.090 1.00 96.06 447 ALA A C 1
ATOM 3516 O O . ALA A 1 447 ? -11.233 2.808 10.618 1.00 96.06 447 ALA A O 1
ATOM 3517 N N . PHE A 1 448 ? -12.564 1.055 10.157 1.00 96.56 448 PHE A N 1
ATOM 3518 C CA . PHE A 1 448 ? -13.767 1.576 10.787 1.00 96.56 448 PHE A CA 1
ATOM 3519 C C . PHE A 1 448 ? -13.569 1.802 12.286 1.00 96.56 448 PHE A C 1
ATOM 3521 O O . PHE A 1 448 ? -13.855 2.889 12.774 1.00 96.56 448 PHE A O 1
ATOM 3528 N N . ALA A 1 449 ? -13.023 0.821 13.013 1.00 95.12 449 ALA A N 1
ATOM 3529 C CA . ALA A 1 449 ? -12.723 0.944 14.439 1.00 95.12 449 ALA A CA 1
ATOM 3530 C C . ALA A 1 449 ? -11.805 2.138 14.716 1.00 95.12 449 ALA A C 1
ATOM 3532 O O . ALA A 1 449 ? -12.011 2.858 15.691 1.00 95.12 449 ALA A O 1
ATOM 3533 N N . LYS A 1 450 ? -10.814 2.384 13.847 1.00 93.25 450 LYS A N 1
ATOM 3534 C CA . LYS A 1 450 ? -9.936 3.546 13.974 1.00 93.25 450 LYS A CA 1
ATOM 3535 C C . LYS A 1 450 ? -10.698 4.857 13.763 1.00 93.25 450 LYS A C 1
ATOM 3537 O O . LYS A 1 450 ? -10.581 5.726 14.620 1.00 93.25 450 LYS A O 1
ATOM 3542 N N . CYS A 1 451 ? -11.524 4.987 12.724 1.00 93.50 451 CYS A N 1
ATOM 3543 C CA . CYS A 1 451 ? -12.389 6.163 12.558 1.00 93.50 451 CYS A CA 1
ATOM 3544 C C . CYS A 1 451 ? -13.334 6.356 13.758 1.00 93.50 451 CYS A C 1
ATOM 3546 O O . CYS A 1 451 ? -13.423 7.451 14.307 1.00 93.50 451 CYS A O 1
ATOM 3548 N N . ALA A 1 452 ? -13.964 5.274 14.219 1.00 93.88 452 ALA A N 1
ATOM 3549 C CA . ALA A 1 452 ? -14.907 5.274 15.329 1.00 93.88 452 ALA A CA 1
ATOM 3550 C C . ALA A 1 452 ? -14.295 5.796 16.636 1.00 93.88 452 ALA A C 1
ATOM 3552 O O . ALA A 1 452 ? -14.975 6.517 17.355 1.00 93.88 452 ALA A O 1
ATOM 3553 N N . THR A 1 453 ? -13.012 5.521 16.928 1.00 92.62 453 THR A N 1
ATOM 3554 C CA . THR A 1 453 ? -12.350 6.058 18.140 1.00 92.62 453 THR A CA 1
ATOM 3555 C C . THR A 1 453 ? -12.367 7.585 18.252 1.00 92.62 453 THR A C 1
ATOM 3557 O O . THR A 1 453 ? -12.225 8.109 19.353 1.00 92.62 453 THR A O 1
ATOM 3560 N N . LEU A 1 454 ? -12.551 8.299 17.140 1.00 90.75 454 LEU A N 1
ATOM 3561 C CA . LEU A 1 454 ? -12.421 9.757 17.061 1.00 90.75 454 LEU A CA 1
ATOM 3562 C C . LEU A 1 454 ? -13.765 10.468 16.846 1.00 90.75 454 LEU A C 1
ATOM 3564 O O . LEU A 1 454 ? -13.812 11.695 16.808 1.00 90.75 454 LEU A O 1
ATOM 3568 N N . ILE A 1 455 ? -14.855 9.704 16.767 1.00 92.06 455 ILE A N 1
ATOM 3569 C CA . ILE A 1 455 ? -16.230 10.204 16.712 1.00 92.06 455 ILE A CA 1
ATOM 3570 C C . ILE A 1 455 ? -16.799 10.160 18.132 1.00 92.06 455 ILE A C 1
ATOM 3572 O O . ILE A 1 455 ? -16.643 9.163 18.833 1.00 92.06 455 ILE A O 1
ATOM 3576 N N . ARG A 1 456 ? -17.431 11.241 18.591 1.00 92.00 456 ARG A N 1
ATOM 3577 C CA . ARG A 1 456 ? -17.946 11.371 19.966 1.00 92.00 456 ARG A CA 1
ATOM 3578 C C . ARG A 1 456 ? -19.308 12.042 19.971 1.00 92.00 456 ARG A C 1
ATOM 3580 O O . ARG A 1 456 ? -19.628 12.789 19.054 1.00 92.00 456 ARG A O 1
ATOM 3587 N N . SER A 1 457 ? -20.097 11.831 21.015 1.00 92.75 457 SER A N 1
ATOM 3588 C CA . SER A 1 457 ? -21.311 12.614 21.249 1.00 92.75 457 SER A CA 1
ATOM 3589 C C . SER A 1 457 ? -20.963 14.110 21.421 1.00 92.75 457 SER A C 1
ATOM 3591 O O . SER A 1 457 ? -20.004 14.408 22.133 1.00 92.75 457 SER A O 1
ATOM 3593 N N . PRO A 1 458 ? -21.686 15.073 20.810 1.00 93.56 458 PRO A N 1
ATOM 3594 C CA . PRO A 1 458 ? -22.909 14.936 20.018 1.00 93.56 458 PRO A CA 1
ATOM 3595 C C . PRO A 1 458 ? -22.674 15.047 18.492 1.00 93.56 458 PRO A C 1
ATOM 3597 O O . PRO A 1 458 ? -23.483 15.652 17.792 1.00 93.56 458 PRO A O 1
ATOM 3600 N N . MET A 1 459 ? -21.568 14.518 17.951 1.00 92.81 459 MET A N 1
ATOM 3601 C CA . MET A 1 459 ? -21.346 14.482 16.497 1.00 92.81 459 MET A CA 1
ATOM 3602 C C . MET A 1 459 ? -22.461 13.699 15.792 1.00 92.81 459 MET A C 1
ATOM 3604 O O . MET A 1 459 ? -22.899 12.656 16.274 1.00 92.81 459 MET A O 1
ATOM 3608 N N . GLU A 1 460 ? -22.878 14.166 14.617 1.00 92.88 460 GLU A N 1
ATOM 3609 C CA . GLU A 1 460 ? -23.982 13.590 13.835 1.00 92.88 460 GLU A CA 1
ATOM 3610 C C . GLU A 1 460 ? -23.767 12.096 13.511 1.00 92.88 460 GLU A C 1
ATOM 3612 O O . GLU A 1 460 ? -24.692 11.291 13.592 1.00 92.88 460 GLU A O 1
ATOM 3617 N N . GLN A 1 461 ? -22.518 11.704 13.238 1.00 93.69 461 GLN A N 1
ATOM 3618 C CA . GLN A 1 461 ? -22.095 10.328 12.948 1.00 93.69 461 GLN A CA 1
ATOM 3619 C C . GLN A 1 461 ? -22.222 9.376 14.153 1.00 93.69 461 GLN A C 1
ATOM 3621 O O . GLN A 1 461 ? -22.140 8.159 13.996 1.00 93.69 461 GLN A O 1
ATOM 3626 N N . TYR A 1 462 ? -22.325 9.896 15.379 1.00 95.25 462 TYR A N 1
ATOM 3627 C CA . TYR A 1 462 ? -22.043 9.119 16.587 1.00 95.25 462 TYR A CA 1
ATOM 3628 C C . TYR A 1 462 ? -22.997 7.933 16.793 1.00 95.25 462 TYR A C 1
ATOM 3630 O O . TYR A 1 462 ? -22.551 6.846 17.164 1.00 95.25 462 TYR A O 1
ATOM 3638 N N . GLN A 1 463 ? -24.295 8.103 16.515 1.00 96.00 463 GLN A N 1
ATOM 3639 C CA . GLN A 1 463 ? -25.264 7.017 16.706 1.00 96.00 463 GLN A CA 1
ATOM 3640 C C . GLN A 1 463 ? -25.065 5.881 15.699 1.00 96.00 463 GLN A C 1
ATOM 3642 O O . GLN A 1 463 ? -24.942 4.739 16.130 1.00 96.00 463 GLN A O 1
ATOM 3647 N N . SER A 1 464 ? -24.920 6.182 14.403 1.00 96.00 464 SER A N 1
ATOM 3648 C CA . SER A 1 464 ? -24.704 5.159 13.366 1.00 96.00 464 SER A CA 1
ATOM 3649 C C . SER A 1 464 ? -23.377 4.415 13.549 1.00 96.00 464 SER A C 1
ATOM 3651 O O . SER A 1 464 ? -23.280 3.212 13.294 1.00 96.00 464 SER A O 1
ATOM 3653 N N . VAL A 1 465 ? -22.355 5.098 14.072 1.00 96.31 465 VAL A N 1
ATOM 3654 C CA . VAL A 1 465 ? -21.083 4.473 14.451 1.00 96.31 465 VAL A CA 1
ATOM 3655 C C . VAL A 1 465 ? -21.257 3.506 15.618 1.00 96.31 465 VAL A C 1
ATOM 3657 O O . VAL A 1 465 ? -20.720 2.396 15.592 1.00 96.31 465 VAL A O 1
ATOM 3660 N N . LEU A 1 466 ? -22.030 3.900 16.629 1.00 97.25 466 LEU A N 1
ATOM 3661 C CA . LEU A 1 466 ? -22.307 3.063 17.788 1.00 97.25 466 LEU A CA 1
ATOM 3662 C C . LEU A 1 466 ? -23.246 1.888 17.450 1.00 97.25 466 LEU A C 1
ATOM 3664 O O . LEU A 1 466 ? -23.057 0.799 17.994 1.00 97.25 466 LEU A O 1
ATOM 3668 N N . ASP A 1 467 ? -24.182 2.057 16.510 1.00 97.44 467 ASP A N 1
ATOM 3669 C CA . ASP A 1 467 ? -24.987 0.976 15.918 1.00 97.44 467 ASP A CA 1
ATOM 3670 C C . ASP A 1 467 ? -24.085 -0.072 15.256 1.00 97.44 467 ASP A C 1
ATOM 3672 O O . ASP A 1 467 ? -24.145 -1.257 15.591 1.00 97.44 467 ASP A O 1
ATOM 3676 N N . ALA A 1 468 ? -23.172 0.366 14.385 1.00 97.31 468 ALA A N 1
ATOM 3677 C CA . ALA A 1 468 ? -22.230 -0.513 13.702 1.00 97.31 468 ALA A CA 1
ATOM 3678 C C . ALA A 1 468 ? -21.294 -1.256 14.676 1.00 97.31 468 ALA A C 1
ATOM 3680 O O . ALA A 1 468 ? -21.095 -2.465 14.534 1.00 97.31 468 ALA A O 1
ATOM 3681 N N . LEU A 1 469 ? -20.746 -0.577 15.696 1.00 97.31 469 LEU A N 1
ATOM 3682 C CA . LEU A 1 469 ? -19.937 -1.230 16.739 1.00 97.31 469 LEU A CA 1
ATOM 3683 C C . LEU A 1 469 ? -20.756 -2.230 17.572 1.00 97.31 469 LEU A C 1
ATOM 3685 O O . LEU A 1 469 ? -20.239 -3.291 17.930 1.00 97.31 469 LEU A O 1
ATOM 3689 N N . THR A 1 470 ? -22.028 -1.928 17.852 1.00 97.31 470 THR A N 1
ATOM 3690 C CA . THR A 1 470 ? -22.952 -2.844 18.544 1.00 97.31 470 THR A CA 1
ATOM 3691 C C . THR A 1 470 ? -23.167 -4.108 17.714 1.00 97.31 470 THR A C 1
ATOM 3693 O O . THR A 1 470 ? -22.906 -5.212 18.194 1.00 97.31 470 THR A O 1
ATOM 3696 N N . HIS A 1 471 ? -23.527 -3.965 16.437 1.00 95.38 471 HIS A N 1
ATOM 3697 C CA . HIS A 1 471 ? -23.767 -5.105 15.555 1.00 95.38 471 HIS A CA 1
ATOM 3698 C C . HIS A 1 471 ? -22.496 -5.942 15.308 1.00 95.38 471 HIS A C 1
ATOM 3700 O O . HIS A 1 471 ? -22.546 -7.173 15.348 1.00 95.38 471 HIS A O 1
ATOM 3706 N N . MET A 1 472 ? -21.326 -5.307 15.152 1.00 95.12 472 MET A N 1
ATOM 3707 C CA . MET A 1 472 ? -20.041 -6.019 15.085 1.00 95.12 472 MET A CA 1
ATOM 3708 C C . MET A 1 472 ? -19.737 -6.800 16.370 1.00 95.12 472 MET A C 1
ATOM 3710 O O . MET A 1 472 ? -19.295 -7.947 16.289 1.00 95.12 472 MET A O 1
ATOM 3714 N N . THR A 1 473 ? -20.021 -6.236 17.547 1.00 95.25 473 THR A N 1
ATOM 3715 C CA . THR A 1 473 ? -19.860 -6.922 18.844 1.00 95.25 473 THR A CA 1
ATOM 3716 C C . THR A 1 473 ? -20.726 -8.176 18.913 1.00 95.25 473 THR A C 1
ATOM 3718 O O . THR A 1 473 ? -20.219 -9.257 19.215 1.00 95.25 473 THR A O 1
ATOM 3721 N N . VAL A 1 474 ? -22.010 -8.058 18.557 1.00 92.75 474 VAL A N 1
ATOM 3722 C CA . VAL A 1 474 ? -22.952 -9.187 18.531 1.00 92.75 474 VAL A CA 1
ATOM 3723 C C . VAL A 1 474 ? -22.496 -10.260 17.532 1.00 92.75 474 VAL A C 1
ATOM 3725 O O . VAL A 1 474 ? -22.431 -11.440 17.875 1.00 92.75 474 VAL A O 1
ATOM 3728 N N . LYS A 1 475 ? -22.089 -9.872 16.315 1.00 89.56 475 LYS A N 1
ATOM 3729 C CA . LYS A 1 475 ? -21.651 -10.816 15.272 1.00 89.56 475 LYS A CA 1
ATOM 3730 C C . LYS A 1 475 ? -20.342 -11.542 15.612 1.00 89.56 475 LYS A C 1
ATOM 3732 O O . LYS A 1 475 ? -20.184 -12.710 15.247 1.00 89.56 475 LYS A O 1
ATOM 3737 N N . THR A 1 476 ? -19.429 -10.888 16.335 1.00 85.44 476 THR A N 1
ATOM 3738 C CA . THR A 1 476 ? -18.127 -11.452 16.749 1.00 85.44 476 THR A CA 1
ATOM 3739 C C . THR A 1 476 ? -18.277 -12.733 17.570 1.00 85.44 476 THR A C 1
ATOM 3741 O O . THR A 1 476 ? -17.467 -13.645 17.437 1.00 85.44 476 THR A O 1
ATOM 3744 N N . ILE A 1 477 ? -19.346 -12.838 18.364 1.00 82.12 477 ILE A N 1
ATOM 3745 C CA . ILE A 1 477 ? -19.629 -13.995 19.228 1.00 82.12 477 ILE A CA 1
ATOM 3746 C C . ILE A 1 477 ? -19.917 -15.266 18.416 1.00 82.12 477 ILE A C 1
ATOM 3748 O O . ILE A 1 477 ? -19.654 -16.368 18.892 1.00 82.12 477 ILE A O 1
ATOM 3752 N N . HIS A 1 478 ? -20.457 -15.127 17.202 1.00 76.50 478 HIS A N 1
ATOM 3753 C CA . HIS A 1 478 ? -21.018 -16.255 16.462 1.00 76.50 478 HIS A CA 1
ATOM 3754 C C . HIS A 1 478 ? -20.105 -16.834 15.374 1.00 76.50 478 HIS A C 1
ATOM 3756 O O . HIS A 1 478 ? -20.199 -18.030 15.126 1.00 76.50 478 HIS A O 1
ATOM 3762 N N . ASN A 1 479 ? -19.274 -16.027 14.695 1.00 67.75 479 ASN A N 1
ATOM 3763 C CA . ASN A 1 479 ? -18.683 -16.438 13.404 1.00 67.75 479 ASN A CA 1
ATOM 3764 C C . ASN A 1 479 ? -17.342 -15.759 13.015 1.00 67.75 479 ASN A C 1
ATOM 3766 O O . ASN A 1 479 ? -17.084 -15.595 11.822 1.00 67.75 479 ASN A O 1
ATOM 3770 N N . ILE A 1 480 ? -16.494 -15.299 13.951 1.00 62.41 480 ILE A N 1
ATOM 3771 C CA . ILE A 1 480 ? -15.295 -14.502 13.583 1.00 62.41 480 ILE A CA 1
ATOM 3772 C C . ILE A 1 480 ? -14.009 -14.950 14.320 1.00 62.41 480 ILE A C 1
ATOM 3774 O O . ILE A 1 480 ? -14.076 -15.255 15.511 1.00 62.41 480 ILE A O 1
ATOM 3778 N N . PRO A 1 481 ? -12.825 -14.987 13.660 1.00 73.56 481 PRO A N 1
ATOM 3779 C CA . PRO A 1 481 ? -11.533 -15.190 14.329 1.00 73.56 481 PRO A CA 1
ATOM 3780 C C . PRO A 1 481 ? -11.261 -14.185 15.461 1.00 73.56 481 PRO A C 1
ATOM 3782 O O . PRO A 1 481 ? -11.601 -13.005 15.369 1.00 73.56 481 PRO A O 1
ATOM 3785 N N . SER A 1 482 ? -10.558 -14.645 16.504 1.00 74.81 482 SER A N 1
ATOM 3786 C CA . SER A 1 482 ? -10.336 -13.918 17.768 1.00 74.81 482 SER A CA 1
ATOM 3787 C C . SER A 1 482 ? -9.700 -12.527 17.622 1.00 74.81 482 SER A C 1
ATOM 3789 O O . SER A 1 482 ? -9.909 -11.676 18.483 1.00 74.81 482 SER A O 1
ATOM 3791 N N . SER A 1 483 ? -8.966 -12.266 16.535 1.00 79.88 483 SER A N 1
ATOM 3792 C CA . SER A 1 483 ? -8.379 -10.952 16.233 1.00 79.88 483 SER A CA 1
ATOM 3793 C C . SER A 1 483 ? -9.421 -9.858 15.964 1.00 79.88 483 SER A C 1
ATOM 3795 O O . SER A 1 483 ? -9.132 -8.683 16.171 1.00 79.88 483 SER A O 1
ATOM 3797 N N . SER A 1 484 ? -10.639 -10.213 15.544 1.00 85.88 484 SER A N 1
ATOM 3798 C CA . SER A 1 484 ? -11.736 -9.253 15.348 1.00 85.88 484 SER A CA 1
ATOM 3799 C C . SER A 1 484 ? -12.220 -8.665 16.675 1.00 85.88 484 SER A C 1
ATOM 3801 O O . SER A 1 484 ? -12.380 -7.448 16.804 1.00 85.88 484 SER A O 1
ATOM 3803 N N . ALA A 1 485 ? -12.348 -9.516 17.700 1.00 92.25 485 ALA A N 1
ATOM 3804 C CA . ALA A 1 485 ? -12.740 -9.095 19.041 1.00 92.25 485 ALA A CA 1
ATOM 3805 C C . ALA A 1 485 ? -11.771 -8.045 19.606 1.00 92.25 485 ALA A C 1
ATOM 3807 O O . ALA A 1 485 ? -12.216 -7.048 20.175 1.00 92.25 485 ALA A O 1
ATOM 3808 N N . ASP A 1 486 ? -10.461 -8.212 19.400 1.00 94.88 486 ASP A N 1
ATOM 3809 C CA . ASP A 1 486 ? -9.436 -7.257 19.849 1.00 94.88 486 ASP A CA 1
ATOM 3810 C C . ASP A 1 486 ? -9.595 -5.870 19.204 1.00 94.88 486 ASP A C 1
ATOM 3812 O O . ASP A 1 486 ? -9.316 -4.848 19.834 1.00 94.88 486 ASP A O 1
ATOM 3816 N N . VAL A 1 487 ? -10.044 -5.816 17.947 1.00 95.06 487 VAL A N 1
ATOM 3817 C CA . VAL A 1 487 ? -10.247 -4.569 17.197 1.00 95.06 487 VAL A CA 1
ATOM 3818 C C . VAL A 1 487 ? -11.501 -3.838 17.678 1.00 95.06 487 VAL A C 1
ATOM 3820 O O . VAL A 1 487 ? -11.419 -2.657 18.021 1.00 95.06 487 VAL A O 1
ATOM 3823 N N . VAL A 1 488 ? -12.636 -4.539 17.755 1.00 95.81 488 VAL A N 1
ATOM 3824 C CA . VAL A 1 488 ? -13.932 -3.949 18.137 1.00 95.81 488 VAL A CA 1
ATOM 3825 C C . VAL A 1 488 ? -13.939 -3.531 19.612 1.00 95.81 488 VAL A C 1
ATOM 3827 O O . VAL A 1 488 ? -14.300 -2.398 19.933 1.00 95.81 488 VAL A O 1
ATOM 3830 N N . THR A 1 489 ? -13.458 -4.389 20.521 1.00 97.19 489 THR A N 1
ATOM 3831 C CA . THR A 1 489 ? -13.408 -4.075 21.965 1.00 97.19 489 THR A CA 1
ATOM 3832 C C . THR A 1 489 ? -12.458 -2.922 22.285 1.00 97.19 489 THR A C 1
ATOM 3834 O O . THR A 1 489 ? -12.749 -2.120 23.170 1.00 97.19 489 THR A O 1
ATOM 3837 N N . ARG A 1 490 ? -11.348 -2.779 21.548 1.00 96.94 490 ARG A N 1
ATOM 3838 C CA . ARG A 1 490 ? -10.434 -1.634 21.677 1.00 96.94 490 ARG A CA 1
ATOM 3839 C C . ARG A 1 490 ? -11.103 -0.316 21.285 1.00 96.94 490 ARG A C 1
ATOM 3841 O O . ARG A 1 490 ? -10.890 0.677 21.974 1.00 96.94 490 ARG A O 1
ATOM 3848 N N . ALA A 1 491 ? -11.910 -0.300 20.222 1.00 96.88 491 ALA A N 1
ATOM 3849 C CA . ALA A 1 491 ? -12.666 0.896 19.849 1.00 96.88 491 ALA A CA 1
ATOM 3850 C C . ALA A 1 491 ? -13.743 1.239 20.885 1.00 96.88 491 ALA A C 1
ATOM 3852 O O . ALA A 1 491 ? -13.860 2.395 21.278 1.00 96.88 491 ALA A O 1
ATOM 3853 N N . LEU A 1 492 ? -14.475 0.239 21.384 1.00 98.25 492 LEU A N 1
ATOM 3854 C CA . LEU A 1 492 ? -15.488 0.430 22.427 1.00 98.25 492 LEU A CA 1
ATOM 3855 C C . LEU A 1 492 ? -14.901 0.927 23.751 1.00 98.25 492 LEU A C 1
ATOM 3857 O O . LEU A 1 492 ? -15.487 1.801 24.384 1.00 98.25 492 LEU A O 1
ATOM 3861 N N . ARG A 1 493 ? -13.719 0.442 24.136 1.00 97.94 493 ARG A N 1
ATOM 3862 C CA . ARG A 1 493 ? -12.980 0.959 25.291 1.00 97.94 493 ARG A CA 1
ATOM 3863 C C . ARG A 1 493 ? -12.654 2.443 25.132 1.00 97.94 493 ARG A C 1
ATOM 3865 O O . ARG A 1 493 ? -12.928 3.222 26.039 1.00 97.94 493 ARG A O 1
ATOM 3872 N N . GLU A 1 494 ? -12.085 2.836 23.992 1.00 96.75 494 GLU A N 1
ATOM 3873 C CA . GLU A 1 494 ? -11.759 4.244 23.729 1.00 96.75 494 GLU A CA 1
ATOM 3874 C C . GLU A 1 494 ? -13.026 5.110 23.754 1.00 96.75 494 GLU A C 1
ATOM 3876 O O . GLU A 1 494 ? -13.058 6.151 24.405 1.00 96.75 494 GLU A O 1
ATOM 3881 N N . GLN A 1 495 ? -14.112 4.622 23.146 1.00 97.50 495 GLN A N 1
ATOM 3882 C CA . GLN A 1 495 ? -15.415 5.280 23.169 1.00 97.50 495 GLN A CA 1
ATOM 3883 C C . GLN A 1 495 ? -15.966 5.465 24.588 1.00 97.50 495 GLN A C 1
ATOM 3885 O O . GLN A 1 495 ? -16.412 6.566 24.898 1.00 97.50 495 GLN A O 1
ATOM 3890 N N . ALA A 1 496 ? -15.899 4.452 25.457 1.00 98.06 496 ALA A N 1
ATOM 3891 C CA . ALA A 1 496 ? -16.368 4.545 26.844 1.00 98.06 496 ALA A CA 1
ATOM 3892 C C . ALA A 1 496 ? -15.489 5.454 27.724 1.00 98.06 496 ALA A C 1
ATOM 3894 O O . ALA A 1 496 ? -15.980 6.046 28.693 1.00 98.06 496 ALA A O 1
ATOM 3895 N N . SER A 1 497 ? -14.204 5.607 27.382 1.00 97.19 497 SER A N 1
ATOM 3896 C CA . SER A 1 497 ? -13.285 6.488 28.110 1.00 97.19 497 SER A CA 1
ATOM 3897 C C . SER A 1 497 ? -13.784 7.942 28.144 1.00 97.19 497 SER A C 1
ATOM 3899 O O . SER A 1 497 ? -13.631 8.623 29.163 1.00 97.19 497 SER A O 1
ATOM 3901 N N . HIS A 1 498 ? -14.469 8.387 27.085 1.00 96.62 498 HIS A N 1
ATOM 3902 C CA . HIS A 1 498 ? -15.054 9.720 26.942 1.00 96.62 498 HIS A CA 1
ATOM 3903 C C . HIS A 1 498 ? -16.387 9.845 27.712 1.00 96.62 498 HIS A C 1
ATOM 3905 O O . HIS A 1 498 ? -17.332 9.115 27.399 1.00 96.62 498 HIS A O 1
ATOM 3911 N N . PRO A 1 499 ? -16.503 10.738 28.721 1.00 97.25 499 PRO A N 1
ATOM 3912 C CA . PRO A 1 499 ? -17.721 10.904 29.523 1.00 97.25 499 PRO A CA 1
ATOM 3913 C C . PRO A 1 499 ? -19.011 11.069 28.708 1.00 97.25 499 PRO A C 1
ATOM 3915 O O . PRO A 1 499 ? -20.007 10.414 29.005 1.00 97.25 499 PRO A O 1
ATOM 3918 N N . GLU A 1 500 ? -18.966 11.883 27.655 1.00 96.75 500 GLU A N 1
ATOM 3919 C CA . GLU A 1 500 ? -20.070 12.224 26.752 1.00 96.75 500 GLU A CA 1
ATOM 3920 C C . GLU A 1 500 ? -20.704 11.014 26.039 1.00 96.75 500 GLU A C 1
ATOM 3922 O O . GLU A 1 500 ? -21.877 11.049 25.658 1.00 96.75 500 GLU A O 1
ATOM 3927 N N . ASN A 1 501 ? -19.950 9.922 25.897 1.00 97.69 501 ASN A N 1
ATOM 3928 C CA . ASN A 1 501 ? -20.380 8.703 25.218 1.00 97.69 501 ASN A CA 1
ATOM 3929 C C . ASN A 1 501 ? -21.035 7.686 26.173 1.00 97.69 501 ASN A C 1
ATOM 3931 O O . ASN A 1 501 ? -21.863 6.873 25.748 1.00 97.69 501 ASN A O 1
ATOM 3935 N N . ARG A 1 502 ? -20.681 7.712 27.467 1.00 97.75 502 ARG A N 1
ATOM 3936 C CA . ARG A 1 502 ? -21.003 6.638 28.430 1.00 97.75 502 ARG A CA 1
ATOM 3937 C C . ARG A 1 502 ? -22.496 6.386 28.564 1.00 97.75 502 ARG A C 1
ATOM 3939 O O . ARG A 1 502 ? -22.907 5.229 28.591 1.00 97.75 502 ARG A O 1
ATOM 3946 N N . LEU A 1 503 ? -23.302 7.444 28.606 1.00 95.75 503 LEU A N 1
ATOM 3947 C CA . LEU A 1 503 ? -24.757 7.348 28.720 1.00 95.75 503 LEU A CA 1
ATOM 3948 C C . LEU A 1 503 ? -25.398 6.683 27.490 1.00 95.75 503 LEU A C 1
ATOM 3950 O O . LEU A 1 503 ? -26.325 5.886 27.619 1.00 95.75 503 LEU A O 1
ATOM 3954 N N . CYS A 1 504 ? -24.911 6.989 26.284 1.00 96.19 504 CYS A N 1
ATOM 3955 C CA . CYS A 1 504 ? -25.450 6.414 25.049 1.00 96.19 504 CYS A CA 1
ATOM 3956 C C . CYS A 1 504 ? -25.063 4.940 24.892 1.00 96.19 504 CYS A C 1
ATOM 3958 O O . CYS A 1 504 ? -25.884 4.126 24.474 1.00 96.19 504 CYS A O 1
ATOM 3960 N N . MET A 1 505 ? -23.835 4.585 25.275 1.00 97.94 505 MET A N 1
ATOM 3961 C CA . MET A 1 505 ? -23.368 3.198 25.298 1.00 97.94 505 MET A CA 1
ATOM 3962 C C . MET A 1 505 ? -24.094 2.366 26.365 1.00 97.94 505 MET A C 1
ATOM 3964 O O . MET A 1 505 ? -24.550 1.263 26.077 1.00 97.94 505 MET A O 1
ATOM 3968 N N . GLY A 1 506 ? -24.259 2.904 27.578 1.00 96.38 506 GLY A N 1
ATOM 3969 C CA . GLY A 1 506 ? -24.893 2.218 28.710 1.00 96.38 506 GLY A CA 1
ATOM 3970 C C . GLY A 1 506 ? -26.403 1.966 28.568 1.00 96.38 506 GLY A C 1
ATOM 3971 O O . GLY A 1 506 ? -26.961 1.119 29.268 1.00 96.38 506 GLY A O 1
ATOM 3972 N N . ARG A 1 507 ? -27.060 2.649 27.622 1.00 95.81 507 ARG A N 1
ATOM 3973 C CA . ARG A 1 507 ? -28.468 2.426 27.247 1.00 95.81 507 ARG A CA 1
ATOM 3974 C C . ARG A 1 507 ? -28.673 1.321 26.202 1.00 95.81 507 ARG A C 1
ATOM 3976 O O . ARG A 1 507 ? -29.814 0.957 25.936 1.00 95.81 507 ARG A O 1
ATOM 3983 N N . ARG A 1 508 ? -27.607 0.790 25.593 1.00 96.50 508 ARG A N 1
ATOM 3984 C CA . ARG A 1 508 ? -27.687 -0.221 24.525 1.00 96.50 508 ARG A CA 1
ATOM 3985 C C . ARG A 1 508 ? -27.519 -1.627 25.096 1.00 96.50 508 ARG A C 1
ATOM 3987 O O . ARG A 1 508 ? -26.412 -2.156 25.131 1.00 96.50 508 ARG A O 1
ATOM 3994 N N . THR A 1 509 ? -28.622 -2.245 25.513 1.00 96.12 509 THR A N 1
ATOM 3995 C CA . THR A 1 509 ? -28.635 -3.590 26.120 1.00 96.12 509 THR A CA 1
ATOM 3996 C C . THR A 1 509 ? -27.863 -4.624 25.291 1.00 96.12 509 THR A C 1
ATOM 3998 O O . THR A 1 509 ? -27.005 -5.317 25.829 1.00 96.12 509 THR A O 1
ATOM 4001 N N . GLU A 1 510 ? -28.074 -4.663 23.970 1.00 96.44 510 GLU A N 1
ATOM 4002 C CA . GLU A 1 510 ? -27.388 -5.596 23.059 1.00 96.44 510 GLU A CA 1
ATOM 4003 C C . GLU A 1 510 ? -25.860 -5.444 23.062 1.00 96.44 510 GLU A C 1
ATOM 4005 O O . GLU A 1 510 ? -25.135 -6.440 23.023 1.00 96.44 510 GLU A O 1
ATOM 4010 N N . LEU A 1 511 ? -25.358 -4.207 23.148 1.00 97.44 511 LEU A N 1
ATOM 4011 C CA . LEU A 1 511 ? -23.925 -3.918 23.218 1.00 97.44 511 LEU A CA 1
ATOM 4012 C C . LEU A 1 511 ? -23.329 -4.476 24.512 1.00 97.44 511 LEU A C 1
ATOM 4014 O O . LEU A 1 511 ? -22.283 -5.123 24.498 1.00 97.44 511 LEU A O 1
ATOM 4018 N N . ILE A 1 512 ? -24.006 -4.232 25.630 1.00 97.56 512 ILE A N 1
ATOM 4019 C CA . ILE A 1 512 ? -23.541 -4.591 26.970 1.00 97.56 512 ILE A CA 1
ATOM 4020 C C . ILE A 1 512 ? -23.597 -6.112 27.171 1.00 97.56 512 ILE A C 1
ATOM 4022 O O . ILE A 1 512 ? -22.635 -6.710 27.657 1.00 97.56 512 ILE A O 1
ATOM 4026 N N . GLU A 1 513 ? -24.671 -6.767 26.726 1.00 96.56 513 GLU A N 1
ATOM 4027 C CA . GLU A 1 513 ? -24.756 -8.229 26.693 1.00 96.56 513 GLU A CA 1
ATOM 4028 C C . GLU A 1 513 ? -23.738 -8.850 25.731 1.00 96.56 513 GLU A C 1
ATOM 4030 O O . GLU A 1 513 ? -23.162 -9.897 26.032 1.00 96.56 513 GLU A O 1
ATOM 4035 N N . GLY A 1 514 ? -23.497 -8.218 24.578 1.00 96.56 514 GLY A N 1
ATOM 4036 C CA . GLY A 1 514 ? -22.479 -8.646 23.624 1.00 96.56 514 GLY A CA 1
ATOM 4037 C C . GLY A 1 514 ? -21.076 -8.610 24.235 1.00 96.56 514 GLY A C 1
ATOM 4038 O O . GLY A 1 514 ? -20.335 -9.590 24.162 1.00 96.56 514 GLY A O 1
ATOM 4039 N N . LEU A 1 515 ? -20.741 -7.521 24.931 1.00 97.62 515 LEU A N 1
ATOM 4040 C CA . LEU A 1 515 ? -19.506 -7.389 25.705 1.00 97.62 515 LEU A CA 1
ATOM 4041 C C . LEU A 1 515 ? -19.395 -8.475 26.792 1.00 97.62 515 LEU A C 1
ATOM 4043 O O . LEU A 1 515 ? -18.349 -9.114 26.910 1.00 97.62 515 LEU A O 1
ATOM 4047 N N . ALA A 1 516 ? -20.472 -8.758 27.535 1.00 97.50 516 ALA A N 1
ATOM 4048 C CA . ALA A 1 516 ? -20.485 -9.816 28.550 1.00 97.50 516 ALA A CA 1
ATOM 4049 C C . ALA A 1 516 ? -20.233 -11.211 27.938 1.00 97.50 516 ALA A C 1
ATOM 4051 O O . ALA A 1 516 ? -19.406 -11.970 28.445 1.00 97.50 516 ALA A O 1
ATOM 4052 N N . LYS A 1 517 ? -20.857 -11.521 26.793 1.00 96.44 517 LYS A N 1
ATOM 4053 C CA . LYS A 1 517 ? -20.625 -12.766 26.034 1.00 96.44 517 LYS A CA 1
ATOM 4054 C C . LYS A 1 517 ? -19.174 -12.880 25.538 1.00 96.44 517 LYS A C 1
ATOM 4056 O O . LYS A 1 517 ? -18.583 -13.955 25.639 1.00 96.44 517 LYS A O 1
ATOM 4061 N N . ILE A 1 518 ? -18.566 -11.784 25.070 1.00 95.88 518 ILE A N 1
ATOM 4062 C CA . ILE A 1 518 ? -17.139 -11.741 24.698 1.00 95.88 518 ILE A CA 1
ATOM 4063 C C . ILE A 1 518 ? -16.242 -12.035 25.912 1.00 95.88 518 ILE A C 1
ATOM 4065 O O . ILE A 1 518 ? -15.293 -12.812 25.784 1.00 95.88 518 ILE A O 1
ATOM 4069 N N . LEU A 1 519 ? -16.551 -11.469 27.085 1.00 96.31 519 LEU A N 1
ATOM 4070 C CA . LEU A 1 519 ? -15.793 -11.672 28.325 1.00 96.31 519 LEU A CA 1
ATOM 4071 C C . LEU A 1 519 ? -15.851 -13.127 28.824 1.00 96.31 519 LEU A C 1
ATOM 4073 O O . LEU A 1 519 ? -14.812 -13.706 29.157 1.00 96.31 519 LEU A O 1
ATOM 4077 N N . SER A 1 520 ? -17.044 -13.729 28.829 1.00 95.38 520 SER A N 1
ATOM 4078 C CA . SER A 1 520 ? -17.265 -15.123 29.240 1.00 95.38 520 SER A CA 1
ATOM 4079 C C . SER A 1 520 ? -16.764 -16.164 28.234 1.00 95.38 520 SER A C 1
ATOM 4081 O O . SER A 1 520 ? -16.544 -17.312 28.611 1.00 95.38 520 SER A O 1
ATOM 4083 N N . SER A 1 521 ? -16.573 -15.807 26.961 1.00 93.69 521 SER A N 1
ATOM 4084 C CA . SER A 1 521 ? -16.134 -16.765 25.941 1.00 93.69 521 SER A CA 1
ATOM 4085 C C . SER A 1 521 ? -14.699 -17.260 26.171 1.00 93.69 521 SER A C 1
ATOM 4087 O O . SER A 1 521 ? -13.787 -16.491 26.485 1.00 93.69 521 SER A O 1
ATOM 4089 N N . ALA A 1 522 ? -14.482 -18.561 25.966 1.00 90.88 522 ALA A N 1
ATOM 4090 C CA . ALA A 1 522 ? -13.167 -19.199 26.028 1.00 90.88 522 ALA A CA 1
ATOM 4091 C C . ALA A 1 522 ? -12.318 -18.994 24.753 1.00 90.88 522 ALA A C 1
ATOM 4093 O O . ALA A 1 522 ? -11.104 -19.174 24.803 1.00 90.88 522 ALA A O 1
ATOM 4094 N N . SER A 1 523 ? -12.927 -18.618 23.619 1.00 90.19 523 SER A N 1
ATOM 4095 C CA . SER A 1 523 ? -12.226 -18.376 22.341 1.00 90.19 523 SER A CA 1
ATOM 4096 C C . SER A 1 523 ? -11.755 -16.926 22.156 1.00 90.19 523 SER A C 1
ATOM 4098 O O . SER A 1 523 ? -10.970 -16.631 21.248 1.00 90.19 523 SER A O 1
ATOM 4100 N N . THR A 1 524 ? -12.223 -16.015 23.012 1.00 91.81 524 THR A N 1
ATOM 4101 C CA . THR A 1 524 ? -11.823 -14.604 23.034 1.00 91.81 524 THR A CA 1
ATOM 4102 C C . THR A 1 524 ? -10.387 -14.447 23.535 1.00 91.81 524 THR A C 1
ATOM 4104 O O . THR A 1 524 ? -9.997 -15.044 24.539 1.00 91.81 524 THR A O 1
ATOM 4107 N N . SER A 1 525 ? -9.611 -13.581 22.879 1.00 92.31 525 SER A N 1
ATOM 4108 C CA . SER A 1 525 ? -8.260 -13.221 23.320 1.00 92.31 525 SER A CA 1
ATOM 4109 C C . SER A 1 525 ? -8.263 -12.523 24.692 1.00 92.31 525 SER A C 1
ATOM 4111 O O . SER A 1 525 ? -9.181 -11.780 25.044 1.00 92.31 525 SER A O 1
ATOM 4113 N N . GLN A 1 526 ? -7.183 -12.697 25.455 1.00 91.38 526 GLN A N 1
ATOM 4114 C CA . GLN A 1 526 ? -6.986 -12.001 26.728 1.00 91.38 526 GLN A CA 1
ATOM 4115 C C . GLN A 1 526 ? -7.004 -10.465 26.573 1.00 91.38 526 GLN A C 1
ATOM 4117 O O . GLN A 1 526 ? -7.497 -9.770 27.459 1.00 91.38 526 GLN A O 1
ATOM 4122 N N . LEU A 1 527 ? -6.530 -9.928 25.440 1.00 93.31 527 LEU A N 1
ATOM 4123 C CA . LEU A 1 527 ? -6.535 -8.487 25.163 1.00 93.31 527 LEU A CA 1
ATOM 4124 C C . LEU A 1 527 ? -7.962 -7.951 24.979 1.00 93.31 527 LEU A C 1
ATOM 4126 O O . LEU A 1 527 ? -8.297 -6.898 25.522 1.00 93.31 527 LEU A O 1
ATOM 4130 N N . ALA A 1 528 ? -8.821 -8.683 24.266 1.00 94.94 528 ALA A N 1
ATOM 4131 C CA . ALA A 1 528 ? -10.235 -8.347 24.163 1.00 94.94 528 ALA A CA 1
ATOM 4132 C C . ALA A 1 528 ? -10.920 -8.380 25.537 1.00 94.94 528 ALA A C 1
ATOM 4134 O O . ALA A 1 528 ? -11.621 -7.429 25.873 1.00 94.94 528 ALA A O 1
ATOM 4135 N N . LYS A 1 529 ? -10.660 -9.394 26.379 1.00 95.12 529 LYS A N 1
ATOM 4136 C CA . LYS A 1 529 ? -11.192 -9.438 27.759 1.00 95.12 529 LYS A CA 1
ATOM 4137 C C . LYS A 1 529 ? -10.735 -8.239 28.600 1.00 95.12 529 LYS A C 1
ATOM 4139 O O . LYS A 1 529 ? -11.551 -7.630 29.289 1.00 95.12 529 LYS A O 1
ATOM 4144 N N . GLU A 1 530 ? -9.461 -7.853 28.498 1.00 95.19 530 GLU A N 1
ATOM 4145 C CA . GLU A 1 530 ? -8.920 -6.648 29.144 1.00 95.19 530 GLU A CA 1
ATOM 4146 C C . GLU A 1 530 ? -9.628 -5.369 28.672 1.00 95.19 530 GLU A C 1
ATOM 4148 O O . GLU A 1 530 ? -10.007 -4.532 29.495 1.00 95.19 530 GLU A O 1
ATOM 4153 N N . ASN A 1 531 ? -9.880 -5.236 27.367 1.00 97.31 531 ASN A N 1
ATOM 4154 C CA . ASN A 1 531 ? -10.607 -4.095 26.815 1.00 97.31 531 ASN A CA 1
ATOM 4155 C C . ASN A 1 531 ? -12.088 -4.075 27.223 1.00 97.31 531 ASN A C 1
ATOM 4157 O O . ASN A 1 531 ? -12.602 -3.000 27.530 1.00 97.31 531 ASN A O 1
ATOM 4161 N N . VAL A 1 532 ? -12.769 -5.226 27.290 1.00 97.75 532 VAL A N 1
ATOM 4162 C CA . VAL A 1 532 ? -14.154 -5.314 27.786 1.00 97.75 532 VAL A CA 1
ATOM 4163 C C . VAL A 1 532 ? -14.243 -4.861 29.243 1.00 97.75 532 VAL A C 1
ATOM 4165 O O . VAL A 1 532 ? -15.067 -4.011 29.567 1.00 97.75 532 VAL A O 1
ATOM 4168 N N . CYS A 1 533 ? -13.372 -5.362 30.124 1.00 97.81 533 CYS A N 1
ATOM 4169 C CA . CYS A 1 533 ? -13.390 -4.968 31.535 1.00 97.81 533 CYS A CA 1
ATOM 4170 C C . CYS A 1 533 ? -13.055 -3.484 31.741 1.00 97.81 533 CYS A C 1
ATOM 4172 O O . CYS A 1 533 ? -13.649 -2.845 32.607 1.00 97.81 533 CYS A O 1
ATOM 4174 N N . ALA A 1 534 ? -12.154 -2.916 30.932 1.00 97.81 534 ALA A N 1
ATOM 4175 C CA . ALA A 1 534 ? -11.916 -1.473 30.913 1.00 97.81 534 ALA A CA 1
ATOM 4176 C C . ALA A 1 534 ? -13.154 -0.694 30.426 1.00 97.81 534 ALA A C 1
ATOM 4178 O O . ALA A 1 534 ? -13.525 0.299 31.043 1.00 97.81 534 ALA A O 1
ATOM 4179 N N . THR A 1 535 ? -13.840 -1.187 29.387 1.00 98.56 535 THR A N 1
ATOM 4180 C CA . THR A 1 535 ? -15.097 -0.605 28.883 1.00 98.56 535 THR A CA 1
ATOM 4181 C C . THR A 1 535 ? -16.161 -0.581 29.982 1.00 98.56 535 THR A C 1
ATOM 4183 O O . THR A 1 535 ? -16.721 0.474 30.257 1.00 98.56 535 THR A O 1
ATOM 4186 N N . PHE A 1 536 ? -16.407 -1.702 30.670 1.00 98.62 536 PHE A N 1
ATOM 4187 C CA . PHE A 1 536 ? -17.371 -1.750 31.775 1.00 98.62 536 PHE A CA 1
ATOM 4188 C C . PHE A 1 536 ? -16.980 -0.837 32.944 1.00 98.62 536 PHE A C 1
ATOM 4190 O O . PHE A 1 536 ? -17.846 -0.129 33.449 1.00 98.62 536 PHE A O 1
ATOM 4197 N N . LEU A 1 537 ? -15.695 -0.781 33.318 1.00 98.50 537 LEU A N 1
ATOM 4198 C CA . LEU A 1 537 ? -15.198 0.149 34.338 1.00 98.50 537 LEU A CA 1
ATOM 4199 C C . LEU A 1 537 ? -15.440 1.620 33.961 1.00 98.50 537 LEU A C 1
ATOM 4201 O O . LEU A 1 537 ? -15.770 2.431 34.825 1.00 98.50 537 LEU A O 1
ATOM 4205 N N . ASP A 1 538 ? -15.238 1.989 32.697 1.00 98.56 538 ASP A N 1
ATOM 4206 C CA . ASP A 1 538 ? -15.474 3.355 32.235 1.00 98.56 538 ASP A CA 1
ATOM 4207 C C . ASP A 1 538 ? -16.973 3.679 32.163 1.00 98.56 538 ASP A C 1
ATOM 4209 O O . ASP A 1 538 ? -17.386 4.736 32.644 1.00 98.56 538 ASP A O 1
ATOM 4213 N N . LEU A 1 539 ? -17.809 2.757 31.670 1.00 98.44 539 LEU A N 1
ATOM 4214 C CA . LEU A 1 539 ? -19.269 2.909 31.675 1.00 98.44 539 LEU A CA 1
ATOM 4215 C C . LEU A 1 539 ? -19.846 2.986 33.096 1.00 98.44 539 LEU A C 1
ATOM 4217 O O . LEU A 1 539 ? -20.778 3.758 33.315 1.00 98.44 539 LEU A O 1
ATOM 4221 N N . SER A 1 540 ? -19.272 2.263 34.064 1.00 98.50 540 SER A N 1
ATOM 4222 C CA . SER A 1 540 ? -19.662 2.316 35.479 1.00 98.50 540 SER A CA 1
ATOM 4223 C C . SER A 1 540 ? -19.185 3.579 36.202 1.00 98.50 540 SER A C 1
ATOM 4225 O O . SER A 1 540 ? -19.299 3.657 37.418 1.00 98.50 540 SER A O 1
ATOM 4227 N N . LYS A 1 541 ? -18.586 4.564 35.522 1.00 98.19 541 LYS A N 1
ATOM 4228 C CA . LYS A 1 541 ? -18.344 5.899 36.108 1.00 98.19 541 LYS A CA 1
ATOM 4229 C C . LYS A 1 541 ? -19.566 6.814 36.000 1.00 98.19 541 LYS A C 1
ATOM 4231 O O . LYS A 1 541 ? -19.548 7.894 36.580 1.00 98.19 541 LYS A O 1
ATOM 4236 N N . ASP A 1 542 ? -20.586 6.408 35.245 1.00 97.81 542 ASP A N 1
ATOM 4237 C CA . ASP A 1 542 ? -21.867 7.102 35.135 1.00 97.81 542 ASP A CA 1
ATOM 4238 C C . ASP A 1 542 ? -22.939 6.338 35.945 1.00 97.81 542 ASP A C 1
ATOM 4240 O O . ASP A 1 542 ? -23.285 5.209 35.574 1.00 97.81 542 ASP A O 1
ATOM 4244 N N . PRO A 1 543 ? -23.486 6.921 37.033 1.00 97.38 543 PRO A N 1
ATOM 4245 C CA . PRO A 1 543 ? -24.497 6.272 37.864 1.00 97.38 543 PRO A CA 1
ATOM 4246 C C . PRO A 1 543 ? -25.760 5.834 37.117 1.00 97.38 543 PRO A C 1
ATOM 4248 O O . PRO A 1 543 ? -26.402 4.868 37.530 1.00 97.38 543 PRO A O 1
ATOM 4251 N N . VAL A 1 544 ? -26.109 6.489 36.002 1.00 97.44 544 VAL A N 1
ATOM 4252 C CA . VAL A 1 544 ? -27.289 6.131 35.196 1.00 97.44 544 VAL A CA 1
ATOM 4253 C C . VAL A 1 544 ? -27.129 4.742 34.564 1.00 97.44 544 VAL A C 1
ATOM 4255 O O . VAL A 1 544 ? -28.111 4.033 34.349 1.00 97.44 544 VAL A O 1
ATOM 4258 N N . ASN A 1 545 ? -25.888 4.307 34.332 1.00 98.12 545 ASN A N 1
ATOM 4259 C CA . ASN A 1 545 ? -25.586 3.000 33.759 1.00 98.12 545 ASN A CA 1
ATOM 4260 C C . ASN A 1 545 ? -25.612 1.860 34.790 1.00 98.12 545 ASN A C 1
ATOM 4262 O O . ASN A 1 545 ? -25.638 0.696 34.391 1.00 98.12 545 ASN A O 1
ATOM 4266 N N . HIS A 1 546 ? -25.601 2.153 36.098 1.00 98.06 546 HIS A N 1
ATOM 4267 C CA . HIS A 1 546 ? -25.410 1.134 37.139 1.00 98.06 546 HIS A CA 1
ATOM 4268 C C . HIS A 1 546 ? -26.477 0.031 37.108 1.00 98.06 546 HIS A C 1
ATOM 4270 O O . HIS A 1 546 ? -26.135 -1.143 37.212 1.00 98.06 546 HIS A O 1
ATOM 4276 N N . LEU A 1 547 ? -27.749 0.388 36.900 1.00 96.69 547 LEU A N 1
ATOM 4277 C CA . LEU A 1 547 ? -28.851 -0.577 36.789 1.00 96.69 547 LEU A CA 1
ATOM 4278 C C . LEU A 1 547 ? -28.688 -1.521 35.588 1.00 96.69 547 LEU A C 1
ATOM 4280 O O . LEU A 1 547 ? -28.864 -2.728 35.726 1.00 96.69 547 LEU A O 1
ATOM 4284 N N . SER A 1 548 ? -28.311 -0.977 34.427 1.00 96.75 548 SER A N 1
ATOM 4285 C CA . SER A 1 548 ? -28.084 -1.751 33.198 1.00 96.75 548 SER A CA 1
ATOM 4286 C C . SER A 1 548 ? -26.876 -2.685 33.342 1.00 96.75 548 SER A C 1
ATOM 4288 O O . SER A 1 548 ? -26.938 -3.855 32.974 1.00 96.75 548 SER A O 1
ATOM 4290 N N . LEU A 1 549 ? -25.793 -2.194 33.957 1.00 97.44 549 LEU A N 1
ATOM 4291 C CA . LEU A 1 549 ? -24.560 -2.949 34.195 1.00 97.44 549 LEU A CA 1
ATOM 4292 C C . LEU A 1 549 ? -24.678 -4.001 35.312 1.00 97.44 549 LEU A C 1
ATOM 4294 O O . LEU A 1 549 ? -23.928 -4.975 35.311 1.00 97.44 549 LEU A O 1
ATOM 4298 N N . ALA A 1 550 ? -25.624 -3.843 36.239 1.00 96.94 550 ALA A N 1
ATOM 4299 C CA . ALA A 1 550 ? -25.912 -4.808 37.299 1.00 96.94 550 ALA A CA 1
ATOM 4300 C C . ALA A 1 550 ? -26.833 -5.963 36.852 1.00 96.94 550 ALA A C 1
ATOM 4302 O O . ALA A 1 550 ? -27.385 -6.665 37.700 1.00 96.94 550 ALA A O 1
ATOM 4303 N N . SER A 1 551 ? -27.018 -6.192 35.544 1.00 96.94 551 SER A N 1
ATOM 4304 C CA . SER A 1 551 ? -27.812 -7.331 35.070 1.00 96.94 551 SER A CA 1
ATOM 4305 C C . SER A 1 551 ? -27.137 -8.676 35.408 1.00 96.94 551 SER A C 1
ATOM 4307 O O . SER A 1 551 ? -25.902 -8.763 35.424 1.00 96.94 551 SER A O 1
ATOM 4309 N N . PRO A 1 552 ? -27.907 -9.762 35.634 1.00 96.56 552 PRO A N 1
ATOM 4310 C CA . PRO A 1 552 ? -27.344 -11.068 35.987 1.00 96.56 552 PRO A CA 1
ATOM 4311 C C . PRO A 1 552 ? -26.320 -11.614 34.981 1.00 96.56 552 PRO A C 1
ATOM 4313 O O . PRO A 1 552 ? -25.360 -12.269 35.380 1.00 96.56 552 PRO A O 1
ATOM 4316 N N . VAL A 1 553 ? -26.493 -11.318 33.687 1.00 96.25 553 VAL A N 1
ATOM 4317 C CA . VAL A 1 553 ? -25.587 -11.760 32.611 1.00 96.25 553 VAL A CA 1
ATOM 4318 C C . VAL A 1 553 ? -24.214 -11.094 32.739 1.00 96.25 553 VAL A C 1
ATOM 4320 O O . VAL A 1 553 ? -23.181 -11.750 32.611 1.00 96.25 553 VAL A O 1
ATOM 4323 N N . ILE A 1 554 ? -24.196 -9.791 33.022 1.00 97.56 554 ILE A N 1
ATOM 4324 C CA . ILE A 1 554 ? -22.970 -8.985 33.092 1.00 97.56 554 ILE A CA 1
ATOM 4325 C C . ILE A 1 554 ? -22.232 -9.271 34.394 1.00 97.56 554 ILE A C 1
ATOM 4327 O O . ILE A 1 554 ? -21.020 -9.486 34.380 1.00 97.56 554 ILE A O 1
ATOM 4331 N N . LEU A 1 555 ? -22.960 -9.338 35.513 1.00 97.50 555 LEU A N 1
ATOM 4332 C CA . LEU A 1 555 ? -22.381 -9.709 36.800 1.00 97.50 555 LEU A CA 1
ATOM 4333 C C . LEU A 1 555 ? -21.794 -11.125 36.755 1.00 97.50 555 LEU A C 1
ATOM 4335 O O . LEU A 1 555 ? -20.666 -11.314 37.203 1.00 97.50 555 LEU A O 1
ATOM 4339 N N . GLY A 1 556 ? -22.490 -12.089 36.141 1.00 97.50 556 GLY A N 1
ATOM 4340 C CA . GLY A 1 556 ? -21.961 -13.437 35.918 1.00 97.50 556 GLY A CA 1
ATOM 4341 C C . GLY A 1 556 ? -20.665 -13.439 35.098 1.00 97.50 556 GLY A C 1
ATOM 4342 O O . GLY A 1 556 ? -19.703 -14.113 35.467 1.00 97.50 556 GLY A O 1
ATOM 4343 N N . ALA A 1 557 ? -20.587 -12.629 34.035 1.00 97.50 557 ALA A N 1
ATOM 4344 C CA . ALA A 1 557 ? -19.379 -12.490 33.218 1.00 97.50 557 ALA A CA 1
ATOM 4345 C C . ALA A 1 557 ? -18.205 -11.834 33.974 1.00 97.50 557 ALA A C 1
ATOM 4347 O O . ALA A 1 557 ? -17.070 -12.312 33.896 1.00 97.50 557 ALA A O 1
ATOM 4348 N N . LEU A 1 558 ? -18.470 -10.768 34.739 1.00 97.69 558 LEU A N 1
ATOM 4349 C CA . LEU A 1 558 ? -17.476 -10.086 35.576 1.00 97.69 558 LEU A CA 1
ATOM 4350 C C . LEU A 1 558 ? -16.949 -11.004 36.689 1.00 97.69 558 LEU A C 1
ATOM 4352 O O . LEU A 1 558 ? -15.738 -11.095 36.885 1.00 97.69 558 LEU A O 1
ATOM 4356 N N . VAL A 1 559 ? -17.838 -11.709 37.395 1.00 97.06 559 VAL A N 1
ATOM 4357 C CA . VAL A 1 559 ? -17.480 -12.631 38.486 1.00 97.06 559 VAL A CA 1
ATOM 4358 C C . VAL A 1 559 ? -16.732 -13.854 37.954 1.00 97.06 559 VAL A C 1
ATOM 4360 O O . VAL A 1 559 ? -15.703 -14.216 38.522 1.00 97.06 559 VAL A O 1
ATOM 4363 N N . GLY A 1 560 ? -17.170 -14.442 36.836 1.00 95.81 560 GLY A N 1
ATOM 4364 C CA . GLY A 1 560 ? -16.450 -15.533 36.173 1.00 95.81 560 GLY A CA 1
ATOM 43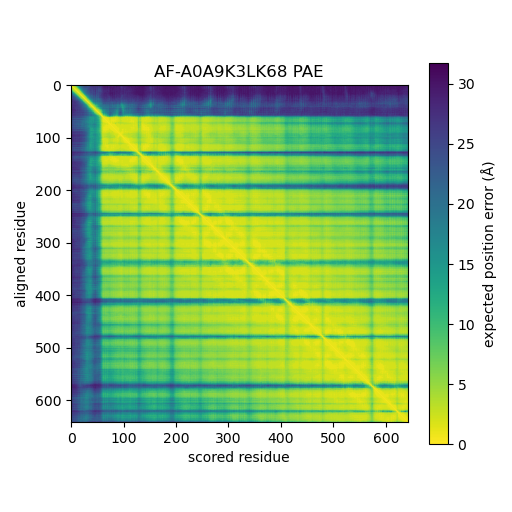65 C C . GLY A 1 560 ? -15.025 -15.130 35.782 1.00 95.81 560 GLY A C 1
ATOM 4366 O O . GLY A 1 560 ? -14.066 -15.794 36.164 1.00 95.81 560 GLY A O 1
ATOM 4367 N N . SER A 1 561 ? -14.866 -13.973 35.129 1.00 95.12 561 SER A N 1
ATOM 4368 C CA . SER A 1 561 ? -13.543 -13.439 34.769 1.00 95.12 561 SER A CA 1
ATOM 4369 C C . SER A 1 561 ? -12.666 -13.127 35.994 1.00 95.12 561 SER A C 1
ATOM 4371 O O . SER A 1 561 ? -11.453 -13.337 35.966 1.00 95.12 561 SER A O 1
ATOM 4373 N N . LEU A 1 562 ? -13.257 -12.677 37.109 1.00 94.56 562 LEU A N 1
ATOM 4374 C CA . LEU A 1 562 ? -12.528 -12.448 38.361 1.00 94.56 562 LEU A CA 1
ATOM 4375 C C . LEU A 1 562 ? -11.983 -13.759 38.958 1.00 94.56 562 LEU A C 1
ATOM 4377 O O . LEU A 1 562 ? -10.827 -13.800 39.388 1.00 94.56 562 LEU A O 1
ATOM 4381 N N . LEU A 1 563 ? -12.787 -14.827 38.945 1.00 92.81 563 LEU A N 1
ATOM 4382 C CA . LEU A 1 563 ? -12.389 -16.166 39.390 1.00 92.81 563 LEU A CA 1
ATOM 4383 C C . LEU A 1 563 ? -11.294 -16.767 38.496 1.00 92.81 563 LEU A C 1
ATOM 4385 O O . LEU A 1 563 ? -10.296 -17.266 39.021 1.00 92.81 563 LEU A O 1
ATOM 4389 N N . ASP A 1 564 ? -11.427 -16.653 37.172 1.00 89.88 564 ASP A N 1
ATOM 4390 C CA . ASP A 1 564 ? -10.410 -17.097 36.208 1.00 89.88 564 ASP A CA 1
ATOM 4391 C C . ASP A 1 564 ? -9.056 -16.422 36.476 1.00 89.88 564 ASP A C 1
ATOM 4393 O O . ASP A 1 564 ? -8.013 -17.079 36.553 1.00 89.88 564 ASP A O 1
ATOM 4397 N N . VAL A 1 565 ? -9.060 -15.099 36.679 1.00 86.81 565 VAL A N 1
ATOM 4398 C CA . VAL A 1 565 ? -7.840 -14.341 36.988 1.00 86.81 565 VAL A CA 1
ATOM 4399 C C . VAL A 1 565 ? -7.259 -14.745 38.347 1.00 86.81 565 VAL A C 1
ATOM 4401 O O . VAL A 1 565 ? -6.037 -14.842 38.476 1.00 86.81 565 VAL A O 1
ATOM 4404 N N . HIS A 1 566 ? -8.088 -15.035 39.355 1.00 85.12 566 HIS A N 1
ATOM 4405 C CA . HIS A 1 566 ? -7.609 -15.560 40.637 1.00 85.12 566 HIS A CA 1
ATOM 4406 C C . HIS A 1 566 ? -6.929 -16.928 40.496 1.00 85.12 566 HIS A C 1
ATOM 4408 O O . HIS A 1 566 ? -5.837 -17.104 41.037 1.00 85.12 566 HIS A O 1
ATOM 4414 N N . ALA A 1 567 ? -7.516 -17.860 39.740 1.00 83.62 567 ALA A N 1
ATOM 4415 C CA . ALA A 1 567 ? -6.930 -19.178 39.497 1.00 83.62 567 ALA A CA 1
ATOM 4416 C C . ALA A 1 567 ? -5.583 -19.093 38.752 1.00 83.62 567 ALA A C 1
ATOM 4418 O O . ALA A 1 567 ? -4.647 -19.827 39.065 1.00 83.62 567 ALA A O 1
ATOM 4419 N N . GLN A 1 568 ? -5.458 -18.166 37.797 1.00 80.94 568 GLN A N 1
ATOM 4420 C CA . GLN A 1 568 ? -4.234 -17.977 37.014 1.00 80.94 568 GLN A CA 1
ATOM 4421 C C . GLN A 1 568 ? -3.105 -17.270 37.785 1.00 80.94 568 GLN A C 1
ATOM 4423 O O . GLN A 1 568 ? -1.935 -17.602 37.599 1.00 80.94 568 GLN A O 1
ATOM 4428 N N . VAL A 1 569 ? -3.417 -16.302 38.657 1.00 75.44 569 VAL A N 1
ATOM 4429 C CA . VAL A 1 569 ? -2.400 -15.561 39.436 1.00 75.44 569 VAL A CA 1
ATOM 4430 C C . VAL A 1 569 ? -1.663 -16.459 40.439 1.00 75.44 569 VAL A C 1
ATOM 4432 O O . VAL A 1 569 ? -0.504 -16.193 40.745 1.00 75.44 569 VAL A O 1
ATOM 4435 N N . SER A 1 570 ? -2.284 -17.544 40.906 1.00 69.00 570 SER A N 1
ATOM 4436 C CA . SER A 1 570 ? -1.645 -18.523 41.796 1.00 69.00 570 SER A CA 1
ATOM 4437 C C . SER A 1 570 ? -0.536 -19.364 41.142 1.00 69.00 570 SER A C 1
ATOM 4439 O O . SER A 1 570 ? 0.224 -19.995 41.871 1.00 69.00 570 SER A O 1
ATOM 4441 N N . ASN A 1 571 ? -0.432 -19.379 39.806 1.00 63.97 571 ASN A N 1
ATOM 4442 C CA . ASN A 1 571 ? 0.329 -20.393 39.063 1.00 63.97 571 ASN A CA 1
ATOM 4443 C C . ASN A 1 571 ? 1.479 -19.849 38.183 1.00 63.97 571 ASN A C 1
ATOM 4445 O O . ASN A 1 571 ? 2.081 -20.635 37.454 1.00 63.97 571 ASN A O 1
ATOM 4449 N N . GLU A 1 572 ? 1.786 -18.541 38.180 1.00 58.84 572 GLU A N 1
ATOM 4450 C CA . GLU A 1 572 ? 2.591 -17.939 37.095 1.00 58.84 572 GLU A CA 1
ATOM 4451 C C . GLU A 1 572 ? 3.679 -16.908 37.474 1.00 58.84 572 GLU A C 1
ATOM 4453 O O . GLU A 1 572 ? 3.783 -16.425 38.600 1.00 58.84 572 GLU A O 1
ATOM 4458 N N . ILE A 1 573 ? 4.524 -16.607 36.477 1.00 57.72 573 ILE A N 1
ATOM 4459 C CA . ILE A 1 573 ? 5.779 -15.839 36.552 1.00 57.72 573 ILE A CA 1
ATOM 4460 C C . ILE A 1 573 ? 5.523 -14.318 36.595 1.00 57.72 573 ILE A C 1
ATOM 4462 O O . ILE A 1 573 ? 4.623 -13.803 35.939 1.00 57.72 573 ILE A O 1
ATOM 4466 N N . ALA A 1 574 ? 6.387 -13.580 37.302 1.00 56.41 574 ALA A N 1
ATOM 4467 C CA . ALA A 1 574 ? 6.231 -12.166 37.674 1.00 56.41 574 ALA A CA 1
ATOM 4468 C C . ALA A 1 574 ? 5.856 -11.150 36.564 1.00 56.41 574 ALA A C 1
ATOM 4470 O O . ALA A 1 574 ? 5.332 -10.081 36.881 1.00 56.41 574 ALA A O 1
ATOM 4471 N N . SER A 1 575 ? 6.122 -11.424 35.281 1.00 52.66 575 SER A N 1
ATOM 4472 C CA . SER A 1 575 ? 5.856 -10.478 34.184 1.00 52.66 575 SER A CA 1
ATOM 4473 C C . SER A 1 575 ? 4.412 -10.510 33.664 1.00 52.66 575 SER A C 1
ATOM 4475 O O . SER A 1 575 ? 3.888 -9.460 33.288 1.00 52.66 575 SER A O 1
ATOM 4477 N N . THR A 1 576 ? 3.726 -11.660 33.690 1.00 60.06 576 THR A N 1
ATOM 4478 C CA . THR A 1 576 ? 2.283 -11.734 33.368 1.00 60.06 576 THR A CA 1
ATOM 4479 C C . THR A 1 576 ? 1.417 -11.219 34.522 1.00 60.06 576 THR A C 1
ATOM 4481 O O . THR A 1 576 ? 0.281 -10.783 34.307 1.00 60.06 576 THR A O 1
ATOM 4484 N N . THR A 1 577 ? 1.973 -11.173 35.737 1.00 66.62 577 THR A N 1
ATOM 4485 C CA . THR A 1 577 ? 1.300 -10.712 36.956 1.00 66.62 577 THR A CA 1
ATOM 4486 C C . THR A 1 577 ? 0.778 -9.278 36.851 1.00 66.62 577 THR A C 1
ATOM 4488 O O . THR A 1 577 ? -0.356 -9.029 37.247 1.00 66.62 577 THR A O 1
ATOM 4491 N N . SER A 1 578 ? 1.542 -8.332 36.284 1.00 77.88 578 SER A N 1
ATOM 4492 C CA . SER A 1 578 ? 1.140 -6.912 36.231 1.00 77.88 578 SER A CA 1
ATOM 4493 C C . SER A 1 578 ? -0.164 -6.690 35.448 1.00 77.88 578 SER A C 1
ATOM 4495 O O . SER A 1 578 ? -1.104 -6.099 35.985 1.00 77.88 578 SER A O 1
ATOM 4497 N N . ARG A 1 579 ? -0.284 -7.220 34.219 1.00 80.56 579 ARG A N 1
ATOM 4498 C CA . ARG A 1 579 ? -1.520 -7.084 33.421 1.00 80.56 579 ARG A CA 1
ATOM 4499 C C . ARG A 1 579 ? -2.719 -7.748 34.095 1.00 80.56 579 ARG A C 1
ATOM 4501 O O . ARG A 1 579 ? -3.783 -7.139 34.183 1.00 80.56 579 ARG A O 1
ATOM 4508 N N . ARG A 1 580 ? -2.534 -8.952 34.648 1.00 83.00 580 ARG A N 1
ATOM 4509 C CA . ARG A 1 580 ? -3.592 -9.662 35.384 1.00 83.00 580 ARG A CA 1
ATOM 4510 C C . ARG A 1 580 ? -4.045 -8.910 36.635 1.00 83.00 580 ARG A C 1
ATOM 4512 O O . ARG A 1 580 ? -5.241 -8.879 36.909 1.00 83.00 580 ARG A O 1
ATOM 4519 N N . VAL A 1 581 ? -3.133 -8.259 37.360 1.00 85.56 581 VAL A N 1
ATOM 4520 C CA . VAL A 1 581 ? -3.484 -7.385 38.492 1.00 85.56 581 VAL A CA 1
ATOM 4521 C C . VAL A 1 581 ? -4.331 -6.200 38.022 1.00 85.56 581 VAL A C 1
ATOM 4523 O O . VAL A 1 581 ? -5.384 -5.963 38.611 1.00 85.56 581 VAL A O 1
ATOM 4526 N N . HIS A 1 582 ? -3.959 -5.518 36.933 1.00 87.31 582 HIS A N 1
ATOM 4527 C CA . HIS A 1 582 ? -4.768 -4.419 36.388 1.00 87.31 582 HIS A CA 1
ATOM 4528 C C . HIS A 1 582 ? -6.163 -4.870 35.927 1.00 87.31 582 HIS A C 1
ATOM 4530 O O . HIS A 1 582 ? -7.143 -4.181 36.216 1.00 87.31 582 HIS A O 1
ATOM 4536 N N . LEU A 1 583 ? -6.284 -6.033 35.277 1.00 91.12 583 LEU A N 1
ATOM 4537 C CA . LEU A 1 583 ? -7.581 -6.610 34.907 1.00 91.12 583 LEU A CA 1
ATOM 4538 C C . LEU A 1 583 ? -8.445 -6.892 36.144 1.00 91.12 583 LEU A C 1
ATOM 4540 O O . LEU A 1 583 ? -9.582 -6.429 36.229 1.00 91.12 583 LEU A O 1
ATOM 4544 N N . ARG A 1 584 ? -7.875 -7.599 37.127 1.00 92.81 584 ARG A N 1
ATOM 4545 C CA . ARG A 1 584 ? -8.522 -7.941 38.400 1.00 92.81 584 ARG A CA 1
ATOM 4546 C C . ARG A 1 584 ? -9.049 -6.702 39.118 1.00 92.81 584 ARG A C 1
ATOM 4548 O O . ARG A 1 584 ? -10.202 -6.667 39.537 1.00 92.81 584 ARG A O 1
ATOM 4555 N N . GLU A 1 585 ? -8.217 -5.671 39.246 1.00 92.88 585 GLU A N 1
ATOM 4556 C CA . GLU A 1 585 ? -8.627 -4.420 39.880 1.00 92.88 585 GLU A CA 1
ATOM 4557 C C . GLU A 1 585 ? -9.661 -3.644 39.060 1.00 92.88 585 GLU A C 1
ATOM 4559 O O . GLU A 1 585 ? -10.493 -2.962 39.650 1.00 92.88 585 GLU A O 1
ATOM 4564 N N . SER A 1 586 ? -9.638 -3.734 37.726 1.00 94.94 586 SER A N 1
ATOM 4565 C CA . SER A 1 586 ? -10.634 -3.070 36.874 1.00 94.94 586 SER A CA 1
ATOM 4566 C C . SER A 1 586 ? -12.022 -3.682 37.063 1.00 94.94 586 SER A C 1
ATOM 4568 O O . SER A 1 586 ? -12.991 -2.949 37.249 1.00 94.94 586 SER A O 1
ATOM 4570 N N . ILE A 1 587 ? -12.102 -5.018 37.121 1.00 97.19 587 ILE A N 1
ATOM 4571 C CA . ILE A 1 587 ? -13.338 -5.747 37.444 1.00 97.19 587 ILE A CA 1
ATOM 4572 C C . ILE A 1 587 ? -13.842 -5.355 38.838 1.00 97.19 587 ILE A C 1
ATOM 4574 O O . ILE A 1 587 ? -15.011 -5.014 39.001 1.00 97.19 587 ILE A O 1
ATOM 4578 N N . VAL A 1 588 ? -12.960 -5.344 39.843 1.00 97.31 588 VAL A N 1
ATOM 4579 C CA . VAL A 1 588 ? -13.350 -4.970 41.210 1.00 97.31 588 VAL A CA 1
ATOM 4580 C C . VAL A 1 588 ? -13.809 -3.515 41.292 1.00 97.31 588 VAL A C 1
ATOM 4582 O O . VAL A 1 588 ? -14.851 -3.263 41.885 1.00 97.31 588 VAL A O 1
ATOM 4585 N N . ARG A 1 589 ? -13.106 -2.556 40.677 1.00 97.75 589 ARG A N 1
ATOM 4586 C CA . ARG A 1 589 ? -13.541 -1.147 40.656 1.00 97.75 589 ARG A CA 1
ATOM 4587 C C . ARG A 1 589 ? -14.885 -0.972 39.939 1.00 97.75 589 ARG A C 1
ATOM 4589 O O . ARG A 1 589 ? -15.708 -0.203 40.420 1.00 97.75 589 ARG A O 1
ATOM 4596 N N . CYS A 1 590 ? -15.151 -1.733 38.873 1.00 98.12 590 CYS A N 1
ATOM 4597 C CA . CYS A 1 590 ? -16.471 -1.769 38.240 1.00 98.12 590 CYS A CA 1
ATOM 4598 C C . CYS A 1 590 ? -17.548 -2.222 39.242 1.00 98.12 590 CYS A C 1
ATOM 4600 O O . CYS A 1 590 ? -18.517 -1.503 39.465 1.00 98.12 590 CYS A O 1
ATOM 4602 N N . LEU A 1 591 ? -17.351 -3.363 39.914 1.00 98.19 591 LEU A N 1
ATOM 4603 C CA . LEU A 1 591 ? -18.286 -3.886 40.923 1.00 98.19 591 LEU A CA 1
ATOM 4604 C C . LEU A 1 591 ? -18.490 -2.913 42.102 1.00 98.19 591 LEU A C 1
ATOM 4606 O O . LEU A 1 591 ? -19.617 -2.728 42.560 1.00 98.19 591 LEU A O 1
ATOM 4610 N N . LEU A 1 592 ? -17.426 -2.248 42.566 1.00 98.00 592 LEU A N 1
ATOM 4611 C CA . LEU A 1 592 ? -17.516 -1.213 43.600 1.00 98.00 592 LEU A CA 1
ATOM 4612 C C . LEU A 1 592 ? -18.382 -0.033 43.149 1.00 98.00 592 LEU A C 1
ATOM 4614 O O . LEU A 1 592 ? -19.199 0.434 43.939 1.00 98.00 592 LEU A O 1
ATOM 4618 N N . ASN A 1 593 ? -18.249 0.425 41.903 1.00 98.38 593 ASN A N 1
ATOM 4619 C CA . ASN A 1 593 ? -19.082 1.505 41.381 1.00 98.38 593 ASN A CA 1
ATOM 4620 C C . ASN A 1 593 ? -20.562 1.106 41.326 1.00 98.38 593 ASN A C 1
ATOM 4622 O O . ASN A 1 593 ? -21.391 1.847 41.847 1.00 98.38 593 ASN A O 1
ATOM 4626 N N . LEU A 1 594 ? -20.891 -0.083 40.800 1.00 98.06 594 LEU A N 1
ATOM 4627 C CA . LEU A 1 594 ? -22.280 -0.571 40.762 1.00 98.06 594 LEU A CA 1
ATOM 4628 C C . LEU A 1 594 ? -22.912 -0.560 42.163 1.00 98.06 594 LEU A C 1
ATOM 4630 O O . LEU A 1 594 ? -24.001 -0.019 42.348 1.00 98.06 594 LEU A O 1
ATOM 4634 N N . SER A 1 595 ? -22.163 -1.012 43.176 1.00 97.50 595 SER A N 1
ATOM 4635 C CA . SER A 1 595 ? -22.596 -1.027 44.581 1.00 97.50 595 SER A CA 1
ATOM 4636 C C . SER A 1 595 ? -22.785 0.355 45.241 1.00 97.50 595 SER A C 1
ATOM 4638 O O . SER A 1 595 ? -23.124 0.433 46.426 1.00 97.50 595 SER A O 1
ATOM 4640 N N . GLN A 1 596 ? -22.576 1.460 44.521 1.00 97.31 596 GLN A N 1
ATOM 4641 C CA . GLN A 1 596 ? -22.926 2.802 45.000 1.00 97.31 596 GLN A CA 1
ATOM 4642 C C . GLN A 1 596 ? -24.426 3.098 44.846 1.00 97.31 596 GLN A C 1
ATOM 4644 O O . GLN A 1 596 ? -24.940 3.946 45.572 1.00 97.31 596 GLN A O 1
ATOM 4649 N N . THR A 1 597 ? -25.136 2.377 43.969 1.00 97.25 597 THR A N 1
ATOM 4650 C CA . THR A 1 597 ? -26.586 2.521 43.755 1.00 97.25 597 THR A CA 1
ATOM 4651 C C . THR A 1 597 ? -27.351 1.429 44.516 1.00 97.25 597 THR A C 1
ATOM 4653 O O . THR A 1 597 ? -27.191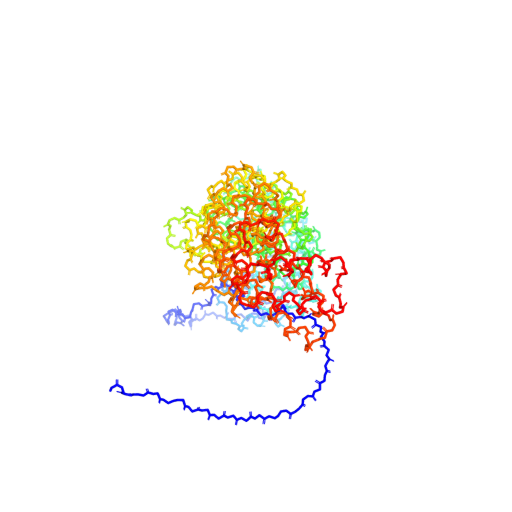 0.258 44.158 1.00 97.25 597 THR A O 1
ATOM 4656 N N . PRO A 1 598 ? -28.201 1.768 45.512 1.00 96.50 598 PRO A N 1
ATOM 4657 C CA . PRO A 1 598 ? -28.936 0.787 46.322 1.00 96.50 598 PRO A CA 1
ATOM 4658 C C . PRO A 1 598 ? -29.756 -0.222 45.516 1.00 96.50 598 PRO A C 1
ATOM 4660 O O . PRO A 1 598 ? -29.716 -1.415 45.798 1.00 96.50 598 PRO A O 1
ATOM 4663 N N . ASP A 1 599 ? -30.404 0.230 44.441 1.00 97.06 599 ASP A N 1
ATOM 4664 C CA . ASP A 1 599 ? -31.254 -0.605 43.582 1.00 97.06 599 ASP A CA 1
ATOM 4665 C C . ASP A 1 599 ? -30.508 -1.779 42.911 1.00 97.06 599 ASP A C 1
ATOM 4667 O O . ASP A 1 599 ? -31.128 -2.729 42.435 1.00 97.06 599 ASP A O 1
ATOM 4671 N N . THR A 1 600 ? -29.170 -1.741 42.870 1.00 97.25 600 THR A N 1
ATOM 4672 C CA . THR A 1 600 ? -28.348 -2.843 42.340 1.00 97.25 600 THR A CA 1
ATOM 4673 C C . THR A 1 600 ? -28.045 -3.924 43.377 1.00 97.25 600 THR A C 1
ATOM 4675 O O . THR A 1 600 ? -27.725 -5.052 42.992 1.00 97.25 600 THR A O 1
ATOM 4678 N N . TRP A 1 601 ? -28.121 -3.613 44.680 1.00 96.62 601 TRP A N 1
ATOM 4679 C CA . TRP A 1 601 ? -27.541 -4.448 45.737 1.00 96.62 601 TRP A CA 1
ATOM 4680 C C . TRP A 1 601 ? -28.174 -5.832 45.795 1.00 96.62 601 TRP A C 1
ATOM 4682 O O . TRP A 1 601 ? -27.446 -6.819 45.811 1.00 96.62 601 TRP A O 1
ATOM 4692 N N . LYS A 1 602 ? -29.504 -5.922 45.717 1.00 96.44 602 LYS A N 1
ATOM 4693 C CA . LYS A 1 602 ? -30.231 -7.197 45.691 1.00 96.44 602 LYS A CA 1
ATOM 4694 C C . LYS A 1 602 ? -29.817 -8.087 44.512 1.00 96.44 602 LYS A C 1
ATOM 4696 O O . LYS A 1 602 ? -29.586 -9.285 44.679 1.00 96.44 602 LYS A O 1
ATOM 4701 N N . THR A 1 603 ? -29.664 -7.508 43.320 1.00 97.00 603 THR A N 1
ATOM 4702 C CA . THR A 1 603 ? -29.221 -8.247 42.125 1.00 97.00 603 THR A CA 1
ATOM 4703 C C . THR A 1 603 ? -27.762 -8.682 42.257 1.00 97.00 603 THR A C 1
ATOM 4705 O O . THR A 1 603 ? -27.430 -9.817 41.919 1.00 97.00 603 THR A O 1
ATOM 4708 N N . MET A 1 604 ? -26.898 -7.835 42.822 1.00 97.69 604 MET A N 1
ATOM 4709 C CA . MET A 1 604 ? -25.509 -8.184 43.130 1.00 97.69 604 MET A CA 1
ATOM 4710 C C . MET A 1 604 ? -25.404 -9.288 44.194 1.00 97.69 604 MET A C 1
ATOM 4712 O O . MET A 1 604 ? -24.653 -10.238 43.997 1.00 97.69 604 MET A O 1
ATOM 4716 N N . ALA A 1 605 ? -26.177 -9.218 45.278 1.00 96.31 605 ALA A N 1
ATOM 4717 C CA . ALA A 1 605 ? -26.209 -10.227 46.335 1.00 96.31 605 ALA A CA 1
ATOM 4718 C C . ALA A 1 605 ? -26.680 -11.594 45.807 1.00 96.31 605 ALA A C 1
ATOM 4720 O O . ALA A 1 605 ? -26.100 -12.620 46.156 1.00 96.31 605 ALA A O 1
ATOM 4721 N N . SER A 1 606 ? -27.645 -11.612 44.877 1.00 95.88 606 SER A N 1
ATOM 4722 C CA . SER A 1 606 ? -28.123 -12.849 44.237 1.00 95.88 606 SER A CA 1
ATOM 4723 C C . SER A 1 606 ? -27.056 -13.613 43.429 1.00 95.88 606 SER A C 1
ATOM 4725 O O . SER A 1 606 ? -27.239 -14.792 43.124 1.00 95.88 606 SER A O 1
ATOM 4727 N N . GLN A 1 607 ? -25.924 -12.981 43.094 1.00 96.31 607 GLN A N 1
ATOM 4728 C CA . GLN A 1 607 ? -24.819 -13.621 42.378 1.00 96.31 607 GLN A CA 1
ATOM 4729 C C . GLN A 1 607 ? -23.954 -14.436 43.341 1.00 96.31 607 GLN A C 1
ATOM 4731 O O . GLN A 1 607 ? -23.024 -13.924 43.963 1.00 96.31 607 GLN A O 1
ATOM 4736 N N . THR A 1 608 ? -24.241 -15.736 43.426 1.00 90.25 608 THR A N 1
ATOM 4737 C CA . THR A 1 608 ? -23.726 -16.667 44.447 1.00 90.25 608 THR A CA 1
ATOM 4738 C C . THR A 1 608 ? -22.204 -16.618 44.645 1.00 90.25 608 THR A C 1
ATOM 4740 O O . THR A 1 608 ? -21.719 -16.711 45.770 1.00 90.25 608 THR A O 1
ATOM 4743 N N . SER A 1 609 ? -21.431 -16.434 43.571 1.00 96.06 609 SER A N 1
ATOM 4744 C CA . SER A 1 609 ? -19.961 -16.404 43.627 1.00 96.06 609 SER A CA 1
ATOM 4745 C C . SER A 1 609 ? -19.355 -15.007 43.839 1.00 96.06 609 SER A C 1
ATOM 4747 O O . SER A 1 609 ? -18.135 -14.898 43.996 1.00 96.06 609 SER A O 1
ATOM 4749 N N . LEU A 1 610 ? -20.152 -13.930 43.866 1.00 96.31 610 LEU A N 1
ATOM 4750 C CA . LEU A 1 610 ? -19.647 -12.557 44.000 1.00 96.31 610 LEU A CA 1
ATOM 4751 C C . LEU A 1 610 ? -18.979 -12.331 45.361 1.00 96.31 610 LEU A C 1
ATOM 4753 O O . LEU A 1 610 ? -17.818 -11.921 45.409 1.00 96.31 610 LEU A O 1
ATOM 4757 N N . LEU A 1 611 ? -19.670 -12.642 46.464 1.00 94.69 611 LEU A N 1
ATOM 4758 C CA . LEU A 1 611 ? -19.126 -12.477 47.819 1.00 94.69 611 LEU A CA 1
ATOM 4759 C C . LEU A 1 611 ? -17.841 -13.289 48.025 1.00 94.69 611 LEU A C 1
ATOM 4761 O O . LEU A 1 611 ? -16.858 -12.763 48.546 1.00 94.69 611 LEU A O 1
ATOM 4765 N N . GLN A 1 612 ? -17.813 -14.539 47.553 1.00 94.44 612 GLN A N 1
ATOM 4766 C CA . GLN A 1 612 ? -16.622 -15.393 47.592 1.00 94.44 612 GLN A CA 1
ATOM 4767 C C . GLN A 1 612 ? -15.445 -14.761 46.829 1.00 94.44 612 GLN A C 1
ATOM 4769 O O . GLN A 1 612 ? -14.327 -14.706 47.345 1.00 94.44 612 GLN A O 1
ATOM 4774 N N . SER A 1 613 ? -15.700 -14.233 45.629 1.00 94.56 613 SER A N 1
ATOM 4775 C CA . SER A 1 613 ? -14.680 -13.587 44.795 1.00 94.56 613 SER A CA 1
ATOM 4776 C C . SER A 1 613 ? -14.137 -12.308 45.440 1.00 94.56 613 SER A C 1
ATOM 4778 O O . SER A 1 613 ? -12.925 -12.091 45.470 1.00 94.56 613 SER A O 1
ATOM 4780 N N . LEU A 1 614 ? -15.012 -11.482 46.022 1.00 95.50 614 LEU A N 1
ATOM 4781 C CA . LEU A 1 614 ? -14.624 -10.266 46.741 1.00 95.50 614 LEU A CA 1
ATOM 4782 C C . LEU A 1 614 ? -13.829 -10.581 48.022 1.00 95.50 614 LEU A C 1
ATOM 4784 O O . LEU A 1 614 ? -12.833 -9.911 48.299 1.00 95.50 614 LEU A O 1
ATOM 4788 N N . LEU A 1 615 ? -14.198 -11.627 48.769 1.00 93.75 615 LEU A N 1
ATOM 4789 C CA . LEU A 1 615 ? -13.440 -12.105 49.935 1.00 93.75 615 LEU A CA 1
ATOM 4790 C C . LEU A 1 615 ? -12.036 -12.597 49.545 1.00 93.75 615 LEU A C 1
ATOM 4792 O O . LEU A 1 615 ? -11.055 -12.243 50.202 1.00 93.75 615 LEU A O 1
ATOM 4796 N N . GLN A 1 616 ? -11.918 -13.357 48.452 1.00 92.25 616 GLN A N 1
ATOM 4797 C CA . GLN A 1 616 ? -10.630 -13.817 47.917 1.00 92.25 616 GLN A CA 1
ATOM 4798 C C . GLN A 1 616 ? -9.754 -12.651 47.425 1.00 92.25 616 GLN A C 1
ATOM 4800 O O . GLN A 1 616 ? -8.532 -12.670 47.582 1.00 92.25 616 GLN A O 1
ATOM 4805 N N . PHE A 1 617 ? -10.366 -11.603 46.870 1.00 91.94 617 PHE A N 1
ATOM 4806 C CA . PHE A 1 617 ? -9.657 -10.384 46.492 1.00 91.94 617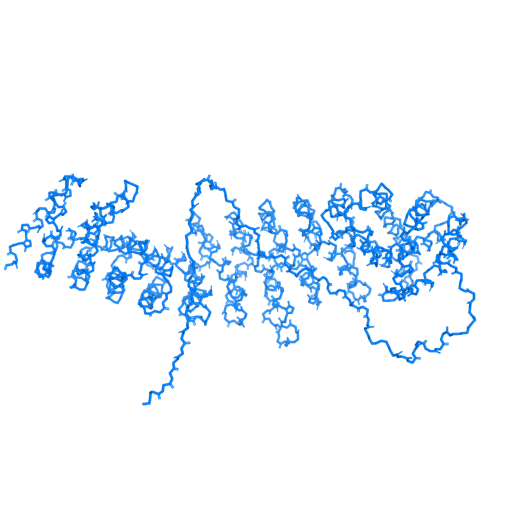 PHE A CA 1
ATOM 4807 C C . PHE A 1 617 ? -9.167 -9.596 47.719 1.00 91.94 617 PHE A C 1
ATOM 4809 O O . PHE A 1 617 ? -8.015 -9.157 47.758 1.00 91.94 617 PHE A O 1
ATOM 4816 N N . ALA A 1 618 ? -10.015 -9.447 48.743 1.00 91.19 618 ALA A N 1
ATOM 4817 C CA . ALA A 1 618 ? -9.703 -8.712 49.968 1.00 91.19 618 ALA A CA 1
ATOM 4818 C C . ALA A 1 618 ? -8.630 -9.397 50.837 1.00 91.19 618 ALA A C 1
ATOM 4820 O O . ALA A 1 618 ? -7.867 -8.707 51.520 1.00 91.19 618 ALA A O 1
ATOM 4821 N N . SER A 1 619 ? -8.545 -10.732 50.805 1.00 88.44 619 SER A N 1
ATOM 4822 C CA . SER A 1 619 ? -7.518 -11.506 51.517 1.00 88.44 619 SER A CA 1
ATOM 4823 C C . SER A 1 619 ? -6.149 -11.501 50.820 1.00 88.44 619 SER A C 1
ATOM 4825 O O . SER A 1 619 ? -5.131 -11.793 51.454 1.00 88.44 619 SER A O 1
ATOM 4827 N N . ASN A 1 620 ? -6.080 -11.125 49.538 1.00 84.75 620 ASN A N 1
ATOM 4828 C CA . ASN A 1 620 ? -4.829 -11.122 48.788 1.00 84.75 620 ASN A CA 1
ATOM 4829 C C . ASN A 1 620 ? -3.879 -10.010 49.273 1.00 84.75 620 ASN A C 1
ATOM 4831 O O . ASN A 1 620 ? -4.196 -8.819 49.239 1.00 84.75 620 ASN A O 1
ATOM 4835 N N . ARG A 1 621 ? -2.663 -10.385 49.691 1.00 72.75 621 ARG A N 1
ATOM 4836 C CA . ARG A 1 621 ? -1.682 -9.441 50.253 1.00 72.75 621 ARG A CA 1
ATOM 4837 C C . ARG A 1 621 ? -1.284 -8.330 49.272 1.00 72.75 621 ARG A C 1
ATOM 4839 O O . ARG A 1 621 ? -1.158 -7.196 49.720 1.00 72.75 621 ARG A O 1
ATOM 4846 N N . SER A 1 622 ? -1.198 -8.626 47.971 1.00 71.12 622 SER A N 1
ATOM 4847 C CA . SER A 1 622 ? -0.699 -7.721 46.912 1.00 71.12 622 SER A CA 1
ATOM 4848 C C . SER A 1 622 ? -1.571 -6.499 46.584 1.00 71.12 622 SER A C 1
ATOM 4850 O O . SER A 1 622 ? -1.096 -5.588 45.918 1.00 71.12 622 SER A O 1
ATOM 4852 N N . THR A 1 623 ? -2.837 -6.477 47.006 1.00 77.00 623 THR A N 1
ATOM 4853 C CA . THR A 1 623 ? -3.796 -5.434 46.605 1.00 77.00 623 THR A CA 1
ATOM 4854 C C . THR A 1 623 ? -3.656 -4.143 47.431 1.00 77.00 623 THR A C 1
ATOM 4856 O O . THR A 1 623 ? -3.420 -4.207 48.643 1.00 77.00 623 THR A O 1
ATOM 4859 N N . ASP A 1 624 ? -3.892 -2.990 46.791 1.00 86.56 624 ASP A N 1
ATOM 4860 C CA . ASP A 1 624 ? -4.047 -1.660 47.411 1.00 86.56 624 ASP A CA 1
ATOM 4861 C C . ASP A 1 624 ? -4.926 -1.697 48.692 1.00 86.56 624 ASP A C 1
ATOM 4863 O O . ASP A 1 624 ? -6.066 -2.179 48.645 1.00 86.56 624 ASP A O 1
ATOM 4867 N N . PRO A 1 625 ? -4.433 -1.207 49.851 1.00 89.31 625 PRO A N 1
ATOM 4868 C CA . PRO A 1 625 ? -5.187 -1.198 51.105 1.00 89.31 625 PRO A CA 1
ATOM 4869 C C . PRO A 1 625 ? -6.458 -0.334 51.074 1.00 89.31 625 PRO A C 1
ATOM 4871 O O . PRO A 1 625 ? -7.425 -0.670 51.766 1.00 89.31 625 PRO A O 1
ATOM 4874 N N . ASN A 1 626 ? -6.505 0.735 50.272 1.00 93.00 626 ASN A N 1
ATOM 4875 C CA . ASN A 1 626 ? -7.715 1.543 50.108 1.00 93.00 626 ASN A CA 1
ATOM 4876 C C . ASN A 1 626 ? -8.793 0.722 49.382 1.00 93.00 626 ASN A C 1
ATOM 4878 O O . ASN A 1 626 ? -9.886 0.512 49.913 1.00 93.00 626 ASN A O 1
ATOM 4882 N N . LEU A 1 627 ? -8.440 0.134 48.235 1.00 93.69 627 LEU A N 1
ATOM 4883 C CA . LEU A 1 627 ? -9.330 -0.746 47.478 1.00 93.69 627 LEU A CA 1
ATOM 4884 C C . LEU A 1 627 ? -9.823 -1.950 48.309 1.00 93.69 627 LEU A C 1
ATOM 4886 O O . LEU A 1 627 ? -11.012 -2.264 48.275 1.00 93.69 627 LEU A O 1
ATOM 4890 N N . LYS A 1 628 ? -8.966 -2.574 49.136 1.00 93.56 628 LYS A N 1
ATOM 4891 C CA . LYS A 1 628 ? -9.389 -3.616 50.103 1.00 93.56 628 LYS A CA 1
ATOM 4892 C C . LYS A 1 628 ? -10.455 -3.121 51.082 1.00 93.56 628 LYS A C 1
ATOM 4894 O O . LYS A 1 628 ? -11.370 -3.870 51.416 1.00 93.56 628 LYS A O 1
ATOM 4899 N N . THR A 1 629 ? -10.322 -1.892 51.573 1.00 94.62 629 THR A N 1
ATOM 4900 C CA . THR A 1 629 ? -11.250 -1.304 52.550 1.00 94.62 629 THR A CA 1
ATOM 4901 C C . THR A 1 629 ? -12.614 -1.045 51.913 1.00 94.62 629 THR A C 1
ATOM 4903 O O . THR A 1 629 ? -13.639 -1.413 52.484 1.00 94.62 629 THR A O 1
ATOM 4906 N N . GLN A 1 630 ? -12.633 -0.529 50.681 1.00 96.50 630 GLN A N 1
ATOM 4907 C CA . GLN A 1 630 ? -13.862 -0.364 49.900 1.00 96.50 630 GLN A CA 1
ATOM 4908 C C . GLN A 1 630 ? -14.552 -1.714 49.643 1.00 96.50 630 GLN A C 1
ATOM 4910 O O . GLN A 1 630 ? -15.750 -1.844 49.886 1.00 96.50 630 GLN A O 1
ATOM 4915 N N . VAL A 1 631 ? -13.796 -2.750 49.257 1.00 96.56 631 VAL A N 1
ATOM 4916 C CA . VAL A 1 631 ? -14.332 -4.109 49.049 1.00 96.56 631 VAL A CA 1
ATOM 4917 C C . VAL A 1 631 ? -14.942 -4.695 50.323 1.00 96.56 631 VAL A C 1
ATOM 4919 O O . VAL A 1 631 ? -16.030 -5.261 50.256 1.00 96.56 631 VAL A O 1
ATOM 4922 N N . LYS A 1 632 ? -14.314 -4.520 51.494 1.00 95.75 632 LYS A N 1
ATOM 4923 C CA . LYS A 1 632 ? -14.895 -4.955 52.779 1.00 95.75 632 LYS A CA 1
ATOM 4924 C C . LYS A 1 632 ? -16.241 -4.287 53.066 1.00 95.75 632 LYS A C 1
ATOM 4926 O O . LYS A 1 632 ? -17.175 -4.970 53.473 1.00 95.75 632 LYS A O 1
ATOM 4931 N N . ASN A 1 633 ? -16.360 -2.984 52.811 1.00 95.75 633 ASN A N 1
ATOM 4932 C CA . ASN A 1 633 ? -17.615 -2.256 53.012 1.00 95.75 633 ASN A CA 1
ATOM 4933 C C . ASN A 1 633 ? -18.727 -2.768 52.082 1.00 95.75 633 ASN A C 1
ATOM 4935 O O . ASN A 1 633 ? -19.875 -2.880 52.503 1.00 95.75 633 ASN A O 1
ATOM 4939 N N . VAL A 1 634 ? -18.391 -3.120 50.838 1.00 96.38 634 VAL A N 1
ATOM 4940 C CA . VAL A 1 634 ? -19.348 -3.691 49.876 1.00 96.38 634 VAL A CA 1
ATOM 4941 C C . VAL A 1 634 ? -19.744 -5.120 50.244 1.00 96.38 634 VAL A C 1
ATOM 4943 O O . VAL A 1 634 ? -20.925 -5.439 50.179 1.00 96.38 634 VAL A O 1
ATOM 4946 N N . ILE A 1 635 ? -18.809 -5.951 50.720 1.00 97.06 635 ILE A N 1
ATOM 4947 C CA . ILE A 1 635 ? -19.117 -7.285 51.266 1.00 97.06 635 ILE A CA 1
ATOM 4948 C C . ILE A 1 635 ? -20.141 -7.181 52.404 1.00 97.06 635 ILE A C 1
ATOM 4950 O O . ILE A 1 635 ? -21.122 -7.914 52.391 1.00 97.06 635 ILE A O 1
ATOM 4954 N N . LEU A 1 636 ? -19.950 -6.254 53.351 1.00 96.19 636 LEU A N 1
ATOM 4955 C CA . LEU A 1 636 ? -20.879 -6.060 54.473 1.00 96.19 636 LEU A CA 1
ATOM 4956 C C . LEU A 1 636 ? -22.276 -5.607 54.019 1.00 96.19 636 LEU A C 1
ATOM 4958 O O . LEU A 1 636 ? -23.262 -6.067 54.583 1.00 96.19 636 LEU A O 1
ATOM 4962 N N . ARG A 1 637 ? -22.370 -4.742 52.998 1.00 95.56 637 ARG A N 1
ATOM 4963 C CA . ARG A 1 637 ? -23.661 -4.319 52.421 1.00 95.56 637 ARG A CA 1
ATOM 4964 C C . ARG A 1 637 ? -24.371 -5.469 51.715 1.00 95.56 637 ARG A C 1
ATOM 4966 O O . ARG A 1 637 ? -25.521 -5.746 52.018 1.00 95.56 637 ARG A O 1
ATOM 4973 N N . LEU A 1 638 ? -23.680 -6.163 50.811 1.00 95.00 638 LEU A N 1
ATOM 4974 C CA . LEU A 1 638 ? -24.265 -7.264 50.040 1.00 95.00 638 LEU A CA 1
ATOM 4975 C C . LEU A 1 638 ? -24.645 -8.461 50.925 1.00 95.00 638 LEU A C 1
ATOM 4977 O O . LEU A 1 638 ? -25.610 -9.150 50.623 1.00 95.00 638 LEU A O 1
ATOM 4981 N N . ALA A 1 639 ? -23.930 -8.691 52.030 1.00 94.19 639 ALA A N 1
ATOM 4982 C CA . ALA A 1 639 ? -24.281 -9.715 53.012 1.00 94.19 639 ALA A CA 1
ATOM 4983 C C . ALA A 1 639 ? -25.516 -9.366 53.868 1.00 94.19 639 ALA A C 1
ATOM 4985 O O . ALA A 1 639 ? -26.039 -10.255 54.528 1.00 94.19 639 ALA A O 1
ATOM 4986 N N . ALA A 1 640 ? -25.974 -8.107 53.873 1.00 94.31 640 ALA A N 1
ATOM 4987 C CA . ALA A 1 640 ? -27.211 -7.689 54.539 1.00 94.31 640 ALA A CA 1
ATOM 4988 C C . ALA A 1 640 ? -28.457 -7.792 53.631 1.00 94.31 640 ALA A C 1
ATOM 4990 O O . ALA A 1 640 ? -29.574 -7.615 54.108 1.00 94.31 640 ALA A O 1
ATOM 4991 N N . GLU A 1 641 ? -28.262 -8.070 52.337 1.00 94.19 641 GLU A N 1
ATOM 4992 C CA . GLU A 1 641 ? -29.313 -8.290 51.327 1.00 94.19 641 GLU A CA 1
ATOM 4993 C C . GLU A 1 641 ? -29.580 -9.790 51.060 1.00 94.19 641 GLU A C 1
ATOM 4995 O O . GLU A 1 641 ? -30.396 -10.126 50.197 1.00 94.19 641 GLU A O 1
ATOM 5000 N N . LEU A 1 642 ? -28.864 -10.679 51.766 1.00 88.69 642 LEU A N 1
ATOM 5001 C CA . LEU A 1 642 ? -29.020 -12.141 51.755 1.00 88.69 642 LEU A CA 1
ATOM 5002 C C . LEU A 1 642 ? -29.863 -12.625 52.942 1.00 88.69 642 LEU A C 1
ATOM 5004 O O . LEU A 1 642 ? -30.698 -13.525 52.701 1.00 88.69 642 LEU A O 1
#

Nearest PDB structures (foldseek):
  3nmw-assembly2_B  TM=6.663E-01  e=7.513E-04  Homo sapiens
  3nmx-assembly1_A  TM=6.325E-01  e=1.425E-03  Homo sapiens
  5bw9-assembly1_H  TM=4.212E-01  e=6.679E-03  Saccharomyces cerevisiae S288C
  7rdr-assembly1_A  TM=1.935E-01  e=1.226E-03  unidentified
  8qah-assembly2_B  TM=1.721E-01  e=6.873E-01  synthetic construct

Organism: NCBI:txid303405

pLDDT: mean 85.43, std 19.7, range [22.22, 98.69]